Protein AF-A0A9P6BIJ3-F1 (afdb_monomer)

Sequence (375 aa):
MWGSITKKLRVQPVGKGGFDWWAQTMSGLMNPCPTAEEDIEEAELIQAEVSERMPTRIGDFNNHPLYALERHLKKYEVLHPKHPVLGHVRGEAVYPRSCVKEVKSKENWLKKGRVIKSGDTMPMKWVKSHAATIYQMRLRQQVALSGSKGESTEDGDKSQAGSSENRGDDMVALFGEWQTEAYQPPWIVDGKVPRNQYGRQDVFTPDMVPIGGTHLKGRKIGQVARLLGVDYVEAVTGFEFQSRRSVPVIDGIIVPTECAELVLDAYQEVIHQQQQEAFKKKRVQVLKRWRLVIKGLLLHARLTEEYGESTSAPLEVDEDDWVPKDEVEGSHNSRASQAPVVGETSTVRGDDHGNRPTVSQDTEQEDSGGGFMFD

Solvent-accessible surface area (backbone atoms only — not comparable to full-atom values): 23676 Å² total; per-residue (Å²): 106,58,66,54,49,53,54,71,75,45,90,70,52,52,65,99,83,43,70,44,63,64,61,58,63,42,58,81,75,50,70,95,70,76,47,76,66,54,55,49,50,51,50,51,51,52,49,51,64,70,66,51,76,80,77,86,54,72,76,40,42,55,86,22,77,63,38,35,43,80,88,64,52,52,96,52,42,45,72,52,60,92,58,68,70,80,45,68,61,97,86,42,62,30,28,47,30,86,24,56,38,66,36,40,36,69,69,62,33,43,53,69,36,24,36,72,48,83,94,75,76,76,60,80,43,76,40,77,61,74,68,75,33,58,67,50,42,50,52,52,51,50,53,65,70,66,56,84,67,79,84,75,76,91,78,84,84,93,77,85,87,90,80,96,80,79,81,61,98,50,59,40,56,20,36,43,69,91,55,39,41,76,47,79,46,56,66,52,55,95,66,40,65,73,62,45,100,85,66,31,33,75,33,51,36,84,72,37,48,35,46,64,42,39,81,48,77,42,85,70,43,62,58,51,30,56,73,72,70,48,52,66,31,47,23,30,47,49,70,45,78,56,95,52,37,78,42,76,38,71,57,22,26,33,28,35,49,91,49,41,61,64,45,48,51,57,43,50,51,52,49,51,52,51,50,52,52,51,48,53,54,48,49,54,52,50,52,53,53,50,49,52,52,51,51,52,51,53,50,50,52,50,50,44,72,78,56,58,91,73,76,97,69,86,80,82,71,69,77,90,74,68,74,77,76,83,79,74,87,70,92,73,90,77,86,80,82,85,82,88,90,87,82,90,88,80,90,83,90,80,90,84,86,87,86,85,82,84,90,76,83,89,74,88,74,86,71,87,63,89,79,82,76,86,133

Nearest PDB structures (foldseek):
  8ebw-assembly1_H  TM=6.217E-01  e=6.837E-29  Homo sapiens
  8ebv-assembly1_H  TM=6.821E-01  e=2.352E-26  Homo sapiens
  8ebs-assembly1_H  TM=6.819E-01  e=8.206E-25  Homo sapiens
  8ebt-assembly1_H  TM=6.738E-01  e=3.278E-24  Homo sapiens
  8ebx-assembly1_H  TM=5.519E-01  e=3.584E-26  Homo sapiens

Mean predicted aligned error: 15.13 Å

Foldseek 3Di:
DCQQPVVVVDDDAPPPPHDPPVCVVCVVVDDPDDDPVNVVVVVVVVVVLVPPDDDQDPNSQQPGQFKHFPVNADPQKDFPPPDDFPDDHPRTTIDTCVRIFGWDFQVVCVLVQKHFDPDDDAFPDKDFADQQAPVSVVVVVVVVVVPPPPDPDDDDDDDDDDDDDPPDPGITGIHTPVRIDGHDAAADDPFAADADPVQAAEDQDPNNAHHQKDFDFDDPLVVLCVVVVHHKHFYFNAWDQDPRHTHTDTGGIIGGPVCPVVSVVSVVVVVVVVVVVVVVVVVVVVVLVVVVVVVVVVVVVVCCVVPPPPDDDDDDDDPVSDDPDPPPPPPDDDDDDDDDDDDDDDDDDDDDDDDDDDDDDDDDDPPPPDDDDDD

Secondary structure (DSSP, 8-state):
-IIIIIHHHS---SGGGS--HHHHHHHTTS-SS--HHHHHHHHHHHHHHHHSPPP-SGGGGTT-SSEEEGGG--TTEEESS-----EEETTEEEEEGGGEEEEE-HHHHHTTTEEEPSS----SEEEE----SHHHHHHHHHHHHH-------S------------S-TTEEEEEEGGGEEE--PPBPBTTBPP--TTSSEE-SSGGGSPBTEEEE--TTHHHHHHHTT---EEEEEEEEEETTEEEEEEEEEEEEHHHHHHHHHHHHHHHHHHHHHHHHHHHHHHHHHHHHHHHHHHHHHHHHHHH-S---------GGG-PPP-----------PPPPP----------------------------------

pLDDT: mean 77.17, std 23.93, range [25.14, 97.06]

Structure (mmCIF, N/CA/C/O backbone):
data_AF-A0A9P6BIJ3-F1
#
_entry.id   AF-A0A9P6BIJ3-F1
#
loop_
_atom_site.group_PDB
_atom_site.id
_atom_site.type_symbol
_atom_site.label_atom_id
_atom_site.label_alt_id
_atom_site.label_comp_id
_atom_site.label_asym_id
_atom_site.label_entity_id
_atom_site.label_seq_id
_atom_site.pdbx_PDB_ins_code
_atom_site.Cartn_x
_atom_site.Cartn_y
_atom_site.Cartn_z
_atom_site.occupancy
_atom_site.B_iso_or_equiv
_atom_site.auth_seq_id
_atom_site.auth_comp_id
_atom_site.auth_asym_id
_atom_site.auth_atom_id
_atom_site.pdbx_PDB_model_num
ATOM 1 N N . MET A 1 1 ? 26.522 15.527 -19.613 1.00 68.00 1 MET A N 1
ATOM 2 C CA . MET A 1 1 ? 25.495 14.483 -19.785 1.00 68.00 1 MET A CA 1
ATOM 3 C C . MET A 1 1 ? 24.613 14.515 -18.560 1.00 68.00 1 MET A C 1
ATOM 5 O O . MET A 1 1 ? 25.066 14.181 -17.464 1.00 68.00 1 MET A O 1
ATOM 9 N N . TRP A 1 2 ? 23.401 15.010 -18.750 1.00 77.12 2 TRP A N 1
ATOM 10 C CA . TRP A 1 2 ? 22.374 15.138 -17.736 1.00 77.12 2 TRP A CA 1
ATOM 11 C C . TRP A 1 2 ? 22.021 13.780 -17.130 1.00 77.12 2 TRP A C 1
ATOM 13 O O . TRP A 1 2 ? 22.115 13.620 -15.911 1.00 77.12 2 TRP A O 1
ATOM 23 N N . GLY A 1 3 ? 21.721 12.780 -17.967 1.00 75.19 3 GLY A N 1
ATOM 24 C CA . GLY A 1 3 ? 21.232 11.471 -17.522 1.00 75.19 3 GLY A CA 1
ATOM 25 C C . GLY A 1 3 ? 22.248 10.622 -16.750 1.00 75.19 3 GLY A C 1
ATOM 26 O O . GLY A 1 3 ? 21.859 9.827 -15.893 1.00 75.19 3 GLY A O 1
ATOM 27 N N . SER A 1 4 ? 23.549 10.797 -17.008 1.00 77.81 4 SER A N 1
ATOM 28 C CA . SER A 1 4 ? 24.608 9.974 -16.405 1.00 77.81 4 SER A CA 1
ATOM 29 C C . SER A 1 4 ? 25.354 10.630 -15.244 1.00 77.81 4 SER A C 1
ATOM 31 O O . SER A 1 4 ? 25.792 9.905 -14.351 1.00 77.81 4 SER A O 1
ATOM 33 N N . ILE A 1 5 ? 25.494 11.962 -15.238 1.00 80.69 5 ILE A N 1
ATOM 34 C CA . ILE A 1 5 ? 26.266 12.706 -14.227 1.00 80.69 5 ILE A CA 1
ATOM 35 C C . ILE A 1 5 ? 25.329 13.571 -13.385 1.00 80.69 5 ILE A C 1
ATOM 37 O O . ILE A 1 5 ? 25.171 13.319 -12.192 1.00 80.69 5 ILE A O 1
ATOM 41 N N . THR A 1 6 ? 24.671 14.559 -13.997 1.00 84.06 6 THR A N 1
ATOM 42 C CA . THR A 1 6 ? 23.889 15.569 -13.264 1.00 84.06 6 THR A CA 1
ATOM 43 C C . THR A 1 6 ? 22.743 14.946 -12.476 1.00 84.06 6 THR A C 1
ATOM 45 O O . THR A 1 6 ? 22.541 15.289 -11.316 1.00 84.06 6 THR A O 1
ATOM 48 N N . LYS A 1 7 ? 22.031 13.978 -13.064 1.00 81.38 7 LYS A N 1
ATOM 49 C CA . LYS A 1 7 ? 20.924 13.276 -12.407 1.00 81.38 7 LYS A CA 1
ATOM 50 C C . LYS A 1 7 ? 21.389 12.540 -11.148 1.00 81.38 7 LYS A C 1
ATOM 52 O O . LYS A 1 7 ? 20.722 12.622 -10.126 1.00 81.38 7 LYS A O 1
ATOM 57 N N . LYS A 1 8 ? 22.561 11.897 -11.174 1.00 81.06 8 LYS A N 1
ATOM 58 C CA . LYS A 1 8 ? 23.108 11.170 -10.012 1.00 81.06 8 LYS A CA 1
ATOM 59 C C . LYS A 1 8 ? 23.533 12.092 -8.864 1.00 81.06 8 LYS A C 1
ATOM 61 O O . LYS A 1 8 ? 23.525 11.656 -7.723 1.00 81.06 8 LYS A O 1
ATOM 66 N N . LEU A 1 9 ? 23.896 13.340 -9.166 1.00 85.88 9 LEU A N 1
ATOM 67 C CA . LEU A 1 9 ? 24.289 14.344 -8.169 1.00 85.88 9 LEU A CA 1
ATOM 68 C C . LEU A 1 9 ? 23.094 15.070 -7.534 1.00 85.88 9 LEU A C 1
ATOM 70 O O . LEU A 1 9 ? 23.265 15.777 -6.544 1.00 85.88 9 LEU A O 1
ATOM 74 N N . ARG A 1 10 ? 21.893 14.933 -8.106 1.00 84.50 10 ARG A N 1
ATOM 75 C CA . ARG A 1 10 ? 20.669 15.525 -7.561 1.00 84.50 10 ARG A CA 1
ATOM 76 C C . ARG A 1 10 ? 20.063 14.633 -6.489 1.00 84.50 10 ARG A C 1
ATOM 78 O O . ARG A 1 10 ? 20.162 13.409 -6.555 1.00 84.50 10 ARG A O 1
ATOM 85 N N . VAL A 1 11 ? 19.368 15.261 -5.544 1.00 83.31 11 VAL A N 1
ATOM 86 C CA . VAL A 1 11 ? 18.541 14.548 -4.570 1.00 83.31 11 VAL A CA 1
ATOM 87 C C . VAL A 1 11 ? 17.421 13.843 -5.329 1.00 83.31 11 VAL A C 1
ATOM 89 O O . VAL A 1 11 ? 16.584 14.490 -5.955 1.00 83.31 11 VAL A O 1
ATOM 92 N N . GLN A 1 12 ? 17.446 12.516 -5.311 1.00 74.38 12 GLN A N 1
ATOM 93 C CA . GLN A 1 12 ? 16.434 11.687 -5.954 1.00 74.38 12 GLN A CA 1
ATOM 94 C C . GLN A 1 12 ? 15.208 11.555 -5.041 1.00 74.38 12 GLN A C 1
ATOM 96 O O . GLN A 1 12 ? 15.375 11.521 -3.818 1.00 74.38 12 GLN A O 1
ATOM 101 N N . PRO A 1 13 ? 13.990 11.447 -5.602 1.00 74.25 13 PRO A N 1
ATOM 102 C CA . PRO A 1 13 ? 12.804 11.146 -4.812 1.00 74.25 13 PRO A CA 1
ATOM 103 C C . PRO A 1 13 ? 12.974 9.807 -4.084 1.00 74.25 13 PRO A C 1
ATOM 105 O O . PRO A 1 13 ? 13.685 8.904 -4.548 1.00 74.25 13 PRO A O 1
ATOM 108 N N . VAL A 1 14 ? 12.326 9.676 -2.926 1.00 71.69 14 VAL A N 1
ATOM 109 C CA . VAL A 1 14 ? 12.478 8.509 -2.046 1.00 71.69 14 VAL A CA 1
ATOM 110 C C . VAL A 1 14 ? 11.775 7.289 -2.659 1.00 71.69 14 VAL A C 1
ATOM 112 O O . VAL A 1 14 ? 10.639 6.959 -2.345 1.00 71.69 14 VAL A O 1
ATOM 115 N N . GLY A 1 15 ? 12.438 6.584 -3.573 1.00 67.19 15 GLY A N 1
ATOM 116 C CA . GLY A 1 15 ? 11.863 5.413 -4.243 1.00 67.19 15 GLY A CA 1
ATOM 117 C C . GLY A 1 15 ? 10.683 5.736 -5.177 1.00 67.19 15 GLY A C 1
ATOM 118 O O . GLY A 1 15 ? 10.343 6.884 -5.424 1.00 67.19 15 GLY A O 1
ATOM 119 N N . LYS A 1 16 ? 10.054 4.695 -5.743 1.00 59.47 16 LYS A N 1
ATOM 120 C CA . LYS A 1 16 ? 9.028 4.828 -6.805 1.00 59.47 16 LYS A CA 1
ATOM 121 C C . LYS A 1 16 ? 7.671 5.388 -6.352 1.00 59.47 16 LYS A C 1
ATOM 123 O O . LYS A 1 16 ? 6.814 5.613 -7.196 1.00 59.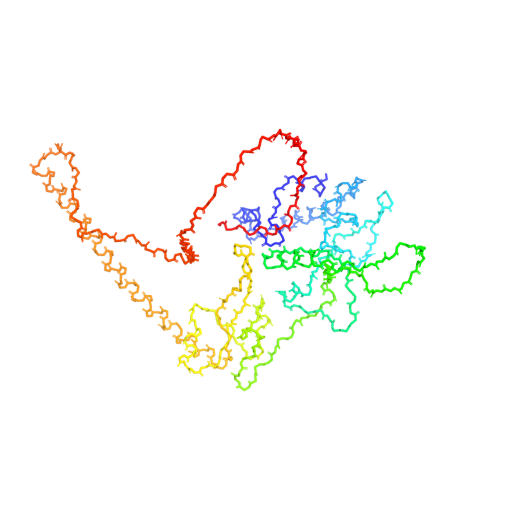47 16 LYS A O 1
ATOM 128 N N . GLY A 1 17 ? 7.455 5.553 -5.052 1.00 58.78 17 GLY A N 1
ATOM 129 C CA . GLY A 1 17 ? 6.206 6.079 -4.495 1.00 58.78 17 GLY A CA 1
ATOM 130 C C . GLY A 1 17 ? 6.411 6.832 -3.188 1.00 58.78 17 GLY A C 1
ATOM 131 O O . GLY A 1 17 ? 5.459 6.993 -2.434 1.00 58.78 17 GLY A O 1
ATOM 132 N N . GLY A 1 18 ? 7.651 7.215 -2.882 1.00 68.50 18 GLY A N 1
ATOM 133 C CA . GLY A 1 18 ? 7.903 8.099 -1.759 1.00 68.50 18 GLY A CA 1
ATOM 134 C C . GLY A 1 18 ? 7.814 9.551 -2.180 1.00 68.50 18 GLY A C 1
ATOM 135 O O . GLY A 1 18 ? 7.559 9.898 -3.332 1.00 68.50 18 GLY A O 1
ATOM 136 N N . PHE A 1 19 ? 8.005 10.393 -1.184 1.00 76.56 19 PHE A N 1
ATOM 137 C CA . PHE A 1 19 ? 7.853 11.824 -1.289 1.00 76.56 19 PHE A CA 1
ATOM 138 C C . PHE A 1 19 ? 8.866 12.430 -2.271 1.00 76.56 19 PHE A C 1
ATOM 140 O O . PHE A 1 19 ? 10.083 12.308 -2.094 1.00 76.56 19 PHE A O 1
ATOM 147 N N . ASP A 1 20 ? 8.351 13.082 -3.314 1.00 83.56 20 ASP A N 1
ATOM 148 C CA . ASP A 1 20 ? 9.145 13.907 -4.218 1.00 83.56 20 ASP A CA 1
ATOM 149 C C . ASP A 1 20 ? 9.212 15.331 -3.663 1.00 83.56 20 ASP A C 1
ATOM 151 O O . ASP A 1 20 ? 8.349 16.176 -3.917 1.00 83.56 20 ASP A O 1
ATOM 155 N N . TRP A 1 21 ? 10.245 15.577 -2.856 1.00 85.88 21 TRP A N 1
ATOM 156 C CA . TRP A 1 21 ? 10.449 16.871 -2.210 1.00 85.88 21 TRP A CA 1
ATOM 157 C C . TRP A 1 21 ? 10.610 18.000 -3.233 1.00 85.88 21 TRP A C 1
ATOM 159 O O . TRP A 1 21 ? 10.173 19.122 -2.975 1.00 85.88 21 TRP A O 1
ATOM 169 N N . TRP A 1 22 ? 11.225 17.714 -4.388 1.00 85.94 22 TRP A N 1
ATOM 170 C CA . TRP A 1 22 ? 11.473 18.717 -5.415 1.00 85.94 22 TRP A CA 1
ATOM 171 C C . TRP A 1 22 ? 10.158 19.108 -6.077 1.00 85.94 22 TRP A C 1
ATOM 173 O O . TRP A 1 22 ? 9.849 20.295 -6.142 1.00 85.94 22 TRP A O 1
ATOM 183 N N . ALA A 1 23 ? 9.344 18.124 -6.474 1.00 86.81 23 ALA A N 1
ATOM 184 C CA . ALA A 1 23 ? 8.021 18.388 -7.033 1.00 86.81 23 ALA A CA 1
ATOM 185 C C . ALA A 1 23 ? 7.119 19.143 -6.045 1.00 86.81 23 ALA A C 1
ATOM 187 O O . ALA A 1 23 ? 6.457 20.097 -6.441 1.00 86.81 23 ALA A O 1
ATOM 188 N N . GLN A 1 24 ? 7.124 18.788 -4.754 1.00 86.75 24 GLN A N 1
ATOM 189 C CA . GLN A 1 24 ? 6.316 19.506 -3.763 1.00 86.75 24 GLN A CA 1
ATOM 190 C C . GLN A 1 24 ? 6.807 20.944 -3.545 1.00 86.75 24 GLN A C 1
ATOM 192 O O . GLN A 1 24 ? 5.998 21.869 -3.500 1.00 86.75 24 GLN A O 1
ATOM 197 N N . THR A 1 25 ? 8.123 21.142 -3.438 1.00 89.75 25 THR A N 1
ATOM 198 C CA . THR A 1 25 ? 8.714 22.478 -3.259 1.00 89.75 25 THR A CA 1
ATOM 199 C C . THR A 1 25 ? 8.425 23.360 -4.471 1.00 89.75 25 THR A C 1
ATOM 201 O O . THR A 1 25 ? 8.053 24.522 -4.316 1.00 89.75 25 THR A O 1
ATOM 204 N N . MET A 1 26 ? 8.540 22.799 -5.678 1.00 88.94 26 MET A N 1
ATOM 205 C CA . MET A 1 26 ? 8.242 23.511 -6.917 1.00 88.94 26 MET A CA 1
ATOM 206 C C . MET A 1 26 ? 6.743 23.724 -7.121 1.00 88.94 26 MET A C 1
ATOM 208 O O . MET A 1 26 ? 6.377 24.741 -7.689 1.00 88.94 26 MET A O 1
ATOM 212 N N . SER A 1 27 ? 5.862 22.859 -6.612 1.00 87.12 27 SER A N 1
ATOM 213 C CA . SER A 1 27 ? 4.411 22.962 -6.828 1.00 87.12 27 SER A CA 1
ATOM 214 C C . SER A 1 27 ? 3.810 24.305 -6.402 1.00 87.12 27 SER A C 1
ATOM 216 O O . SER A 1 27 ? 2.829 24.725 -7.005 1.00 87.12 27 SER A O 1
ATOM 218 N N . GLY A 1 28 ? 4.361 24.974 -5.382 1.00 88.19 28 GLY A N 1
ATOM 219 C CA . GLY A 1 28 ? 3.908 26.311 -4.972 1.00 88.19 28 GLY A CA 1
ATOM 220 C C . GLY A 1 28 ? 4.430 27.452 -5.855 1.00 88.19 28 GLY A C 1
ATOM 221 O O . GLY A 1 28 ? 3.892 28.554 -5.808 1.00 88.19 28 GLY A O 1
ATOM 222 N N . LEU A 1 29 ? 5.480 27.189 -6.636 1.00 87.81 29 LEU A N 1
ATOM 223 C CA . LEU A 1 29 ? 6.114 28.115 -7.579 1.00 87.81 29 LEU A CA 1
ATOM 224 C C . LEU A 1 29 ? 5.702 27.843 -9.034 1.00 87.81 29 LEU A C 1
ATOM 226 O O . LEU A 1 29 ? 5.939 28.684 -9.895 1.00 87.81 29 LEU A O 1
ATOM 230 N N . MET A 1 30 ? 5.133 26.669 -9.313 1.00 86.81 30 MET A N 1
ATOM 231 C CA . MET A 1 30 ? 4.677 26.272 -10.640 1.00 86.81 30 MET A CA 1
ATOM 232 C C . MET A 1 30 ? 3.404 27.022 -11.021 1.00 86.81 30 MET A C 1
ATOM 234 O O . MET A 1 30 ? 2.496 27.201 -10.206 1.00 86.81 30 MET A O 1
ATOM 238 N N . ASN A 1 31 ? 3.329 27.419 -12.288 1.00 85.44 31 ASN A N 1
ATOM 239 C CA . ASN A 1 31 ? 2.140 28.043 -12.839 1.00 85.44 31 ASN A CA 1
ATOM 240 C C . ASN A 1 31 ? 1.001 27.007 -12.905 1.00 85.44 31 ASN A C 1
ATOM 242 O O . ASN A 1 31 ? 1.151 25.975 -13.557 1.00 85.44 31 ASN A O 1
ATOM 246 N N . PRO A 1 32 ? -0.154 27.249 -12.252 1.00 85.56 32 PRO A N 1
ATOM 247 C CA . PRO A 1 32 ? -1.267 26.295 -12.248 1.00 85.56 32 PRO A CA 1
ATOM 248 C C . PRO A 1 32 ? -1.931 26.150 -13.626 1.00 85.56 32 PRO A C 1
ATOM 250 O O . PRO A 1 32 ? -2.625 25.168 -13.876 1.00 85.56 32 PRO A O 1
ATOM 253 N N . CYS A 1 33 ? -1.708 27.123 -14.510 1.00 86.00 33 CYS A N 1
ATOM 254 C CA . CYS A 1 33 ? -2.105 27.091 -15.909 1.00 86.00 33 CYS A CA 1
ATOM 255 C C . CYS A 1 33 ? -0.840 27.295 -16.753 1.00 86.00 33 CYS A C 1
ATOM 257 O O . CYS A 1 33 ? -0.439 28.451 -16.918 1.00 86.00 33 CYS A O 1
ATOM 259 N N . PRO A 1 34 ? -0.209 26.212 -17.241 1.00 84.50 34 PRO A N 1
ATOM 260 C CA . PRO A 1 34 ? 0.955 26.309 -18.109 1.00 84.50 34 PRO A CA 1
ATOM 261 C C . PRO A 1 34 ? 0.654 27.159 -19.342 1.00 84.50 34 PRO A C 1
ATOM 263 O O . PRO A 1 34 ? -0.431 27.092 -19.931 1.00 84.50 34 PRO A O 1
ATOM 266 N N . THR A 1 35 ? 1.607 28.003 -19.698 1.00 92.00 35 THR A N 1
ATOM 267 C CA . THR A 1 35 ? 1.570 28.802 -20.919 1.00 92.00 35 THR A CA 1
ATOM 268 C C . THR A 1 35 ? 2.076 27.983 -22.103 1.00 92.00 35 THR A C 1
ATOM 270 O O . THR A 1 35 ? 2.854 27.048 -21.946 1.00 92.00 35 THR A O 1
ATOM 273 N N . ALA A 1 36 ? 1.689 28.370 -23.321 1.00 93.19 36 ALA A N 1
ATOM 274 C CA . ALA A 1 36 ? 2.184 27.700 -24.525 1.00 93.19 36 ALA A CA 1
ATOM 275 C C . ALA A 1 36 ? 3.719 27.774 -24.660 1.00 93.19 36 ALA A C 1
ATOM 277 O O . ALA A 1 36 ? 4.318 26.897 -25.269 1.00 93.19 36 ALA A O 1
ATOM 278 N N . GLU A 1 37 ? 4.354 28.810 -24.104 1.00 92.50 37 GLU A N 1
ATOM 279 C CA . GLU A 1 37 ? 5.815 28.945 -24.076 1.00 92.50 37 GLU A CA 1
ATOM 280 C C . GLU A 1 37 ? 6.459 27.906 -23.148 1.00 92.50 37 GLU A C 1
ATOM 282 O O . GLU A 1 37 ? 7.443 27.282 -23.533 1.00 92.50 37 GLU A O 1
ATOM 287 N N . GLU A 1 38 ? 5.868 27.659 -21.974 1.00 90.12 38 GLU A N 1
ATOM 288 C CA . GLU A 1 38 ? 6.324 26.621 -21.039 1.00 90.12 38 GLU A CA 1
ATOM 289 C C . GLU A 1 38 ? 6.155 25.215 -21.621 1.00 90.12 38 GLU A C 1
ATOM 291 O O . GLU A 1 38 ? 7.059 24.394 -21.494 1.00 90.12 38 GLU A O 1
ATOM 296 N N . ASP A 1 39 ? 5.048 24.949 -22.322 1.00 91.62 39 ASP A N 1
ATOM 297 C CA . ASP A 1 39 ? 4.844 23.669 -23.012 1.00 91.62 39 ASP A CA 1
ATOM 298 C C . ASP A 1 39 ? 5.912 23.437 -24.099 1.00 91.62 39 ASP A C 1
ATOM 300 O O . ASP A 1 39 ? 6.380 22.311 -24.299 1.00 91.62 39 ASP A O 1
ATOM 304 N N . ILE A 1 40 ? 6.312 24.501 -24.809 1.00 94.31 40 ILE A N 1
ATOM 305 C CA . ILE A 1 40 ? 7.389 24.447 -25.807 1.00 94.31 40 ILE A CA 1
ATOM 306 C C . ILE A 1 40 ? 8.735 24.203 -25.119 1.00 94.31 40 ILE A C 1
ATOM 308 O O . ILE A 1 40 ? 9.467 23.312 -25.547 1.00 94.31 40 ILE A O 1
ATOM 312 N N . GLU A 1 41 ? 9.050 24.933 -24.047 1.00 94.00 41 GLU A N 1
ATOM 313 C CA . GLU A 1 41 ? 10.290 24.742 -23.285 1.00 94.00 41 GLU A CA 1
ATOM 314 C C . GLU A 1 41 ? 10.380 23.318 -22.715 1.00 94.00 41 GLU A C 1
ATOM 316 O O . GLU A 1 41 ? 11.414 22.658 -22.841 1.00 94.00 41 GLU A O 1
ATOM 321 N N . GLU A 1 42 ? 9.295 22.793 -22.140 1.00 90.50 42 GLU A N 1
ATOM 322 C CA . GLU A 1 42 ? 9.255 21.427 -21.618 1.00 90.50 42 GLU A CA 1
ATOM 323 C C . GLU A 1 42 ? 9.449 20.396 -22.738 1.00 90.50 42 GLU A C 1
ATOM 325 O O . GLU A 1 42 ? 10.233 19.452 -22.585 1.00 90.50 42 GLU A O 1
ATOM 330 N N . ALA A 1 43 ? 8.826 20.599 -23.902 1.00 92.00 43 ALA A N 1
ATOM 331 C CA . ALA A 1 43 ? 9.052 19.754 -25.070 1.00 92.00 43 ALA A CA 1
ATOM 332 C C . ALA A 1 43 ? 10.514 19.808 -25.558 1.00 92.00 43 ALA A C 1
ATOM 334 O O . ALA A 1 43 ? 11.089 18.762 -25.882 1.00 92.00 43 ALA A O 1
ATOM 335 N N . GLU A 1 44 ? 11.142 20.987 -25.568 1.00 93.75 44 GLU A N 1
ATOM 336 C CA . GLU A 1 44 ? 12.557 21.169 -25.912 1.00 93.75 44 GLU A CA 1
ATOM 337 C C . GLU A 1 44 ? 13.484 20.474 -24.905 1.00 93.75 44 GLU A C 1
ATOM 339 O O . GLU A 1 44 ? 14.434 19.794 -25.305 1.00 93.75 44 GLU A O 1
ATOM 344 N N . LEU A 1 45 ? 13.190 20.568 -23.605 1.00 88.75 45 LEU A N 1
ATOM 345 C CA . LEU A 1 45 ? 13.937 19.888 -22.545 1.00 88.75 45 LEU A CA 1
ATOM 346 C C . LEU A 1 45 ? 13.819 18.363 -22.652 1.00 88.75 45 LEU A C 1
ATOM 348 O O . LEU A 1 45 ? 14.828 17.657 -22.549 1.00 88.75 45 LEU A O 1
ATOM 352 N N . ILE A 1 46 ? 12.617 17.844 -22.921 1.00 86.81 46 ILE A N 1
ATOM 353 C CA . ILE A 1 46 ? 12.392 16.412 -23.168 1.00 86.81 46 ILE A CA 1
ATOM 354 C C . ILE A 1 46 ? 13.173 15.967 -24.410 1.00 86.81 46 ILE A C 1
ATOM 356 O O . ILE A 1 46 ? 13.846 14.932 -24.392 1.00 86.81 46 ILE A O 1
ATOM 360 N N . GLN A 1 47 ? 13.140 16.756 -25.486 1.00 88.31 47 GLN A N 1
ATOM 361 C CA . GLN A 1 47 ? 13.891 16.461 -26.704 1.00 88.31 47 GLN A CA 1
ATOM 362 C C . GLN A 1 47 ? 15.407 16.498 -26.463 1.00 88.31 47 GLN A C 1
ATOM 364 O O . GLN A 1 47 ? 16.134 15.651 -26.992 1.00 88.31 47 GLN A O 1
ATOM 369 N N . ALA A 1 48 ? 15.898 17.426 -25.641 1.00 86.81 48 ALA A N 1
ATOM 370 C CA . ALA A 1 48 ? 17.294 17.484 -25.227 1.00 86.81 48 ALA A CA 1
ATOM 371 C C . ALA A 1 48 ? 17.698 16.240 -24.415 1.00 86.81 48 ALA A C 1
ATOM 373 O O . ALA A 1 48 ? 18.756 15.672 -24.685 1.00 86.81 48 ALA A O 1
ATOM 374 N N . GLU A 1 49 ? 16.850 15.756 -23.494 1.00 83.25 49 GLU A N 1
ATOM 375 C CA . GLU A 1 49 ? 17.110 14.520 -22.731 1.00 83.25 49 GLU A CA 1
ATOM 376 C C . GLU A 1 49 ? 17.152 13.284 -23.647 1.00 83.25 49 GLU A C 1
ATOM 378 O O . GLU A 1 49 ? 18.037 12.437 -23.509 1.00 83.25 49 GLU A O 1
ATOM 383 N N . VAL A 1 50 ? 16.238 13.187 -24.617 1.00 80.75 50 VAL A N 1
ATOM 384 C CA . VAL A 1 50 ? 16.182 12.061 -25.569 1.00 80.75 50 VAL A CA 1
ATOM 385 C C . VAL A 1 50 ? 17.338 12.096 -26.574 1.00 80.75 50 VAL A C 1
ATOM 387 O O . VAL A 1 50 ? 17.865 11.046 -26.945 1.00 80.75 50 VAL A O 1
ATOM 390 N N . SER A 1 51 ? 17.743 13.287 -27.018 1.00 82.44 51 SER A N 1
ATOM 391 C CA . SER A 1 51 ? 18.841 13.474 -27.976 1.00 82.44 51 SER A CA 1
ATOM 392 C C . SER A 1 51 ? 20.232 13.411 -27.339 1.00 82.44 51 SER A C 1
ATOM 394 O O . SER A 1 51 ? 21.237 13.440 -28.063 1.00 82.44 51 SER A O 1
ATOM 396 N N . GLU A 1 52 ? 20.324 13.269 -26.009 1.00 82.12 52 GLU A N 1
ATOM 397 C CA . GLU A 1 52 ? 21.599 13.015 -25.348 1.00 82.12 52 GLU A CA 1
ATOM 398 C C . GLU A 1 52 ? 22.275 11.777 -25.946 1.00 82.12 52 GLU A C 1
ATOM 400 O O . GLU A 1 52 ? 21.695 10.699 -26.110 1.00 82.12 52 GLU A O 1
ATOM 405 N N . ARG A 1 53 ? 23.564 11.930 -26.260 1.00 82.88 53 ARG A N 1
ATOM 406 C CA . ARG A 1 53 ? 24.361 10.835 -26.811 1.00 82.88 53 ARG A CA 1
ATOM 407 C C . ARG A 1 53 ? 24.398 9.674 -25.824 1.00 82.88 53 ARG A C 1
ATOM 409 O O . ARG A 1 53 ? 24.621 9.868 -24.630 1.00 82.88 53 ARG A O 1
ATOM 416 N N . MET A 1 54 ? 24.260 8.459 -26.354 1.00 85.00 54 MET A N 1
ATOM 417 C CA . MET A 1 54 ? 24.401 7.238 -25.567 1.00 85.00 54 MET A CA 1
ATOM 418 C C . MET A 1 54 ? 25.741 7.245 -24.802 1.00 85.00 54 MET A C 1
ATOM 420 O O . MET A 1 54 ? 26.784 7.518 -25.411 1.00 85.00 54 MET A O 1
ATOM 424 N N . PRO A 1 55 ? 25.744 6.935 -23.489 1.00 88.25 55 PRO A N 1
ATOM 425 C CA . PRO A 1 55 ? 26.976 6.881 -22.715 1.00 88.25 55 PRO A CA 1
ATOM 426 C C . PRO A 1 55 ? 27.980 5.883 -23.304 1.00 88.25 55 PRO A C 1
ATOM 428 O O . PRO A 1 55 ? 27.618 4.825 -23.811 1.00 88.25 55 PRO A O 1
ATOM 431 N N . THR A 1 56 ? 29.271 6.198 -23.224 1.00 86.94 56 THR A N 1
ATOM 432 C CA . THR A 1 56 ? 30.342 5.331 -23.754 1.00 86.94 56 THR A CA 1
ATOM 433 C C . THR A 1 56 ? 31.022 4.505 -22.666 1.00 86.94 56 THR A C 1
ATOM 435 O O . THR A 1 56 ? 31.602 3.450 -22.941 1.00 86.94 56 THR A O 1
ATOM 438 N N . ARG A 1 57 ? 30.964 4.968 -21.411 1.00 89.62 57 ARG A N 1
ATOM 439 C CA . ARG A 1 57 ? 31.520 4.267 -20.253 1.00 89.62 57 ARG A CA 1
ATOM 440 C C . ARG A 1 57 ? 30.466 3.363 -19.646 1.00 89.62 57 ARG A C 1
ATOM 442 O O . ARG A 1 57 ? 29.332 3.764 -19.429 1.00 89.62 57 ARG A O 1
ATOM 449 N N . ILE A 1 58 ? 30.887 2.159 -19.281 1.00 90.62 58 ILE A N 1
ATOM 450 C CA . ILE A 1 58 ? 30.032 1.160 -18.638 1.00 90.62 58 ILE A CA 1
ATOM 451 C C . ILE A 1 58 ? 29.358 1.717 -17.377 1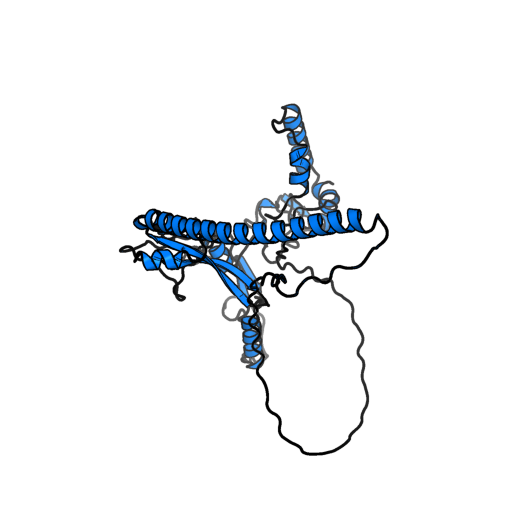.00 90.62 58 ILE A C 1
ATOM 453 O O . ILE A 1 58 ? 28.148 1.591 -17.235 1.00 90.62 58 ILE A O 1
ATOM 457 N N . GLY A 1 59 ? 30.121 2.337 -16.470 1.00 89.19 59 GLY A N 1
ATOM 458 C CA . GLY A 1 59 ? 29.591 2.803 -15.180 1.00 89.19 59 GLY A CA 1
ATOM 459 C C . GLY A 1 59 ? 28.477 3.849 -15.308 1.00 89.19 59 GLY A C 1
ATOM 460 O O . GLY A 1 59 ? 27.609 3.952 -14.439 1.00 89.19 59 GLY A O 1
ATOM 461 N N . ASP A 1 60 ? 28.435 4.569 -16.427 1.00 89.06 60 ASP A N 1
ATOM 462 C CA . ASP A 1 60 ? 27.418 5.586 -16.687 1.00 89.06 60 ASP A CA 1
ATOM 463 C C . ASP A 1 60 ? 26.030 4.962 -16.898 1.00 89.06 60 ASP A C 1
ATOM 465 O O . ASP A 1 60 ? 25.030 5.593 -16.563 1.00 89.06 60 ASP A O 1
ATOM 469 N N . PHE A 1 61 ? 25.967 3.700 -17.342 1.00 89.94 61 PHE A N 1
ATOM 470 C CA . PHE A 1 61 ? 24.724 2.939 -17.512 1.00 89.94 61 PHE A CA 1
ATOM 471 C C . PHE A 1 61 ? 24.096 2.468 -16.195 1.00 89.94 61 PHE A C 1
ATOM 473 O O . PHE A 1 61 ? 22.953 2.008 -16.202 1.00 89.94 61 PHE A O 1
ATOM 480 N N . ASN A 1 62 ? 24.813 2.533 -15.067 1.00 90.31 62 ASN A N 1
ATOM 481 C CA . ASN A 1 62 ? 24.242 2.142 -13.781 1.00 90.31 62 ASN A CA 1
ATOM 482 C C . ASN A 1 62 ? 23.125 3.122 -13.379 1.00 90.31 62 ASN A C 1
ATOM 484 O O . ASN A 1 62 ? 23.376 4.323 -13.257 1.00 90.31 62 ASN A O 1
ATOM 488 N N . ASN A 1 63 ? 21.905 2.599 -13.198 1.00 85.62 63 ASN A N 1
ATOM 489 C CA . ASN A 1 63 ? 20.671 3.353 -12.936 1.00 85.62 63 ASN A CA 1
ATOM 490 C C . ASN A 1 63 ? 20.410 4.511 -13.927 1.00 85.62 63 ASN A C 1
ATOM 492 O O . ASN A 1 63 ? 19.828 5.528 -13.554 1.00 85.62 63 ASN A O 1
ATOM 496 N N . HIS A 1 64 ? 20.828 4.369 -15.190 1.00 88.44 64 HIS A N 1
ATOM 497 C CA . HIS A 1 64 ? 20.559 5.377 -16.219 1.00 88.44 64 HIS A CA 1
ATOM 498 C C . HIS A 1 64 ? 19.052 5.438 -16.556 1.00 88.44 64 HIS A C 1
ATOM 500 O O . HIS A 1 64 ? 18.411 4.385 -16.640 1.00 88.44 64 HIS A O 1
ATOM 506 N N . PRO A 1 65 ? 18.464 6.632 -16.786 1.00 87.06 65 PRO A N 1
ATOM 507 C CA . PRO A 1 65 ? 17.024 6.768 -17.027 1.00 87.06 65 PRO A CA 1
ATOM 508 C C . PRO A 1 65 ? 16.542 6.094 -18.317 1.00 87.06 65 PRO A C 1
ATOM 510 O O . PRO A 1 65 ? 15.495 5.456 -18.314 1.00 87.06 65 PRO A O 1
ATOM 513 N N . LEU A 1 66 ? 17.312 6.197 -19.406 1.00 88.88 66 LEU A N 1
ATOM 514 C CA . LEU A 1 66 ? 16.904 5.699 -20.729 1.00 88.88 66 LEU A CA 1
ATOM 515 C C . LEU A 1 66 ? 17.461 4.316 -21.092 1.00 88.88 66 LEU A C 1
ATOM 517 O O . LEU A 1 66 ? 16.846 3.590 -21.870 1.00 88.88 66 LEU A O 1
ATOM 521 N N . TYR A 1 67 ? 18.601 3.920 -20.524 1.00 91.38 67 TYR A N 1
ATOM 522 C CA . TYR A 1 67 ? 19.384 2.774 -20.990 1.00 91.38 67 TYR A CA 1
ATOM 523 C C . TYR A 1 67 ? 19.642 1.797 -19.848 1.00 91.38 67 TYR A C 1
ATOM 525 O O . TYR A 1 67 ? 19.780 2.192 -18.691 1.00 91.38 67 TYR A O 1
ATOM 533 N N . ALA A 1 68 ? 19.737 0.513 -20.169 1.00 94.50 68 ALA A N 1
ATOM 534 C CA . ALA A 1 68 ? 20.039 -0.537 -19.214 1.00 94.50 68 ALA A CA 1
ATOM 535 C C . ALA A 1 68 ? 20.957 -1.596 -19.824 1.00 94.50 68 ALA A C 1
ATOM 537 O O . ALA A 1 68 ? 20.812 -1.986 -20.982 1.00 94.50 68 ALA A O 1
ATOM 538 N N . LEU A 1 69 ? 21.875 -2.085 -18.995 1.00 94.56 69 LEU A N 1
ATOM 539 C CA . LEU A 1 69 ? 22.726 -3.235 -19.279 1.00 94.56 69 LEU A CA 1
ATOM 540 C C . LEU A 1 69 ? 22.311 -4.394 -18.376 1.00 94.56 69 LEU A C 1
ATOM 542 O O . LEU A 1 69 ? 21.955 -4.175 -17.216 1.00 94.56 69 LEU A O 1
ATOM 546 N N . GLU A 1 70 ? 22.420 -5.624 -18.879 1.00 93.00 70 GLU A N 1
ATOM 547 C CA . GLU A 1 70 ? 22.059 -6.834 -18.125 1.00 93.00 70 GLU A CA 1
ATOM 548 C C . GLU A 1 70 ? 22.873 -6.971 -16.825 1.00 93.00 70 GLU A C 1
ATOM 550 O O . GLU A 1 70 ? 22.328 -7.359 -15.793 1.00 93.00 70 GLU A O 1
ATOM 555 N N . ARG A 1 71 ? 24.146 -6.547 -16.829 1.00 92.69 71 ARG A N 1
ATOM 556 C CA . ARG A 1 71 ? 25.023 -6.606 -15.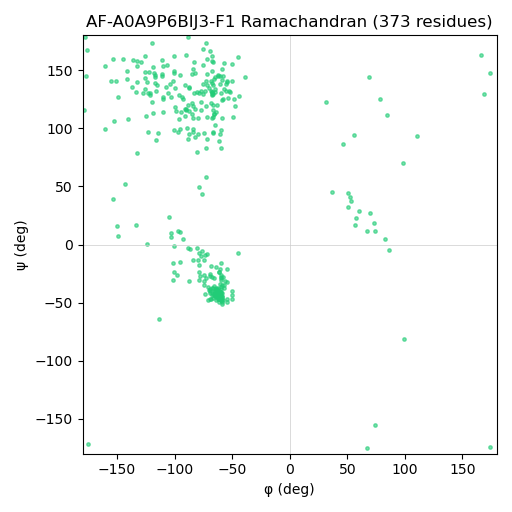647 1.00 92.69 71 ARG A CA 1
ATOM 557 C C . ARG A 1 71 ? 24.580 -5.703 -14.485 1.00 92.69 71 ARG A C 1
ATOM 559 O O . ARG A 1 71 ? 24.905 -5.992 -13.341 1.00 92.69 71 ARG A O 1
ATOM 566 N N . HIS A 1 72 ? 23.903 -4.588 -14.777 1.00 93.25 72 HIS A N 1
ATOM 567 C CA . HIS A 1 72 ? 23.510 -3.578 -13.780 1.00 93.25 72 HIS A CA 1
ATOM 568 C C . HIS A 1 72 ? 22.060 -3.759 -13.307 1.00 93.25 72 HIS A C 1
ATOM 570 O O . HIS A 1 72 ? 21.492 -2.864 -12.680 1.00 93.25 72 HIS A O 1
ATOM 576 N N . LEU A 1 73 ? 21.425 -4.887 -13.632 1.00 93.56 73 LEU A N 1
ATOM 577 C CA . LEU A 1 73 ? 20.085 -5.196 -13.147 1.00 93.56 73 LEU A CA 1
ATOM 578 C C . LEU A 1 73 ? 20.118 -5.533 -11.659 1.00 93.56 73 LEU A C 1
ATOM 580 O O . LEU A 1 73 ? 20.952 -6.311 -11.191 1.00 93.56 73 LEU A O 1
ATOM 584 N N . LYS A 1 74 ? 19.147 -5.004 -10.915 1.00 92.88 74 LYS A N 1
ATOM 585 C CA . LYS A 1 74 ? 19.008 -5.314 -9.491 1.00 92.88 74 LYS A CA 1
ATOM 586 C C . LYS A 1 74 ? 18.564 -6.764 -9.266 1.00 92.88 74 LYS A C 1
ATOM 588 O O . LYS A 1 74 ? 18.064 -7.465 -10.153 1.00 92.88 74 LYS A O 1
ATOM 593 N N . LYS A 1 75 ? 18.682 -7.221 -8.015 1.00 91.94 75 LYS A N 1
ATOM 594 C CA . LYS A 1 75 ? 18.268 -8.567 -7.576 1.00 91.94 75 LYS A CA 1
ATOM 595 C C . LYS A 1 75 ? 16.835 -8.920 -8.006 1.00 91.94 75 LYS A C 1
ATOM 597 O O . LYS A 1 75 ? 16.627 -10.030 -8.487 1.00 91.94 75 LYS A O 1
ATOM 602 N N . TYR A 1 76 ? 15.900 -7.972 -7.936 1.00 94.06 76 TYR A N 1
ATOM 603 C CA . TYR A 1 76 ? 14.482 -8.146 -8.292 1.00 94.06 76 TYR A CA 1
ATOM 604 C C . TYR A 1 76 ? 14.093 -7.509 -9.639 1.00 94.06 76 TYR A C 1
ATOM 606 O O . TYR A 1 76 ? 12.928 -7.192 -9.865 1.00 94.06 76 TYR A O 1
ATOM 614 N N . GLU A 1 77 ? 15.059 -7.316 -10.538 1.00 94.62 77 GLU A N 1
ATOM 615 C CA . GLU A 1 77 ? 14.832 -6.815 -11.896 1.00 94.62 77 GLU A CA 1
ATOM 616 C C . GLU A 1 77 ? 15.251 -7.861 -12.939 1.00 94.62 77 GLU A C 1
ATOM 618 O O . GLU A 1 77 ? 16.179 -8.654 -12.722 1.00 94.62 77 GLU A O 1
ATOM 623 N N . VAL A 1 78 ? 14.540 -7.860 -14.070 1.00 95.12 78 VAL A N 1
ATOM 624 C CA . VAL A 1 78 ? 14.791 -8.700 -15.250 1.00 95.12 78 VAL A CA 1
ATOM 625 C C . VAL A 1 78 ? 14.536 -7.878 -16.516 1.00 95.12 78 VAL A C 1
ATOM 627 O O . VAL A 1 78 ? 13.689 -6.988 -16.524 1.00 95.12 78 VAL A O 1
ATOM 630 N N . LEU A 1 79 ? 15.255 -8.180 -17.597 1.00 95.06 79 LEU A N 1
ATOM 631 C CA . LEU A 1 79 ? 14.958 -7.644 -18.926 1.00 95.06 79 LEU A CA 1
ATOM 632 C C . LEU A 1 79 ? 13.852 -8.462 -19.595 1.00 95.06 79 LEU A C 1
ATOM 634 O O . LEU A 1 79 ? 14.039 -9.649 -19.876 1.00 95.06 79 LEU A O 1
ATOM 638 N N . HIS A 1 80 ? 12.712 -7.827 -19.861 1.00 93.81 80 HIS A N 1
ATOM 639 C CA . HIS A 1 80 ? 11.613 -8.427 -20.598 1.00 93.81 80 HIS A CA 1
ATOM 640 C C . HIS A 1 80 ? 10.810 -7.388 -21.404 1.00 93.81 80 HIS A C 1
ATOM 642 O O . HIS A 1 80 ? 10.287 -6.430 -20.824 1.00 93.81 80 HIS A O 1
ATOM 648 N N . PRO A 1 81 ? 10.625 -7.609 -22.714 1.00 94.06 81 PRO A N 1
ATOM 649 C CA . PRO A 1 81 ? 11.305 -8.612 -23.542 1.00 94.06 81 PRO A CA 1
ATOM 650 C C . PRO A 1 81 ? 12.783 -8.238 -23.799 1.00 94.06 81 PRO A C 1
ATOM 652 O O . PRO A 1 81 ? 13.167 -7.076 -23.671 1.00 94.06 81 PRO A O 1
ATOM 655 N N . LYS A 1 82 ? 13.635 -9.207 -24.174 1.00 92.00 82 LYS A N 1
ATOM 656 C CA . LYS A 1 82 ? 15.054 -8.965 -24.532 1.00 92.00 82 LYS A CA 1
ATOM 657 C C . LYS A 1 82 ? 15.204 -8.357 -25.942 1.00 92.00 82 LYS A C 1
ATOM 659 O O . LYS A 1 82 ? 16.040 -8.782 -26.731 1.00 92.00 82 LYS A O 1
ATOM 664 N N . HIS A 1 83 ? 14.359 -7.385 -26.269 1.00 91.19 83 HIS A N 1
ATOM 665 C CA . HIS A 1 83 ? 14.364 -6.623 -27.517 1.00 91.19 83 HIS A CA 1
ATOM 666 C C . HIS A 1 83 ? 13.587 -5.301 -27.325 1.00 91.19 83 HIS A C 1
ATOM 668 O O . HIS A 1 83 ? 12.680 -5.265 -26.486 1.00 91.19 83 HIS A O 1
ATOM 674 N N . PRO A 1 84 ? 13.874 -4.235 -28.094 1.00 93.19 84 PRO A N 1
ATOM 675 C CA . PRO A 1 84 ? 14.951 -4.114 -29.078 1.00 93.19 84 PRO A CA 1
ATOM 676 C C . PRO A 1 84 ? 16.327 -3.928 -28.419 1.00 93.19 84 PRO A C 1
ATOM 678 O O . PRO A 1 84 ? 16.433 -3.423 -27.302 1.00 93.19 84 PRO A O 1
ATOM 681 N N . VAL A 1 85 ? 17.383 -4.330 -29.127 1.00 94.56 85 VAL A N 1
ATOM 682 C CA . VAL A 1 85 ? 18.769 -4.003 -28.764 1.00 94.56 85 VAL A CA 1
ATOM 683 C C . VAL A 1 85 ? 19.120 -2.689 -29.457 1.00 94.56 85 VAL A C 1
ATOM 685 O O . VAL A 1 85 ? 19.112 -2.625 -30.682 1.00 94.56 85 VAL A O 1
ATOM 688 N N . LEU A 1 86 ? 19.398 -1.638 -28.683 1.00 91.19 86 LEU A N 1
ATOM 689 C CA . LEU A 1 86 ? 19.687 -0.297 -29.215 1.00 91.19 86 LEU A CA 1
ATOM 690 C C . LEU A 1 86 ? 21.112 -0.182 -29.761 1.00 91.19 86 LEU A C 1
ATOM 692 O O . LEU A 1 86 ? 21.391 0.626 -30.640 1.00 91.19 86 LEU A O 1
ATOM 696 N N . GLY A 1 87 ? 22.026 -0.988 -29.230 1.00 91.44 87 GLY A N 1
ATOM 697 C CA . GLY A 1 87 ? 23.425 -0.990 -29.621 1.00 91.44 87 GLY A CA 1
ATOM 698 C C . GLY A 1 87 ? 24.241 -1.915 -28.735 1.00 91.44 87 GLY A C 1
ATOM 699 O O . GLY A 1 87 ? 23.700 -2.616 -27.879 1.00 91.44 87 GLY A O 1
ATOM 700 N N . HIS A 1 88 ? 25.554 -1.900 -28.938 1.00 92.88 88 HIS A N 1
ATOM 701 C CA . HIS A 1 88 ? 26.490 -2.663 -28.125 1.00 92.88 88 HIS A CA 1
ATOM 702 C C . HIS A 1 88 ? 27.558 -1.737 -27.558 1.00 92.88 88 HIS A C 1
ATOM 704 O O . HIS A 1 88 ? 28.144 -0.935 -28.284 1.00 92.88 88 HIS A O 1
ATOM 710 N N . VAL A 1 89 ? 27.846 -1.873 -26.267 1.00 92.44 89 VAL A N 1
ATOM 711 C CA . VAL A 1 89 ? 28.949 -1.166 -25.611 1.00 92.44 89 VAL A CA 1
ATOM 712 C C . VAL A 1 89 ? 29.910 -2.204 -25.069 1.00 92.44 89 VAL A C 1
ATOM 714 O O . VAL A 1 89 ? 29.575 -2.967 -24.166 1.00 92.44 89 VAL A O 1
ATOM 717 N N . ARG A 1 90 ? 31.121 -2.241 -25.643 1.00 88.81 90 ARG A N 1
ATOM 718 C CA . ARG A 1 90 ? 32.181 -3.198 -25.270 1.00 88.81 90 ARG A CA 1
ATOM 719 C C . ARG A 1 90 ? 31.699 -4.661 -25.282 1.00 88.81 90 ARG A C 1
ATOM 721 O O . ARG A 1 90 ? 32.033 -5.428 -24.389 1.00 88.81 90 ARG A O 1
ATOM 728 N N . GLY A 1 91 ? 30.897 -5.021 -26.286 1.00 89.81 91 GLY A N 1
ATOM 729 C CA . GLY A 1 91 ? 30.370 -6.378 -26.471 1.00 89.81 91 GLY A CA 1
ATOM 730 C C . GLY A 1 91 ? 29.070 -6.691 -25.723 1.00 89.81 91 GLY A C 1
ATOM 731 O O . GLY A 1 91 ? 28.503 -7.752 -25.952 1.00 89.81 91 GLY A O 1
ATOM 732 N N . GLU A 1 92 ? 28.552 -5.787 -24.885 1.00 92.50 92 GLU A N 1
ATOM 733 C CA . GLU A 1 92 ? 27.268 -5.988 -24.201 1.00 92.50 92 GLU A CA 1
ATOM 734 C C . GLU A 1 92 ? 26.125 -5.247 -24.886 1.00 92.50 92 GLU A C 1
ATOM 736 O O . GLU A 1 92 ? 26.253 -4.067 -25.218 1.00 92.50 92 GLU A O 1
ATOM 741 N N . ALA A 1 93 ? 24.997 -5.938 -25.058 1.00 94.56 93 ALA A N 1
ATOM 742 C CA . ALA A 1 93 ? 23.776 -5.371 -25.610 1.00 94.56 93 ALA A CA 1
ATOM 743 C C . ALA A 1 93 ? 23.171 -4.325 -24.660 1.00 94.56 93 ALA A C 1
ATOM 745 O O . ALA A 1 93 ? 22.939 -4.589 -23.476 1.00 94.56 93 ALA A O 1
ATOM 746 N N . VAL A 1 94 ? 22.891 -3.144 -25.205 1.00 95.12 94 VAL A N 1
ATOM 747 C CA . VAL A 1 94 ? 22.191 -2.056 -24.521 1.00 95.12 94 VAL A CA 1
ATOM 748 C C . VAL A 1 94 ? 20.706 -2.160 -24.832 1.00 95.12 94 VAL A C 1
ATOM 750 O O . VAL A 1 94 ? 20.299 -2.174 -25.996 1.00 95.12 94 VAL A O 1
ATOM 753 N N . TYR A 1 95 ? 19.894 -2.186 -23.781 1.00 95.38 95 TYR A N 1
ATOM 754 C CA . TYR A 1 95 ? 18.439 -2.219 -23.871 1.00 95.38 95 TYR A CA 1
ATOM 755 C C . TYR A 1 95 ? 17.854 -0.885 -23.406 1.00 95.38 95 TYR A C 1
ATOM 757 O O . TYR A 1 95 ? 18.461 -0.207 -22.569 1.00 95.38 95 TYR A O 1
ATOM 765 N N . PRO A 1 96 ? 16.665 -0.496 -23.891 1.00 94.06 96 PRO A N 1
ATOM 766 C CA . PRO A 1 96 ? 15.946 0.615 -23.288 1.00 94.06 96 PRO A CA 1
ATOM 767 C C . PRO A 1 96 ? 15.544 0.251 -21.852 1.00 94.06 96 PRO A C 1
ATOM 769 O O . PRO A 1 96 ? 15.181 -0.893 -21.554 1.00 94.06 96 PRO A O 1
ATOM 772 N N . ARG A 1 97 ? 15.565 1.230 -20.941 1.00 91.94 97 ARG A N 1
ATOM 773 C CA . ARG A 1 97 ? 15.179 1.022 -19.533 1.00 91.94 97 ARG A CA 1
ATOM 774 C C . ARG A 1 97 ? 13.717 0.579 -19.398 1.00 91.94 97 ARG A C 1
ATOM 776 O O . ARG A 1 97 ? 13.389 -0.107 -18.438 1.00 91.94 97 ARG A O 1
ATOM 783 N N . SER A 1 98 ? 12.865 0.875 -20.382 1.00 92.62 98 SER A N 1
ATOM 784 C CA . SER A 1 98 ? 11.477 0.394 -20.456 1.00 92.62 98 SER A CA 1
ATOM 785 C C . SER A 1 98 ? 11.348 -1.139 -20.497 1.00 92.62 98 SER A C 1
ATOM 787 O O . SER A 1 98 ? 10.328 -1.669 -20.041 1.00 92.62 98 SER A O 1
ATOM 789 N N . CYS A 1 99 ? 12.374 -1.855 -20.981 1.00 94.50 99 CYS A N 1
ATOM 790 C CA . CYS A 1 99 ? 12.446 -3.320 -20.952 1.00 94.50 99 CYS A CA 1
ATOM 791 C C . CYS A 1 99 ? 12.869 -3.870 -19.585 1.00 94.50 99 CYS A C 1
ATOM 793 O O . CYS A 1 99 ? 12.733 -5.067 -19.346 1.00 94.50 99 CYS A O 1
ATOM 795 N N . VAL A 1 100 ? 13.381 -3.039 -18.673 1.00 95.19 100 VAL A N 1
ATOM 796 C CA . VAL A 1 100 ? 13.664 -3.471 -17.302 1.00 95.19 100 VAL A CA 1
ATOM 797 C C . VAL A 1 100 ? 12.352 -3.541 -16.544 1.00 95.19 100 VAL A C 1
ATOM 799 O O . VAL A 1 100 ? 11.679 -2.532 -16.329 1.00 95.19 100 VAL A O 1
ATOM 802 N N . LYS A 1 101 ? 11.989 -4.748 -16.123 1.00 94.94 101 LYS A N 1
ATOM 803 C CA . LYS A 1 101 ? 10.773 -5.000 -15.365 1.00 94.94 101 LYS A CA 1
ATOM 804 C C . LYS A 1 101 ? 11.093 -5.541 -13.981 1.00 94.94 101 LYS A C 1
ATOM 806 O O . LYS A 1 101 ? 12.044 -6.300 -13.790 1.00 94.94 101 LYS A O 1
ATOM 811 N N . GLU A 1 102 ? 10.262 -5.161 -13.019 1.00 94.75 102 GLU A N 1
ATOM 812 C CA . GLU A 1 102 ? 10.306 -5.729 -11.677 1.00 94.75 102 GLU A CA 1
ATOM 813 C C . GLU A 1 102 ? 9.711 -7.134 -11.671 1.00 94.75 102 GLU A C 1
ATOM 815 O O . GLU A 1 102 ? 8.654 -7.382 -12.256 1.00 94.75 102 GLU A O 1
ATOM 820 N N . VAL A 1 103 ? 10.370 -8.030 -10.945 1.00 95.44 103 VAL A N 1
ATOM 821 C CA . VAL A 1 103 ? 9.876 -9.377 -10.672 1.00 95.44 103 VAL A CA 1
ATOM 822 C C . VAL A 1 103 ? 9.657 -9.554 -9.173 1.00 95.44 103 VAL A C 1
ATOM 824 O O . VAL A 1 103 ? 10.452 -9.092 -8.353 1.00 95.44 103 VAL A O 1
ATOM 827 N N . LYS A 1 104 ? 8.560 -10.210 -8.795 1.00 95.12 104 LYS A N 1
ATOM 828 C CA . LYS A 1 104 ? 8.155 -10.400 -7.392 1.00 95.12 104 LYS A CA 1
ATOM 829 C C . LYS A 1 104 ? 7.771 -11.850 -7.127 1.00 95.12 104 LYS A C 1
ATOM 831 O O . LYS A 1 104 ? 7.450 -12.592 -8.052 1.00 95.12 104 LYS A O 1
ATOM 836 N N . SER A 1 105 ? 7.831 -12.258 -5.862 1.00 94.00 105 SER A N 1
ATOM 837 C CA . SER A 1 105 ? 7.336 -13.567 -5.431 1.00 94.00 105 SER A CA 1
ATOM 838 C C . SER A 1 105 ? 5.814 -13.645 -5.560 1.00 94.00 105 SER A C 1
ATOM 840 O O . SER A 1 105 ? 5.136 -12.616 -5.614 1.00 94.00 105 SER A O 1
ATOM 842 N N . LYS A 1 106 ? 5.272 -14.867 -5.554 1.00 92.81 106 LYS A N 1
ATOM 843 C CA . LYS A 1 106 ? 3.822 -15.122 -5.576 1.00 92.81 106 LYS A CA 1
ATOM 844 C C . LYS A 1 106 ? 3.074 -14.318 -4.505 1.00 92.81 106 LYS A C 1
ATOM 846 O O . LYS A 1 106 ? 2.094 -13.650 -4.807 1.00 92.81 106 LYS A O 1
ATOM 851 N N . GLU A 1 107 ? 3.582 -14.324 -3.275 1.00 91.12 107 GLU A N 1
ATOM 852 C CA . GLU A 1 107 ? 2.995 -13.597 -2.141 1.00 91.12 107 GLU A CA 1
ATOM 853 C C . GLU A 1 107 ? 2.995 -12.076 -2.346 1.00 91.12 107 GLU A C 1
ATOM 855 O O . GLU A 1 107 ? 2.029 -11.393 -2.016 1.00 91.12 107 GLU A O 1
ATOM 860 N N . ASN A 1 108 ? 4.066 -11.524 -2.919 1.00 93.62 108 ASN A N 1
ATOM 861 C CA . ASN A 1 108 ? 4.159 -10.087 -3.170 1.00 93.62 108 ASN A CA 1
ATOM 862 C C . ASN A 1 108 ? 3.295 -9.637 -4.355 1.00 93.62 108 ASN A C 1
ATOM 864 O O . ASN A 1 108 ? 2.879 -8.480 -4.385 1.00 93.62 108 ASN A O 1
ATOM 868 N N . TRP A 1 109 ? 3.015 -10.523 -5.315 1.00 95.38 109 TRP A N 1
ATOM 869 C CA . TRP A 1 109 ? 1.993 -10.273 -6.333 1.00 95.38 109 TRP A CA 1
ATOM 870 C C . TRP A 1 109 ? 0.585 -10.317 -5.747 1.00 95.38 109 TRP A C 1
ATOM 872 O O . TRP A 1 109 ? -0.210 -9.431 -6.057 1.00 95.38 109 TRP A O 1
ATOM 882 N N . LEU A 1 110 ? 0.312 -11.246 -4.826 1.00 93.62 110 LEU A N 1
ATOM 883 C CA . LEU A 1 110 ? -0.978 -11.320 -4.138 1.00 93.62 110 LEU A CA 1
ATOM 884 C C . LEU A 1 110 ? -1.284 -10.028 -3.367 1.00 93.62 110 LEU A C 1
ATOM 886 O O . LEU A 1 110 ? -2.388 -9.505 -3.462 1.00 93.62 110 LEU A O 1
ATOM 890 N N . LYS A 1 111 ? -0.283 -9.442 -2.697 1.00 93.31 111 LYS A N 1
ATOM 891 C CA . LYS A 1 111 ? -0.403 -8.122 -2.045 1.00 93.31 111 LYS A CA 1
ATOM 892 C C . LYS A 1 111 ? -0.739 -6.976 -3.005 1.00 93.31 111 LYS A C 1
ATOM 894 O O . LYS A 1 111 ? -1.223 -5.941 -2.570 1.00 93.31 111 LYS A O 1
ATOM 899 N N . LYS A 1 112 ? -0.471 -7.145 -4.301 1.00 93.88 112 LYS A N 1
ATOM 900 C CA . LYS A 1 112 ? -0.843 -6.204 -5.367 1.00 93.88 112 LYS A CA 1
ATOM 901 C C . LYS A 1 112 ? -2.170 -6.566 -6.051 1.00 93.88 112 LYS A C 1
ATOM 903 O O . LYS A 1 112 ? -2.447 -6.018 -7.112 1.00 93.88 112 LYS A O 1
ATOM 908 N N . GLY A 1 113 ? -2.942 -7.511 -5.510 1.00 94.56 113 GLY A N 1
ATOM 909 C CA . GLY A 1 113 ? -4.196 -7.962 -6.121 1.00 94.56 113 GLY A CA 1
ATOM 910 C C . GLY A 1 113 ? -3.992 -8.761 -7.410 1.00 94.56 113 GLY A C 1
ATOM 911 O O . GLY A 1 113 ? -4.850 -8.758 -8.288 1.00 94.56 113 GLY A O 1
ATOM 912 N N . ARG A 1 114 ? -2.843 -9.430 -7.567 1.00 95.00 114 ARG A N 1
ATOM 913 C CA . ARG A 1 114 ? -2.525 -10.232 -8.755 1.00 95.00 114 ARG A CA 1
ATOM 914 C C . ARG A 1 114 ? -2.132 -11.653 -8.378 1.00 95.00 114 ARG A C 1
ATOM 916 O O . ARG A 1 114 ? -1.425 -11.878 -7.397 1.00 95.00 114 ARG A O 1
ATOM 923 N N . VAL A 1 115 ? -2.536 -12.611 -9.198 1.00 94.50 115 VAL A N 1
ATOM 924 C CA . VAL A 1 115 ? -2.159 -14.023 -9.070 1.00 94.50 115 VAL A CA 1
ATOM 925 C C . VAL A 1 115 ? -1.399 -14.477 -10.299 1.00 94.50 115 VAL A C 1
ATOM 927 O O . VAL A 1 115 ? -1.525 -13.907 -11.374 1.00 94.50 115 VAL A O 1
ATOM 930 N N . ILE A 1 116 ? -0.540 -15.473 -10.130 1.00 94.44 116 ILE A N 1
ATOM 931 C CA . ILE A 1 116 ? 0.186 -16.067 -11.252 1.00 94.44 116 ILE A CA 1
ATOM 932 C C . ILE A 1 116 ? -0.830 -16.839 -12.098 1.00 94.44 116 ILE A C 1
ATOM 934 O O . ILE A 1 116 ? -1.643 -17.566 -11.529 1.00 94.44 116 ILE A O 1
ATOM 938 N N . LYS A 1 117 ? -0.768 -16.682 -13.425 1.00 93.38 117 LYS A N 1
ATOM 939 C CA . LYS A 1 117 ? -1.637 -17.411 -14.358 1.00 93.38 117 LYS A CA 1
ATOM 940 C C . LYS A 1 117 ? -1.524 -18.920 -14.119 1.00 93.38 117 LYS A C 1
ATOM 942 O O . LYS A 1 117 ? -0.437 -19.435 -13.857 1.00 93.38 117 LYS A O 1
ATOM 947 N N . SER A 1 118 ? -2.651 -19.616 -14.197 1.00 82.31 118 SER A N 1
ATOM 948 C CA . SER A 1 118 ? -2.738 -21.049 -13.885 1.00 82.31 118 SER A CA 1
ATOM 949 C C . SER A 1 118 ? -1.845 -21.926 -14.787 1.00 82.31 118 SER A C 1
ATOM 951 O O . SER A 1 118 ? -1.702 -21.657 -15.978 1.00 82.31 118 SER A O 1
ATOM 953 N N . GLY A 1 119 ? -1.287 -23.006 -14.221 1.00 65.50 119 GLY A N 1
ATOM 954 C CA . GLY A 1 119 ? -0.702 -24.142 -14.953 1.00 65.50 119 GLY A CA 1
ATOM 955 C C . GLY A 1 119 ? 0.820 -24.147 -15.093 1.00 65.50 119 GLY A C 1
ATOM 956 O O . GLY A 1 119 ? 1.488 -24.823 -14.323 1.00 65.50 119 GLY A O 1
ATOM 957 N N . ASP A 1 120 ? 1.373 -23.399 -16.054 1.00 64.81 120 ASP A N 1
ATOM 958 C CA . ASP A 1 120 ? 2.711 -23.706 -16.603 1.00 64.81 120 ASP A CA 1
ATOM 959 C C . ASP A 1 120 ? 3.657 -22.498 -16.736 1.00 64.81 120 ASP A C 1
ATOM 961 O O . ASP A 1 120 ? 4.667 -22.538 -17.447 1.00 64.81 120 ASP A O 1
ATOM 965 N N . THR A 1 121 ? 3.371 -21.376 -16.070 1.00 83.31 121 THR A N 1
ATOM 966 C CA . THR A 1 121 ? 4.266 -20.213 -16.161 1.00 83.31 121 THR A CA 1
ATOM 967 C C . THR A 1 121 ? 5.563 -20.455 -15.393 1.00 83.31 121 THR A C 1
ATOM 969 O O . THR A 1 121 ? 5.589 -20.438 -14.161 1.00 83.31 121 THR A O 1
ATOM 972 N N . MET A 1 122 ? 6.666 -20.618 -16.125 1.00 89.69 122 MET A N 1
ATOM 973 C CA . MET A 1 122 ? 7.998 -20.714 -15.534 1.00 89.69 122 MET A CA 1
ATOM 974 C C . MET A 1 122 ? 8.418 -19.389 -14.874 1.00 89.69 122 MET A C 1
ATOM 976 O O . MET A 1 122 ? 8.243 -18.323 -15.469 1.00 89.69 122 MET A O 1
ATOM 980 N N . PRO A 1 123 ? 9.020 -19.415 -13.674 1.00 92.75 123 PRO A N 1
ATOM 981 C CA . PRO A 1 123 ? 9.538 -18.207 -13.043 1.00 92.75 123 PRO A CA 1
ATOM 982 C C . PRO A 1 123 ? 10.710 -17.618 -13.829 1.00 92.75 123 PRO A C 1
ATOM 984 O O . PRO A 1 123 ? 11.576 -18.338 -14.325 1.00 92.75 123 PRO A O 1
ATOM 987 N N . MET A 1 124 ? 10.774 -16.288 -13.881 1.00 92.19 124 MET A N 1
ATOM 988 C CA . MET A 1 124 ? 11.822 -15.560 -14.605 1.00 92.19 124 MET A CA 1
ATOM 989 C C . MET A 1 124 ? 13.168 -15.595 -13.885 1.00 92.19 124 MET A C 1
ATOM 991 O O . MET A 1 124 ? 14.219 -15.511 -14.519 1.00 92.19 124 MET A O 1
ATOM 995 N N . LYS A 1 125 ? 13.147 -15.655 -12.550 1.00 92.81 125 LYS A N 1
ATOM 996 C CA . LYS A 1 125 ? 14.353 -15.588 -11.724 1.00 92.81 125 LYS A CA 1
ATOM 997 C C . LYS A 1 125 ? 14.141 -16.357 -10.430 1.00 92.81 125 LYS A C 1
ATOM 999 O O . LYS A 1 125 ? 13.077 -16.272 -9.825 1.00 92.81 125 LYS A O 1
ATOM 1004 N N . TRP A 1 126 ? 15.170 -17.069 -9.993 1.00 92.94 126 TRP A N 1
ATOM 1005 C CA . TRP A 1 126 ? 15.208 -17.709 -8.683 1.00 92.94 126 TRP A CA 1
ATOM 1006 C C . TRP A 1 126 ? 16.175 -16.958 -7.788 1.00 92.94 126 TRP A C 1
ATOM 1008 O O . TRP A 1 126 ? 17.271 -16.589 -8.215 1.00 92.94 126 TRP A O 1
ATOM 1018 N N . VAL A 1 127 ? 15.766 -16.715 -6.552 1.00 91.44 127 VAL A N 1
ATOM 1019 C CA . VAL A 1 127 ? 16.513 -15.882 -5.619 1.00 91.44 127 VAL A CA 1
ATOM 1020 C C . VAL A 1 127 ? 16.533 -16.532 -4.247 1.00 91.44 127 VAL A C 1
ATOM 1022 O O . VAL A 1 127 ? 15.493 -16.943 -3.754 1.00 91.44 127 VAL A O 1
ATOM 1025 N N . LYS A 1 128 ? 17.699 -16.559 -3.595 1.00 89.38 128 LYS A N 1
ATOM 1026 C CA . LYS A 1 128 ? 17.812 -17.026 -2.208 1.00 89.38 128 LYS A CA 1
ATOM 1027 C C . LYS A 1 128 ? 16.906 -16.199 -1.291 1.00 89.38 128 LYS A C 1
ATOM 1029 O O . LYS A 1 128 ? 17.012 -14.964 -1.262 1.00 89.38 128 LYS A O 1
ATOM 1034 N N . SER A 1 129 ? 16.041 -16.897 -0.567 1.00 82.94 129 SER A N 1
ATOM 1035 C CA . SER A 1 129 ? 15.182 -16.378 0.484 1.00 82.94 129 SER A CA 1
ATOM 1036 C C . SER A 1 129 ? 16.051 -15.821 1.609 1.00 82.94 129 SER A C 1
ATOM 1038 O O . SER A 1 129 ? 17.159 -16.297 1.883 1.00 82.94 129 SER A O 1
ATOM 1040 N N . HIS A 1 130 ? 15.562 -14.763 2.247 1.00 79.50 130 HIS A N 1
ATOM 1041 C CA . HIS A 1 130 ? 16.146 -14.262 3.478 1.00 79.50 130 HIS A CA 1
ATOM 1042 C C . HIS A 1 130 ? 15.076 -14.331 4.559 1.00 79.50 130 HIS A C 1
ATOM 1044 O O . HIS A 1 130 ? 13.998 -13.756 4.408 1.00 79.50 130 HIS A O 1
ATOM 1050 N N . ALA A 1 131 ? 15.365 -15.038 5.649 1.00 77.75 131 ALA A N 1
ATOM 1051 C CA . ALA A 1 131 ? 14.461 -15.118 6.784 1.00 77.75 131 ALA A CA 1
ATOM 1052 C C . ALA A 1 131 ? 14.382 -13.742 7.464 1.00 77.75 131 ALA A C 1
ATOM 1054 O O . ALA A 1 131 ? 15.353 -13.291 8.065 1.00 77.75 131 ALA A O 1
ATOM 1055 N N . ALA A 1 132 ? 13.244 -13.058 7.335 1.00 78.25 132 ALA A N 1
ATOM 1056 C CA . ALA A 1 132 ? 13.042 -11.725 7.912 1.00 78.25 132 ALA A CA 1
ATOM 1057 C C . ALA A 1 132 ? 12.518 -11.773 9.361 1.00 78.25 132 ALA A C 1
ATOM 1059 O O . ALA A 1 132 ? 12.817 -10.900 10.172 1.00 78.25 132 ALA A O 1
ATOM 1060 N N . THR A 1 133 ? 11.740 -12.800 9.706 1.00 80.81 133 THR A N 1
ATOM 1061 C CA . THR A 1 133 ? 11.096 -12.941 11.021 1.00 80.81 133 THR A CA 1
ATOM 1062 C C . THR A 1 133 ? 11.928 -13.815 11.957 1.00 80.81 133 THR A C 1
ATOM 1064 O O . THR A 1 133 ? 12.486 -14.815 11.512 1.00 80.81 133 THR A O 1
ATOM 1067 N N . ILE A 1 134 ? 11.928 -13.526 13.268 1.00 79.62 134 ILE A N 1
ATOM 1068 C CA . ILE A 1 134 ? 12.603 -14.361 14.290 1.00 79.62 134 ILE A CA 1
ATOM 1069 C C . ILE A 1 134 ? 12.216 -15.839 14.158 1.00 79.62 134 ILE A C 1
ATOM 1071 O O . ILE A 1 134 ? 13.076 -16.709 14.250 1.00 79.62 134 ILE A O 1
ATOM 1075 N N . TYR A 1 135 ? 10.929 -16.124 13.940 1.00 81.25 135 TYR A N 1
ATOM 1076 C CA . TYR A 1 135 ? 10.435 -17.489 13.755 1.00 81.25 135 TYR A CA 1
ATOM 1077 C C . TYR A 1 135 ? 11.107 -18.179 12.559 1.00 81.25 135 TYR A C 1
ATOM 1079 O O . TYR A 1 135 ? 11.668 -19.257 12.716 1.00 81.25 135 TYR A O 1
ATOM 1087 N N . GLN A 1 136 ? 11.142 -17.510 11.403 1.00 81.25 136 GLN A N 1
ATOM 1088 C CA . GLN A 1 136 ? 11.783 -18.018 10.187 1.00 81.25 136 GLN A CA 1
ATOM 1089 C C . GLN A 1 136 ? 13.299 -18.198 10.372 1.00 81.25 136 GLN A C 1
ATOM 1091 O O . GLN A 1 136 ? 13.866 -19.196 9.940 1.00 81.25 136 GLN A O 1
ATOM 1096 N N . MET A 1 137 ? 13.962 -17.263 11.065 1.00 82.88 137 MET A N 1
ATOM 1097 C CA . MET A 1 137 ? 15.395 -17.361 11.370 1.00 82.88 137 MET A CA 1
ATOM 1098 C C . MET A 1 137 ? 15.700 -18.582 12.249 1.00 82.88 137 MET A C 1
ATOM 1100 O O . MET A 1 137 ? 16.631 -19.330 11.958 1.00 82.88 137 MET A O 1
ATOM 1104 N N . ARG A 1 138 ? 14.898 -18.810 13.300 1.00 86.25 138 ARG A N 1
ATOM 1105 C CA . ARG A 1 138 ? 15.038 -19.969 14.198 1.00 86.25 138 ARG A CA 1
ATOM 1106 C C . ARG A 1 138 ? 14.761 -21.283 13.481 1.00 86.25 138 ARG A C 1
ATOM 1108 O O . ARG A 1 138 ? 15.509 -22.234 13.676 1.00 86.25 138 ARG A O 1
ATOM 1115 N N . LEU A 1 139 ? 13.728 -21.323 12.640 1.00 82.00 139 LEU A N 1
ATOM 1116 C CA . LEU A 1 139 ? 13.391 -22.509 11.859 1.00 82.00 139 LEU A CA 1
ATOM 1117 C C . LEU A 1 139 ? 14.547 -22.884 10.923 1.00 82.00 139 LEU A C 1
ATOM 1119 O O . LEU A 1 139 ? 14.992 -24.027 10.921 1.00 82.00 139 LEU A O 1
ATOM 1123 N N . ARG A 1 140 ? 15.129 -21.899 10.225 1.00 80.88 140 ARG A N 1
ATOM 1124 C CA . ARG A 1 140 ? 16.310 -22.115 9.378 1.00 80.88 140 ARG A CA 1
ATOM 1125 C C . ARG A 1 140 ? 17.524 -22.598 10.172 1.00 80.88 140 ARG A C 1
ATOM 1127 O O . ARG A 1 140 ? 18.229 -23.491 9.715 1.00 80.88 140 ARG A O 1
ATOM 1134 N N . GLN A 1 141 ? 17.763 -22.042 11.362 1.00 83.56 141 GLN A N 1
ATOM 1135 C CA . GLN A 1 141 ? 18.835 -22.505 12.247 1.00 83.56 141 GLN A CA 1
ATOM 1136 C C . GLN A 1 141 ? 18.618 -23.965 12.676 1.00 83.56 141 GLN A C 1
ATOM 1138 O O . GLN A 1 141 ? 19.566 -24.743 12.674 1.00 83.56 141 GLN A O 1
ATOM 1143 N N . GLN A 1 142 ? 17.380 -24.356 12.994 1.00 82.50 142 GLN A N 1
ATOM 1144 C CA . GLN A 1 142 ? 17.035 -25.733 13.356 1.00 82.50 142 GLN A CA 1
ATOM 1145 C C . GLN A 1 142 ? 17.231 -26.706 12.182 1.00 82.50 142 GLN A C 1
ATOM 1147 O O . GLN A 1 142 ? 17.781 -27.789 12.376 1.00 82.50 142 GLN A O 1
ATOM 1152 N N . VAL A 1 143 ? 16.849 -26.317 10.962 1.00 79.75 143 VAL A N 1
ATOM 1153 C CA . VAL A 1 143 ? 17.095 -27.107 9.741 1.00 79.75 143 VAL A CA 1
ATOM 1154 C C . VAL A 1 143 ? 18.598 -27.244 9.469 1.00 79.75 143 VAL A C 1
ATOM 1156 O O . VAL A 1 143 ? 19.084 -28.344 9.223 1.00 79.75 143 VAL A O 1
ATOM 1159 N N . ALA A 1 144 ? 19.366 -26.159 9.604 1.00 81.31 144 ALA A N 1
ATOM 1160 C CA . ALA A 1 144 ? 20.818 -26.193 9.429 1.00 81.31 144 ALA A CA 1
ATOM 1161 C C . ALA A 1 144 ? 21.524 -27.094 10.462 1.00 81.31 144 ALA A C 1
ATOM 1163 O O . ALA A 1 144 ? 22.470 -27.795 10.112 1.00 81.31 144 ALA A O 1
ATOM 1164 N N . LEU A 1 145 ? 21.056 -27.096 11.717 1.00 77.38 145 LEU A N 1
ATOM 1165 C CA . LEU A 1 145 ? 21.583 -27.946 12.792 1.00 77.38 145 LEU A CA 1
ATOM 1166 C C . LEU A 1 145 ? 21.161 -29.415 12.659 1.00 77.38 145 LEU A C 1
ATOM 1168 O O . LEU A 1 145 ? 21.938 -30.298 13.003 1.00 77.38 145 LEU A O 1
ATOM 1172 N N . SER A 1 146 ? 19.946 -29.682 12.170 1.00 74.88 146 SER A N 1
ATOM 1173 C CA . SER A 1 146 ? 19.436 -31.049 11.968 1.00 74.88 146 SER A CA 1
ATOM 1174 C C . SER A 1 146 ? 20.013 -31.744 10.735 1.00 74.88 146 SER A C 1
ATOM 1176 O O . SER A 1 146 ? 19.800 -32.941 10.569 1.00 74.88 146 SER A O 1
ATOM 1178 N N . GLY A 1 147 ? 20.804 -31.039 9.919 1.00 58.84 147 GLY A N 1
ATOM 1179 C CA . GLY A 1 147 ? 21.877 -31.663 9.151 1.00 58.84 147 GLY A CA 1
ATOM 1180 C C . GLY A 1 147 ? 21.454 -32.757 8.172 1.00 58.84 147 GLY A C 1
ATOM 1181 O O . GLY A 1 147 ? 22.277 -33.612 7.864 1.00 58.84 147 GLY A O 1
ATOM 1182 N N . SER A 1 148 ? 20.238 -32.720 7.616 1.00 52.66 148 SER A N 1
ATOM 1183 C CA . SER A 1 148 ? 19.894 -33.513 6.424 1.00 52.66 148 SER A CA 1
ATOM 1184 C C . SER A 1 148 ? 20.563 -32.908 5.183 1.00 52.66 148 SER A C 1
ATOM 1186 O O . SER A 1 148 ? 19.924 -32.482 4.222 1.00 52.66 148 SER A O 1
ATOM 1188 N N . LYS A 1 149 ? 21.890 -32.819 5.234 1.00 48.09 149 LYS A N 1
ATOM 1189 C CA . LYS A 1 149 ? 22.763 -32.583 4.098 1.00 48.09 149 LYS A CA 1
ATOM 1190 C C . LYS A 1 149 ? 22.872 -33.945 3.424 1.00 48.09 149 LYS A C 1
ATOM 1192 O O . LYS A 1 149 ? 23.628 -34.790 3.886 1.00 48.09 149 LYS A O 1
ATOM 1197 N N . GLY A 1 150 ? 22.033 -34.178 2.415 1.00 42.38 150 GLY A N 1
ATOM 1198 C CA . GLY A 1 150 ? 22.107 -35.377 1.590 1.00 42.38 150 GLY A CA 1
ATOM 1199 C C . GLY A 1 150 ? 23.551 -35.608 1.157 1.00 42.38 150 GLY A C 1
ATOM 1200 O O . GLY A 1 150 ? 24.176 -34.740 0.548 1.00 42.38 150 GLY A O 1
ATOM 1201 N N . GLU A 1 151 ? 24.074 -36.753 1.562 1.00 38.91 151 GLU A N 1
ATOM 1202 C CA . GLU A 1 151 ? 25.351 -37.316 1.172 1.00 38.91 151 GLU A CA 1
ATOM 1203 C C . GLU A 1 151 ? 25.339 -37.528 -0.347 1.00 38.91 151 GLU A C 1
ATOM 1205 O O . GLU A 1 151 ? 24.804 -38.507 -0.854 1.00 38.91 151 GLU A O 1
ATOM 1210 N N . SER A 1 152 ? 25.867 -36.566 -1.102 1.00 38.47 152 SER A N 1
ATOM 1211 C CA . SER A 1 152 ? 26.325 -36.819 -2.464 1.00 38.47 152 SER A CA 1
ATOM 1212 C C . SER A 1 152 ? 27.782 -37.234 -2.360 1.00 38.47 152 SER A C 1
ATOM 1214 O O . SER A 1 152 ? 28.658 -36.391 -2.159 1.00 38.47 152 SER A O 1
ATOM 1216 N N . THR A 1 153 ? 27.995 -38.543 -2.436 1.00 36.03 153 THR A N 1
ATOM 1217 C CA . THR A 1 153 ? 29.286 -39.189 -2.642 1.00 36.03 153 THR A CA 1
ATOM 1218 C C . THR A 1 153 ? 30.054 -38.452 -3.739 1.00 36.03 153 THR A C 1
ATOM 1220 O O . THR A 1 153 ? 29.522 -38.179 -4.816 1.00 36.03 153 THR A O 1
ATOM 1223 N N . GLU A 1 154 ? 31.287 -38.072 -3.427 1.00 41.41 154 GLU A N 1
ATOM 1224 C CA . GLU A 1 154 ? 32.247 -37.541 -4.385 1.00 41.41 154 GLU A CA 1
ATOM 1225 C C . GLU A 1 154 ? 32.587 -38.656 -5.380 1.00 41.41 154 GLU A C 1
ATOM 1227 O O . GLU A 1 154 ? 33.121 -39.676 -4.964 1.00 41.41 154 GLU A O 1
ATOM 1232 N N . ASP A 1 155 ? 32.179 -38.508 -6.645 1.00 33.34 155 ASP A N 1
ATOM 1233 C CA . ASP A 1 155 ? 32.948 -38.867 -7.850 1.00 33.34 155 ASP A CA 1
ATOM 1234 C C . ASP A 1 155 ? 32.061 -38.819 -9.112 1.00 33.34 155 ASP A C 1
ATOM 1236 O O . ASP A 1 155 ? 31.002 -39.437 -9.173 1.00 33.34 155 ASP A O 1
ATOM 1240 N N . GLY A 1 156 ? 32.531 -38.128 -10.160 1.00 32.25 156 GLY A N 1
ATOM 1241 C CA . GLY A 1 156 ? 32.134 -38.434 -11.544 1.00 32.25 156 GLY A CA 1
ATOM 1242 C C . GLY A 1 156 ? 31.239 -37.436 -12.295 1.00 32.25 156 GLY A C 1
ATOM 1243 O O . GLY A 1 156 ? 30.026 -37.573 -12.339 1.00 32.25 156 GLY A O 1
ATOM 1244 N N . ASP A 1 157 ? 31.913 -36.549 -13.028 1.00 29.08 157 ASP A N 1
ATOM 12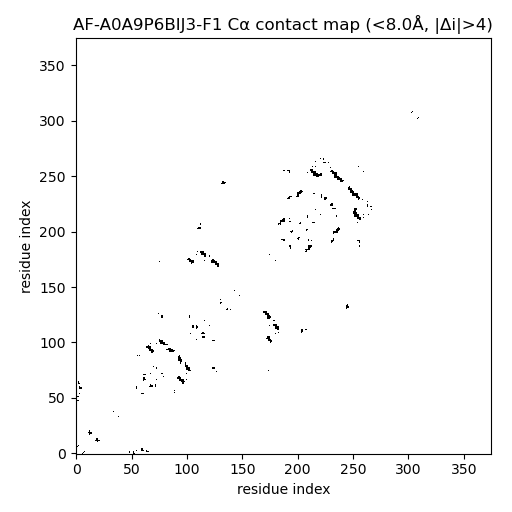45 C CA . ASP A 1 157 ? 31.576 -36.062 -14.376 1.00 29.08 157 ASP A CA 1
ATOM 1246 C C . ASP A 1 157 ? 30.485 -34.985 -14.595 1.00 29.08 157 ASP A C 1
ATOM 1248 O O . ASP A 1 157 ? 29.318 -35.074 -14.219 1.00 29.08 157 ASP A O 1
ATOM 1252 N N . LYS A 1 158 ? 30.910 -33.921 -15.288 1.00 41.31 158 LYS A N 1
ATOM 1253 C CA . LYS A 1 158 ? 30.100 -32.779 -15.719 1.00 41.31 158 LYS A CA 1
ATOM 1254 C C . LYS A 1 158 ? 29.665 -33.010 -17.164 1.00 41.31 158 LYS A C 1
ATOM 1256 O O . LYS A 1 158 ? 30.370 -32.605 -18.085 1.00 41.31 158 LYS A O 1
ATOM 1261 N N . SER A 1 159 ? 28.458 -33.527 -17.374 1.00 32.12 159 SER A N 1
ATOM 1262 C CA . SER A 1 159 ? 27.783 -33.401 -18.670 1.00 32.12 159 SER A CA 1
ATOM 1263 C C . SER A 1 159 ? 26.275 -33.141 -18.528 1.00 32.12 159 SER A C 1
ATOM 1265 O O . SER A 1 159 ? 25.485 -33.952 -18.077 1.00 32.12 159 SER A O 1
ATOM 1267 N N . GLN A 1 160 ? 25.934 -31.893 -18.852 1.00 33.91 160 GLN A N 1
ATOM 1268 C CA . GLN A 1 160 ? 24.787 -31.410 -19.621 1.00 33.91 160 GLN A CA 1
ATOM 1269 C C . GLN A 1 160 ? 23.434 -32.167 -19.584 1.00 33.91 160 GLN A C 1
ATOM 1271 O O . GLN A 1 160 ? 23.288 -33.257 -20.114 1.00 33.91 160 GLN A O 1
ATOM 1276 N N . ALA A 1 161 ? 22.415 -31.391 -19.184 1.00 31.61 161 ALA A N 1
ATOM 1277 C CA . ALA A 1 161 ? 20.980 -31.516 -19.474 1.00 31.61 161 ALA A CA 1
ATOM 1278 C C . ALA A 1 161 ? 20.126 -32.456 -18.594 1.00 31.61 161 ALA A C 1
ATOM 1280 O O . ALA A 1 161 ? 20.132 -33.668 -18.738 1.00 31.61 161 ALA A O 1
ATOM 1281 N N . GLY A 1 162 ? 19.243 -31.824 -17.804 1.00 35.72 162 GLY A N 1
ATOM 1282 C CA . GLY A 1 162 ? 17.903 -32.353 -17.531 1.00 35.72 162 GLY A CA 1
ATOM 1283 C C . GLY A 1 162 ? 17.685 -33.114 -16.222 1.00 35.72 162 GLY A C 1
ATOM 1284 O O . GLY A 1 162 ? 17.365 -34.289 -16.265 1.00 35.72 162 GLY A O 1
ATOM 1285 N N . SER A 1 163 ? 17.711 -32.432 -15.071 1.00 33.81 163 SER A N 1
ATOM 1286 C CA . SER A 1 163 ? 16.954 -32.873 -13.881 1.00 33.81 163 SER A CA 1
ATOM 1287 C C . SER A 1 163 ? 16.767 -31.717 -12.892 1.00 33.81 163 SER A C 1
ATOM 1289 O O . SER A 1 163 ? 17.665 -31.325 -12.144 1.00 33.81 163 SER A O 1
ATOM 1291 N N . SER A 1 164 ? 15.581 -31.119 -12.943 1.00 45.28 164 SER A N 1
ATOM 1292 C CA . SER A 1 164 ? 15.112 -30.070 -12.043 1.00 45.28 164 SER A CA 1
ATOM 1293 C C . SER A 1 164 ? 14.613 -30.696 -10.743 1.00 45.28 164 SER A C 1
ATOM 1295 O O . SER A 1 164 ? 13.410 -30.836 -10.597 1.00 45.28 164 SER A O 1
ATOM 1297 N N . GLU A 1 165 ? 15.489 -31.068 -9.808 1.00 38.00 165 GLU A N 1
ATOM 1298 C CA . GLU A 1 165 ? 14.991 -31.624 -8.532 1.00 38.00 165 GLU A CA 1
ATOM 1299 C C . GLU A 1 165 ? 15.851 -31.370 -7.286 1.00 38.00 165 GLU A C 1
ATOM 1301 O O . GLU A 1 165 ? 15.503 -31.833 -6.214 1.00 38.00 165 GLU A O 1
ATOM 1306 N N . ASN A 1 166 ? 16.910 -30.553 -7.359 1.00 40.91 166 ASN A N 1
ATOM 1307 C CA . ASN A 1 166 ? 17.676 -30.156 -6.163 1.00 40.91 166 ASN A CA 1
ATOM 1308 C C . ASN A 1 166 ? 18.167 -28.700 -6.230 1.00 40.91 166 ASN A C 1
ATOM 1310 O O . ASN A 1 166 ? 19.347 -28.386 -6.066 1.00 40.91 166 ASN A O 1
ATOM 1314 N N . ARG A 1 167 ? 17.254 -27.759 -6.497 1.00 47.88 167 ARG A N 1
ATOM 1315 C CA . ARG A 1 167 ? 17.522 -26.338 -6.221 1.00 47.88 167 ARG A CA 1
ATOM 1316 C C . ARG A 1 167 ? 17.191 -26.110 -4.752 1.00 47.88 167 ARG A C 1
ATOM 1318 O O . ARG A 1 167 ? 16.021 -26.010 -4.423 1.00 47.88 167 ARG A O 1
ATOM 1325 N N . GLY A 1 168 ? 18.231 -26.107 -3.914 1.00 51.28 168 GLY A N 1
ATOM 1326 C CA . GLY A 1 168 ? 18.147 -26.126 -2.451 1.00 51.28 168 GLY A CA 1
ATOM 1327 C C . GLY A 1 168 ? 17.024 -25.279 -1.847 1.00 51.28 168 GLY A C 1
ATOM 1328 O O . GLY A 1 168 ? 16.736 -24.185 -2.335 1.00 51.28 168 GLY A O 1
ATOM 1329 N N . ASP A 1 169 ? 16.467 -25.812 -0.760 1.00 60.75 169 ASP A N 1
ATOM 1330 C CA . ASP A 1 169 ? 15.248 -25.463 -0.001 1.00 60.75 169 ASP A CA 1
ATOM 1331 C C . ASP A 1 169 ? 15.009 -23.963 0.314 1.00 60.75 169 ASP A C 1
ATOM 1333 O O . ASP A 1 169 ? 13.949 -23.553 0.771 1.00 60.75 169 ASP A O 1
ATOM 1337 N N . ASP A 1 170 ? 15.980 -23.100 0.015 1.00 74.94 170 ASP A N 1
ATOM 1338 C CA . ASP A 1 170 ? 15.964 -21.666 0.288 1.00 74.94 170 ASP A CA 1
ATOM 1339 C C . ASP A 1 170 ? 15.672 -20.793 -0.951 1.00 74.94 170 ASP A C 1
ATOM 1341 O O . ASP A 1 170 ? 15.813 -19.575 -0.876 1.00 74.94 170 ASP A O 1
ATOM 1345 N N . MET A 1 171 ? 15.328 -21.332 -2.124 1.00 87.62 171 MET A N 1
ATOM 1346 C CA . MET A 1 171 ? 15.133 -20.514 -3.338 1.00 87.62 171 MET A CA 1
ATOM 1347 C C . MET A 1 171 ? 13.671 -20.076 -3.535 1.00 87.62 171 MET A C 1
ATOM 1349 O O . MET A 1 171 ? 12.766 -20.891 -3.655 1.00 87.62 171 MET A O 1
ATOM 1353 N N . VAL A 1 172 ? 13.443 -18.767 -3.668 1.00 90.94 172 VAL A N 1
ATOM 1354 C CA . VAL A 1 172 ? 12.143 -18.159 -3.989 1.00 90.94 172 VAL A CA 1
ATOM 1355 C C . VAL A 1 172 ? 12.040 -17.894 -5.487 1.00 90.94 172 VAL A C 1
ATOM 1357 O O . VAL A 1 172 ? 12.900 -17.236 -6.082 1.00 90.94 172 VAL A O 1
ATOM 1360 N N . ALA A 1 173 ? 10.951 -18.368 -6.085 1.00 93.44 173 ALA A N 1
ATOM 1361 C CA . ALA A 1 173 ? 10.575 -18.085 -7.462 1.00 93.44 173 ALA A CA 1
ATOM 1362 C C . ALA A 1 173 ? 10.042 -16.649 -7.616 1.00 93.44 173 ALA A C 1
ATOM 1364 O O . ALA A 1 173 ? 9.172 -16.211 -6.857 1.00 93.44 173 ALA A O 1
ATOM 1365 N N . LEU A 1 174 ? 10.541 -15.925 -8.619 1.00 94.88 174 LEU A N 1
ATOM 1366 C CA . LEU A 1 174 ? 10.104 -14.575 -8.966 1.00 94.88 174 LEU A CA 1
ATOM 1367 C C . LEU A 1 174 ? 9.460 -14.546 -10.351 1.00 94.88 174 LEU A C 1
ATOM 1369 O O . LEU A 1 174 ? 9.986 -15.104 -11.317 1.00 94.88 174 LEU A O 1
ATOM 1373 N N . PHE A 1 175 ? 8.351 -13.821 -10.437 1.00 95.88 175 PHE A N 1
ATOM 1374 C CA . PHE A 1 175 ? 7.500 -13.710 -11.615 1.00 95.88 175 PHE A CA 1
ATOM 1375 C C . PHE A 1 175 ? 7.368 -12.248 -12.034 1.00 95.88 175 PHE A C 1
ATOM 1377 O O . PHE A 1 175 ? 7.410 -11.352 -11.186 1.00 95.88 175 PHE A O 1
ATOM 1384 N N . GLY A 1 176 ? 7.217 -12.003 -13.331 1.00 95.31 176 GLY A N 1
ATOM 1385 C CA . GLY A 1 176 ? 6.928 -10.679 -13.883 1.00 95.31 176 GLY A CA 1
ATOM 1386 C C . GLY A 1 176 ? 5.429 -10.401 -13.990 1.00 95.31 176 GLY A C 1
ATOM 1387 O O . GLY A 1 176 ? 4.623 -11.326 -13.993 1.00 95.31 176 GLY A O 1
ATOM 1388 N N . GLU A 1 177 ? 5.049 -9.131 -14.142 1.00 94.12 177 GLU A N 1
ATOM 1389 C CA . GLU A 1 177 ? 3.637 -8.719 -14.237 1.00 94.12 177 GLU A CA 1
ATOM 1390 C C . GLU A 1 177 ? 2.885 -9.406 -15.390 1.00 94.12 177 GLU A C 1
ATOM 1392 O O . GLU A 1 177 ? 1.744 -9.826 -15.229 1.00 94.12 177 GLU A O 1
ATOM 1397 N N . TRP A 1 178 ? 3.541 -9.608 -16.536 1.00 93.94 178 TRP A N 1
ATOM 1398 C CA . TRP A 1 178 ? 2.969 -10.264 -17.723 1.00 93.94 178 TRP A CA 1
ATOM 1399 C C . TRP A 1 178 ? 2.602 -11.742 -17.499 1.00 93.94 178 TRP A C 1
ATOM 1401 O O . TRP A 1 178 ? 1.790 -12.307 -18.240 1.00 93.94 178 TRP A O 1
ATOM 1411 N N . GLN A 1 179 ? 3.182 -12.367 -16.470 1.00 94.81 179 GLN A N 1
ATOM 1412 C CA . GLN A 1 179 ? 2.895 -13.744 -16.052 1.00 94.81 179 GLN A CA 1
ATOM 1413 C C . GLN A 1 179 ? 1.741 -13.819 -15.046 1.00 94.81 179 GLN A C 1
ATOM 1415 O O . GLN A 1 179 ? 1.360 -14.909 -14.627 1.00 94.81 179 GLN A O 1
ATOM 1420 N N . THR A 1 180 ? 1.196 -12.670 -14.647 1.00 95.06 180 THR A N 1
ATOM 1421 C CA . THR A 1 180 ? 0.122 -12.573 -13.662 1.00 95.06 180 THR A CA 1
ATOM 1422 C C . THR A 1 180 ? -1.191 -12.129 -14.296 1.00 95.06 180 THR A C 1
ATOM 1424 O O . THR A 1 180 ? -1.221 -11.532 -15.374 1.00 95.06 180 THR A O 1
ATOM 1427 N N . GLU A 1 181 ? -2.280 -12.428 -13.609 1.00 95.06 181 GLU A N 1
ATOM 1428 C CA . GLU A 1 181 ? -3.643 -11.998 -13.890 1.00 95.06 181 GLU A CA 1
ATOM 1429 C C . GLU A 1 181 ? -4.243 -11.333 -12.646 1.00 95.06 181 GLU A C 1
ATOM 1431 O O . GLU A 1 181 ? -3.695 -11.442 -11.544 1.00 95.06 181 GLU A O 1
ATOM 1436 N N . ALA A 1 182 ? -5.321 -10.571 -12.826 1.00 94.94 182 ALA A N 1
ATOM 1437 C CA . ALA A 1 182 ? -6.006 -9.930 -11.709 1.00 94.94 182 ALA A CA 1
ATOM 1438 C C . ALA A 1 182 ? -6.609 -11.000 -10.789 1.00 94.94 182 ALA A C 1
ATOM 1440 O O . ALA A 1 182 ? -7.225 -11.955 -11.266 1.00 94.94 182 ALA A O 1
ATOM 1441 N N . TYR A 1 183 ? -6.411 -10.844 -9.480 1.00 94.56 183 TYR A N 1
ATOM 1442 C CA . TYR A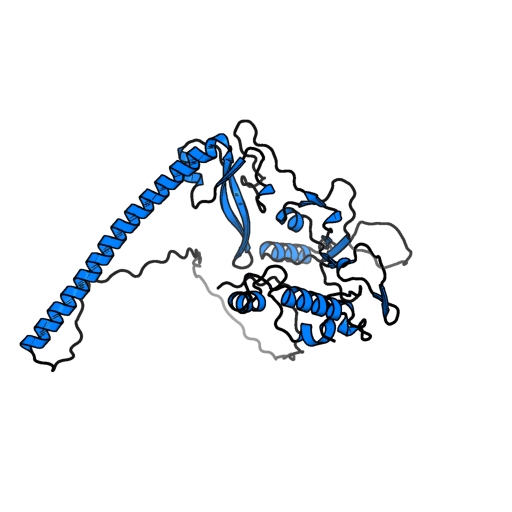 1 183 ? -7.020 -11.716 -8.483 1.00 94.56 183 TYR A CA 1
ATOM 1443 C C . TYR A 1 183 ? -8.543 -11.638 -8.597 1.00 94.56 183 TYR A C 1
ATOM 1445 O O . TYR A 1 183 ? -9.106 -10.549 -8.634 1.00 94.56 183 TYR A O 1
ATOM 1453 N N . GLN A 1 184 ? -9.193 -12.798 -8.648 1.00 94.44 184 GLN A N 1
ATOM 1454 C CA . GLN A 1 184 ? -10.646 -12.896 -8.662 1.00 94.44 184 GLN A CA 1
ATOM 1455 C C . GLN A 1 184 ? -11.126 -13.140 -7.228 1.00 94.44 184 GLN A C 1
ATOM 1457 O O . GLN A 1 184 ? -10.877 -14.226 -6.691 1.00 94.44 184 GLN A O 1
ATOM 1462 N N . PRO A 1 185 ? -11.754 -12.149 -6.574 1.00 94.25 185 PRO A N 1
ATOM 1463 C CA . PRO A 1 185 ? -12.245 -12.325 -5.220 1.00 94.25 185 PRO A CA 1
ATOM 1464 C C . PRO A 1 185 ? -13.407 -13.330 -5.166 1.00 94.25 185 PRO A C 1
ATOM 1466 O O . PRO A 1 185 ? -14.179 -13.454 -6.120 1.00 94.25 185 PRO A O 1
ATOM 1469 N N . PRO A 1 186 ? -13.548 -14.065 -4.049 1.00 93.50 186 PRO A N 1
ATOM 1470 C CA . PRO A 1 186 ? -14.666 -14.979 -3.853 1.00 93.50 186 PRO A CA 1
ATOM 1471 C C . PRO A 1 186 ? -15.992 -14.217 -3.736 1.00 93.50 186 PRO A C 1
ATOM 1473 O O . PRO A 1 186 ? -16.030 -13.050 -3.350 1.00 93.50 186 PRO A O 1
ATOM 1476 N N . TRP A 1 187 ? -17.090 -14.902 -4.030 1.00 94.06 187 TRP A N 1
ATOM 1477 C CA . TRP A 1 187 ? -18.440 -14.363 -3.878 1.00 94.06 187 T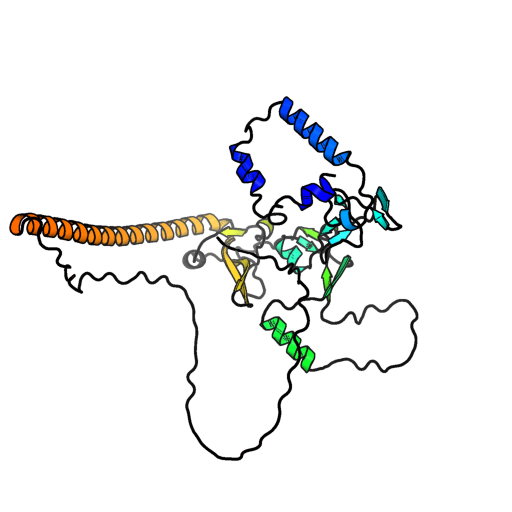RP A CA 1
ATOM 1478 C C . TRP A 1 187 ? -18.938 -14.560 -2.446 1.00 94.06 187 TRP A C 1
ATOM 1480 O O . TRP A 1 187 ? -18.626 -15.570 -1.810 1.00 94.06 187 TRP A O 1
ATOM 1490 N N . ILE A 1 188 ? -19.738 -13.616 -1.952 1.00 94.69 188 ILE A N 1
ATOM 1491 C CA . ILE A 1 188 ? -20.542 -13.818 -0.744 1.00 94.69 188 ILE A CA 1
ATOM 1492 C C . ILE A 1 188 ? -21.739 -14.702 -1.099 1.00 94.69 188 ILE A C 1
ATOM 1494 O O . ILE A 1 188 ? -22.449 -14.435 -2.067 1.00 94.69 188 ILE A O 1
ATOM 1498 N N . VAL A 1 189 ? -21.961 -15.756 -0.313 1.00 92.19 189 VAL A N 1
ATOM 1499 C CA . VAL A 1 189 ? -23.054 -16.722 -0.511 1.00 92.19 189 VAL A CA 1
ATOM 1500 C C . VAL A 1 189 ? -23.919 -16.733 0.746 1.00 92.19 189 VAL A C 1
ATOM 1502 O O . VAL A 1 189 ? -23.390 -16.817 1.853 1.00 92.19 189 VAL A O 1
ATOM 1505 N N . ASP A 1 190 ? -25.239 -16.616 0.584 1.00 87.62 190 ASP A N 1
ATOM 1506 C CA . ASP A 1 190 ? -26.231 -16.622 1.675 1.00 87.62 190 ASP A CA 1
ATOM 1507 C C . ASP A 1 190 ? -25.946 -15.603 2.794 1.00 87.62 190 ASP A C 1
ATOM 1509 O O . ASP A 1 190 ? -26.102 -15.893 3.983 1.00 87.62 190 ASP A O 1
ATOM 1513 N N . GLY A 1 191 ? -25.454 -14.416 2.423 1.00 87.50 191 GLY A N 1
ATOM 1514 C CA . GLY A 1 191 ? -25.089 -13.365 3.377 1.00 87.50 191 GLY A CA 1
ATOM 1515 C C . GLY A 1 191 ? -23.886 -13.706 4.266 1.00 87.50 191 GLY A C 1
ATOM 1516 O O . GLY A 1 191 ? -23.637 -12.992 5.234 1.00 87.50 191 GLY A O 1
ATOM 1517 N N . LYS A 1 192 ? -23.135 -14.774 3.961 1.00 92.56 192 LYS A N 1
ATOM 1518 C CA . LYS A 1 192 ? -21.941 -15.185 4.710 1.00 92.56 192 LYS A CA 1
ATOM 1519 C C . LYS A 1 192 ? -20.668 -14.812 3.975 1.00 92.56 192 LYS A C 1
ATOM 1521 O O . LYS A 1 192 ? -20.459 -15.180 2.815 1.00 92.56 192 LYS A O 1
ATOM 1526 N N . VAL A 1 193 ? -19.790 -14.112 4.680 1.00 93.88 193 VAL A N 1
ATOM 1527 C CA . VAL A 1 193 ? -18.526 -13.642 4.118 1.00 93.88 193 VAL A CA 1
ATOM 1528 C C . VAL A 1 193 ? -17.503 -14.792 4.133 1.00 93.88 193 VAL A C 1
ATOM 1530 O O . VAL A 1 193 ? -17.329 -15.442 5.171 1.00 93.88 193 VAL A O 1
ATOM 1533 N N . PRO A 1 194 ? -16.799 -15.062 3.016 1.00 94.00 194 PRO A N 1
ATOM 1534 C CA . PRO A 1 194 ? -15.764 -16.092 2.967 1.00 94.00 194 PRO A CA 1
ATOM 1535 C C . PRO A 1 194 ? -14.612 -15.779 3.934 1.00 94.00 194 PRO A C 1
ATOM 1537 O O . PRO A 1 194 ? -14.255 -14.621 4.150 1.00 94.00 194 PRO A O 1
ATOM 1540 N N . ARG A 1 195 ? -14.034 -16.828 4.532 1.00 93.19 195 ARG A N 1
ATOM 1541 C CA . ARG A 1 195 ? -12.952 -16.733 5.524 1.00 93.19 195 ARG A CA 1
ATOM 1542 C C . ARG A 1 195 ? -11.750 -17.556 5.081 1.00 93.19 195 ARG A C 1
ATOM 1544 O O . ARG A 1 195 ? -11.901 -18.682 4.616 1.00 93.19 195 ARG A O 1
ATOM 1551 N N . ASN A 1 196 ? -10.557 -17.013 5.291 1.00 91.88 196 ASN A N 1
ATOM 1552 C CA . ASN A 1 196 ? -9.298 -17.734 5.153 1.00 91.88 196 ASN A CA 1
ATOM 1553 C C . ASN A 1 196 ? -9.110 -18.720 6.330 1.00 91.88 196 ASN A C 1
ATOM 1555 O O . ASN A 1 196 ? -9.854 -18.690 7.313 1.00 91.88 196 ASN A O 1
ATOM 1559 N N . GLN A 1 197 ? -8.068 -19.554 6.286 1.00 90.44 197 GLN A N 1
ATOM 1560 C CA . GLN A 1 197 ? -7.727 -20.552 7.316 1.00 90.44 197 GLN A CA 1
ATOM 1561 C C . GLN A 1 197 ? -7.577 -19.983 8.741 1.00 90.44 197 GLN A C 1
ATOM 1563 O O . GLN A 1 197 ? -7.698 -20.708 9.723 1.00 90.44 197 GLN A O 1
ATOM 1568 N N . TYR A 1 198 ? -7.329 -18.678 8.860 1.00 89.38 198 TYR A N 1
ATOM 1569 C CA . TYR A 1 198 ? -7.210 -17.966 10.134 1.00 89.38 198 TYR A CA 1
ATOM 1570 C C . TYR A 1 198 ? -8.526 -17.338 10.619 1.00 89.38 198 TYR A C 1
ATOM 1572 O O . TYR A 1 198 ? -8.523 -16.601 11.602 1.00 89.38 198 TYR A O 1
ATOM 1580 N N . GLY A 1 199 ? -9.643 -17.569 9.923 1.00 92.00 199 GLY A N 1
ATOM 1581 C CA . GLY A 1 199 ? -10.937 -16.957 10.241 1.00 92.00 199 GLY A CA 1
ATOM 1582 C C . GLY A 1 199 ? -11.047 -15.471 9.872 1.00 92.00 199 GLY A C 1
ATOM 1583 O O . GLY A 1 199 ? -11.993 -14.815 10.297 1.00 92.00 199 GLY A O 1
ATOM 1584 N N . ARG A 1 200 ? -10.093 -14.944 9.095 1.00 94.25 200 ARG A N 1
ATOM 1585 C CA . ARG A 1 200 ? -10.025 -13.554 8.603 1.00 94.25 200 ARG A CA 1
ATOM 1586 C C . ARG A 1 200 ? -10.037 -13.518 7.078 1.00 94.25 200 ARG A C 1
ATOM 1588 O O . ARG A 1 200 ? -9.921 -14.573 6.461 1.00 94.25 200 ARG A O 1
ATOM 1595 N N . GLN A 1 201 ? -10.114 -12.334 6.477 1.00 94.12 201 GLN A N 1
ATOM 1596 C CA . GLN A 1 201 ? -9.999 -12.164 5.029 1.00 94.12 201 GLN A CA 1
ATOM 1597 C C . GLN A 1 201 ? -8.869 -11.186 4.693 1.00 94.12 201 GLN A C 1
ATOM 1599 O O . GLN A 1 201 ? -8.805 -10.088 5.244 1.00 94.12 201 GLN A O 1
ATOM 1604 N N . ASP A 1 202 ? -7.987 -11.591 3.780 1.00 93.81 202 ASP A N 1
ATOM 1605 C CA . ASP A 1 202 ? -6.878 -10.758 3.313 1.00 93.81 202 ASP A CA 1
ATOM 1606 C C . ASP A 1 202 ? -7.371 -9.829 2.190 1.00 93.81 202 ASP A C 1
ATOM 1608 O O . ASP A 1 202 ? -7.834 -10.301 1.148 1.00 93.81 202 ASP A O 1
ATOM 1612 N N . VAL A 1 203 ? -7.282 -8.513 2.405 1.00 94.69 203 VAL A N 1
ATOM 1613 C CA . VAL A 1 203 ? -7.730 -7.460 1.477 1.00 94.69 203 VAL A CA 1
ATOM 1614 C C . VAL A 1 203 ? -6.632 -6.406 1.351 1.00 94.69 203 VAL A C 1
ATOM 1616 O O . VAL A 1 203 ? -6.678 -5.344 1.965 1.00 94.69 203 VAL A O 1
ATOM 1619 N N . PHE A 1 204 ? -5.603 -6.707 0.558 1.00 93.94 204 PHE A N 1
ATOM 1620 C CA . PHE A 1 204 ? -4.463 -5.797 0.364 1.00 93.94 204 PHE A CA 1
ATOM 1621 C C . PHE A 1 204 ? -4.757 -4.659 -0.620 1.00 93.94 204 PHE A C 1
ATOM 1623 O O . PHE A 1 204 ? -4.109 -3.616 -0.587 1.00 93.94 204 PHE A O 1
ATOM 1630 N N . THR A 1 205 ? -5.724 -4.865 -1.514 1.00 93.38 205 THR A N 1
ATOM 1631 C CA . THR A 1 205 ? -6.185 -3.874 -2.493 1.00 93.38 205 THR A CA 1
ATOM 1632 C C . THR A 1 205 ? -7.713 -3.817 -2.473 1.00 93.38 205 THR A C 1
ATOM 1634 O O . THR A 1 205 ? -8.333 -4.822 -2.113 1.00 93.38 205 THR A O 1
ATOM 1637 N N . PRO A 1 206 ? -8.336 -2.683 -2.850 1.00 92.75 206 PRO A N 1
ATOM 1638 C CA . PRO A 1 206 ? -9.796 -2.562 -2.893 1.00 92.75 206 PRO A CA 1
ATOM 1639 C C . PRO A 1 206 ? -10.478 -3.651 -3.737 1.00 92.75 206 PRO A C 1
ATOM 1641 O O . PRO A 1 206 ? -11.550 -4.122 -3.376 1.00 92.75 206 PRO A O 1
ATOM 1644 N N . ASP A 1 207 ? -9.812 -4.123 -4.794 1.00 92.75 207 ASP A N 1
ATOM 1645 C CA . ASP A 1 207 ? -10.327 -5.151 -5.709 1.00 92.75 207 ASP A CA 1
ATOM 1646 C C . ASP A 1 207 ? -10.328 -6.572 -5.110 1.00 92.75 207 ASP A C 1
ATOM 1648 O O . ASP A 1 207 ? -10.874 -7.499 -5.701 1.00 92.75 207 ASP A O 1
ATOM 1652 N N . MET A 1 208 ? -9.711 -6.779 -3.939 1.00 94.19 208 MET A N 1
ATOM 1653 C CA . MET A 1 208 ? -9.710 -8.076 -3.243 1.00 94.19 208 MET A CA 1
ATOM 1654 C C . MET A 1 208 ? -10.922 -8.278 -2.329 1.00 94.19 208 MET A C 1
ATOM 1656 O O . MET A 1 208 ? -11.058 -9.351 -1.733 1.00 94.19 208 MET A O 1
ATOM 1660 N N . VAL A 1 209 ? -11.785 -7.268 -2.188 1.00 95.19 209 VAL A N 1
ATOM 1661 C CA . VAL A 1 209 ? -13.021 -7.392 -1.410 1.00 95.19 209 VAL A CA 1
ATOM 1662 C C . VAL A 1 209 ? -13.935 -8.423 -2.091 1.00 95.19 209 VAL A C 1
ATOM 1664 O O . VAL A 1 209 ? -14.132 -8.343 -3.304 1.00 95.19 209 VAL A O 1
ATOM 1667 N N . PRO A 1 210 ? -14.486 -9.399 -1.342 1.00 95.50 210 PRO A N 1
ATOM 1668 C CA . PRO A 1 210 ? -15.450 -10.357 -1.869 1.00 95.50 210 PRO A CA 1
ATOM 1669 C C . PRO A 1 210 ? -16.592 -9.685 -2.630 1.00 95.50 210 PRO A C 1
ATOM 1671 O O . PRO A 1 210 ? -17.110 -8.653 -2.202 1.00 95.50 210 PRO A O 1
ATOM 1674 N N . ILE A 1 211 ? -17.013 -10.288 -3.738 1.00 95.12 211 ILE A N 1
ATOM 1675 C CA . ILE A 1 211 ? -18.096 -9.740 -4.559 1.00 95.12 211 ILE A CA 1
ATOM 1676 C C . ILE A 1 211 ? -19.401 -9.821 -3.761 1.00 95.12 211 ILE A C 1
ATOM 1678 O O . ILE A 1 211 ? -19.730 -10.872 -3.206 1.00 95.12 211 ILE A O 1
ATOM 1682 N N . GLY A 1 212 ? -20.124 -8.701 -3.684 1.00 93.81 212 GLY A N 1
ATOM 1683 C CA . GLY A 1 212 ? -21.290 -8.535 -2.807 1.00 93.81 212 GLY A CA 1
ATOM 1684 C C . GLY A 1 212 ? -20.938 -8.157 -1.364 1.00 93.81 212 GLY A C 1
ATOM 1685 O O . GLY A 1 212 ? -21.827 -8.105 -0.515 1.00 93.81 212 GLY A O 1
ATOM 1686 N N . GLY A 1 213 ? -19.654 -7.924 -1.077 1.00 95.19 213 GLY A N 1
ATOM 1687 C CA . GLY A 1 213 ? -19.153 -7.437 0.201 1.00 95.19 213 GLY A CA 1
ATOM 1688 C C . GLY A 1 213 ? -18.704 -5.984 0.137 1.00 95.19 213 GLY A C 1
ATOM 1689 O O . GLY A 1 213 ? -18.286 -5.475 -0.901 1.00 95.19 213 GLY A O 1
ATOM 1690 N N . THR A 1 214 ? -18.742 -5.319 1.285 1.00 95.81 214 THR A N 1
ATOM 1691 C CA . THR A 1 214 ? -18.262 -3.948 1.449 1.00 95.81 214 THR A CA 1
ATOM 1692 C C . THR A 1 214 ? -17.274 -3.890 2.606 1.00 95.81 214 THR A C 1
ATOM 1694 O O . THR A 1 214 ? -17.537 -4.400 3.697 1.00 95.81 214 THR A O 1
ATOM 1697 N N . HIS A 1 215 ? -16.112 -3.280 2.360 1.00 96.94 215 HIS A N 1
ATOM 1698 C CA . HIS A 1 215 ? -15.080 -3.065 3.373 1.00 96.94 215 HIS A CA 1
ATOM 1699 C C . HIS A 1 215 ? -15.388 -1.800 4.178 1.00 96.94 215 HIS A C 1
ATOM 1701 O O . HIS A 1 215 ? -15.268 -0.685 3.673 1.00 96.94 215 HIS A O 1
ATOM 1707 N N . LEU A 1 216 ? -15.782 -1.974 5.439 1.00 95.94 216 LEU A N 1
ATOM 1708 C CA . LEU A 1 216 ? -16.048 -0.886 6.373 1.00 95.94 216 LEU A CA 1
ATOM 1709 C C . LEU A 1 216 ? -14.845 -0.675 7.290 1.00 95.94 216 LEU A C 1
ATOM 1711 O O . LEU A 1 216 ? -14.518 -1.527 8.121 1.00 95.94 216 LEU A O 1
ATOM 1715 N N . LYS A 1 217 ? -14.207 0.489 7.168 1.00 94.69 217 LYS A N 1
ATOM 1716 C CA . LYS A 1 217 ? -13.064 0.880 7.999 1.00 94.69 217 LYS A CA 1
ATOM 1717 C C . LYS A 1 217 ? -13.538 1.457 9.326 1.00 94.69 217 LYS A C 1
ATOM 1719 O O . LYS A 1 217 ? -14.377 2.353 9.365 1.00 94.69 217 LYS A O 1
ATOM 1724 N N . GLY A 1 218 ? -12.978 0.968 10.427 1.00 91.62 218 GLY A N 1
ATOM 1725 C CA . GLY A 1 218 ? -13.354 1.435 11.755 1.00 91.62 218 GLY A CA 1
ATOM 1726 C C . GLY A 1 218 ? -12.693 0.646 12.875 1.00 91.62 218 GLY A C 1
ATOM 1727 O O . GLY A 1 218 ? -12.458 -0.558 12.766 1.00 91.62 218 GLY A O 1
ATOM 1728 N N . ARG A 1 219 ? -12.403 1.319 13.991 1.00 91.38 219 ARG A N 1
ATOM 1729 C CA . ARG A 1 219 ? -11.873 0.662 15.190 1.00 91.38 219 ARG A CA 1
ATOM 1730 C C . ARG A 1 219 ? -13.024 -0.005 15.925 1.00 91.38 219 ARG A C 1
ATOM 1732 O O . ARG A 1 219 ? -14.032 0.635 16.193 1.00 91.38 219 ARG A O 1
ATOM 1739 N N . LYS A 1 220 ? -12.867 -1.281 16.285 1.00 89.69 220 LYS A N 1
ATOM 1740 C CA . LYS A 1 220 ? -13.886 -2.061 17.017 1.00 89.69 220 LYS A CA 1
ATOM 1741 C C . LYS A 1 220 ? -15.265 -2.124 16.326 1.00 89.69 220 LYS A C 1
ATOM 1743 O O . LYS A 1 220 ? -16.227 -2.549 16.956 1.00 89.69 220 LYS A O 1
ATOM 1748 N N . ILE A 1 221 ? -15.364 -1.796 15.035 1.00 95.38 221 ILE A N 1
ATOM 1749 C CA . ILE A 1 221 ? -16.623 -1.839 14.269 1.00 95.38 221 ILE A CA 1
ATOM 1750 C C . ILE A 1 221 ? -17.248 -3.245 14.234 1.00 95.38 221 ILE A C 1
ATOM 1752 O O . ILE A 1 221 ? -18.467 -3.383 14.250 1.00 95.38 221 ILE A O 1
ATOM 1756 N N . GLY A 1 222 ? -16.430 -4.301 14.318 1.00 93.94 222 GLY A N 1
ATOM 1757 C CA . GLY A 1 222 ? -16.917 -5.678 14.443 1.00 93.94 222 GLY A CA 1
ATOM 1758 C C . GLY A 1 222 ? -17.805 -5.916 15.672 1.00 93.94 222 GLY A C 1
ATOM 1759 O O . GLY A 1 222 ? -18.703 -6.749 15.624 1.00 93.94 222 GLY A O 1
ATOM 1760 N N . GLN A 1 223 ? -17.628 -5.154 16.759 1.00 94.19 223 GLN A N 1
ATOM 1761 C CA . GLN A 1 223 ? -18.512 -5.247 17.929 1.00 94.19 223 GLN A CA 1
ATOM 1762 C C . GLN A 1 223 ? -19.925 -4.745 17.612 1.00 94.19 223 GLN A C 1
ATOM 1764 O O . GLN A 1 223 ? -20.897 -5.338 18.075 1.00 94.19 223 GLN A O 1
ATOM 1769 N N . VAL A 1 224 ? -20.032 -3.695 16.793 1.00 95.69 224 VAL A N 1
ATOM 1770 C CA . VAL A 1 224 ? -21.313 -3.130 16.347 1.00 95.69 224 VAL A CA 1
ATOM 1771 C C . VAL A 1 224 ? -22.015 -4.099 15.398 1.00 95.69 224 VAL A C 1
ATOM 1773 O O . VAL A 1 224 ? -23.177 -4.426 15.616 1.00 95.69 224 VAL A O 1
ATOM 1776 N N . ALA A 1 225 ? -21.295 -4.654 14.418 1.00 95.50 225 ALA A N 1
ATOM 1777 C CA . ALA A 1 225 ? -21.847 -5.668 13.515 1.00 95.50 225 ALA A CA 1
ATOM 1778 C C . ALA A 1 225 ? -22.352 -6.909 14.274 1.00 95.50 225 ALA A C 1
ATOM 1780 O O . ALA A 1 225 ? -23.448 -7.403 14.010 1.00 95.50 225 ALA A O 1
ATOM 1781 N N . ARG A 1 226 ? -21.596 -7.359 15.287 1.00 95.69 226 ARG A N 1
ATOM 1782 C CA . ARG A 1 226 ? -22.005 -8.461 16.167 1.00 95.69 226 ARG A CA 1
ATOM 1783 C C . ARG A 1 226 ? -23.282 -8.150 16.945 1.00 95.69 226 ARG A C 1
ATOM 1785 O O . ARG A 1 226 ? -24.105 -9.044 17.117 1.00 95.69 226 ARG A O 1
ATOM 1792 N N . LEU A 1 227 ? -23.435 -6.918 17.430 1.00 95.44 227 LEU A N 1
ATOM 1793 C CA . LEU A 1 227 ? -24.626 -6.483 18.163 1.00 95.44 227 LEU A CA 1
ATOM 1794 C C . LEU A 1 227 ? -25.871 -6.473 17.266 1.00 95.44 227 LEU A C 1
ATOM 1796 O O . LEU A 1 227 ? -26.950 -6.838 17.720 1.00 95.44 227 LEU A O 1
ATOM 1800 N N . LEU A 1 228 ? -25.700 -6.110 15.994 1.00 94.25 228 LEU A N 1
ATOM 1801 C CA . LEU A 1 228 ? -26.760 -6.107 14.984 1.00 94.25 228 LEU A CA 1
ATOM 1802 C C . LEU A 1 228 ? -27.076 -7.503 14.415 1.00 94.25 228 LEU A C 1
ATOM 1804 O O . LEU A 1 228 ? -28.030 -7.646 13.657 1.00 94.25 228 LEU A O 1
ATOM 1808 N N . GLY A 1 229 ? -26.297 -8.534 14.762 1.00 94.25 229 GLY A N 1
ATOM 1809 C CA . GLY A 1 229 ? -26.498 -9.900 14.267 1.00 94.25 229 GLY A CA 1
ATOM 1810 C C . GLY A 1 229 ? -26.102 -10.111 12.801 1.00 94.25 229 GLY A C 1
ATOM 1811 O O . GLY A 1 229 ? -26.533 -11.088 12.194 1.00 94.25 229 GLY A O 1
ATOM 1812 N N . VAL A 1 230 ? -25.285 -9.218 12.234 1.00 95.31 230 VAL A N 1
ATOM 1813 C CA . VAL A 1 230 ? -24.795 -9.298 10.849 1.00 95.31 230 VAL A CA 1
ATOM 1814 C C . VAL A 1 230 ? -23.516 -10.144 10.802 1.00 95.31 230 VAL A C 1
ATOM 1816 O O . VAL A 1 230 ? -22.624 -9.960 11.636 1.00 95.31 230 VAL A O 1
ATOM 1819 N N . ASP A 1 231 ? -23.398 -11.065 9.836 1.00 95.38 231 ASP A N 1
ATOM 1820 C CA . ASP A 1 231 ? -22.147 -11.807 9.624 1.00 95.38 231 ASP A CA 1
ATOM 1821 C C . ASP A 1 231 ? -21.057 -10.868 9.098 1.00 95.38 231 ASP A C 1
ATOM 1823 O O . ASP A 1 231 ? -21.271 -10.082 8.174 1.00 95.38 231 ASP A O 1
ATOM 1827 N N . TYR A 1 232 ? -19.878 -10.943 9.706 1.00 95.38 232 TYR A N 1
ATOM 1828 C CA . TYR A 1 232 ? -18.748 -10.104 9.338 1.00 95.38 232 TYR A CA 1
ATOM 1829 C C . TYR A 1 232 ? -17.431 -10.857 9.482 1.00 95.38 232 TYR A C 1
ATOM 1831 O O . TYR A 1 232 ? -17.312 -11.832 10.231 1.00 95.38 232 TYR A O 1
ATOM 1839 N N . VAL A 1 233 ? -16.413 -10.358 8.784 1.00 96.44 233 VAL A N 1
ATOM 1840 C CA . VAL A 1 233 ? -15.041 -10.872 8.854 1.00 96.44 233 VAL A CA 1
ATOM 1841 C C . VAL A 1 233 ? -14.066 -9.715 9.020 1.00 96.44 233 VAL A C 1
ATOM 1843 O O . VAL A 1 233 ? -14.229 -8.667 8.406 1.00 96.44 233 VAL A O 1
ATOM 1846 N N . GLU A 1 234 ? -13.046 -9.886 9.860 1.00 96.25 234 GLU A N 1
ATOM 1847 C CA . GLU A 1 234 ? -11.969 -8.901 10.013 1.00 96.25 234 GLU A CA 1
ATOM 1848 C C . GLU A 1 234 ? -11.138 -8.802 8.726 1.00 96.25 234 GLU A C 1
ATOM 1850 O O . GLU A 1 234 ? -10.671 -9.822 8.204 1.00 96.25 234 GLU A O 1
ATOM 1855 N N . ALA A 1 235 ? -10.932 -7.575 8.242 1.00 96.38 235 ALA A N 1
ATOM 1856 C CA . ALA A 1 235 ? -10.154 -7.307 7.038 1.00 96.38 235 ALA A CA 1
ATOM 1857 C C . ALA A 1 235 ? -8.679 -7.070 7.390 1.00 96.38 235 ALA A C 1
ATOM 1859 O O . ALA A 1 235 ? -8.337 -6.106 8.079 1.00 96.38 235 ALA A O 1
ATOM 1860 N N . VAL A 1 236 ? -7.796 -7.941 6.900 1.00 95.25 236 VAL A N 1
ATOM 1861 C CA . VAL A 1 236 ? -6.343 -7.767 7.017 1.00 95.25 236 VAL A CA 1
ATOM 1862 C C . VAL A 1 236 ? -5.849 -7.006 5.792 1.00 95.25 236 VAL A C 1
ATOM 1864 O O . VAL A 1 236 ? -5.847 -7.541 4.685 1.00 95.25 236 VAL A O 1
ATOM 1867 N N . THR A 1 237 ? -5.426 -5.758 5.984 1.00 93.50 237 THR A N 1
ATOM 1868 C CA . THR A 1 237 ? -4.974 -4.877 4.889 1.00 93.50 237 THR A CA 1
ATOM 1869 C C . THR A 1 237 ? -3.465 -4.891 4.687 1.00 93.50 237 THR A C 1
ATOM 1871 O O . THR A 1 237 ? -2.963 -4.472 3.646 1.00 93.50 237 THR A O 1
ATOM 1874 N N . GLY A 1 238 ? -2.714 -5.417 5.652 1.00 92.69 238 GLY A N 1
ATOM 1875 C CA . GLY A 1 238 ? -1.264 -5.485 5.565 1.00 92.69 238 GLY A CA 1
ATOM 1876 C C . GLY A 1 238 ? -0.635 -6.220 6.736 1.00 92.69 238 GLY A C 1
ATOM 1877 O O . GLY A 1 238 ? -1.315 -6.829 7.559 1.00 92.69 238 GLY A O 1
ATOM 1878 N N . PHE A 1 239 ? 0.691 -6.154 6.801 1.00 91.56 239 PHE A N 1
ATOM 1879 C CA . PHE A 1 239 ? 1.475 -6.700 7.900 1.00 91.56 239 PHE A CA 1
ATOM 1880 C C . PHE A 1 239 ? 2.511 -5.675 8.333 1.00 91.56 239 PHE A C 1
ATOM 1882 O O . PHE A 1 239 ? 3.248 -5.150 7.499 1.00 91.56 239 PHE A O 1
ATOM 1889 N N . GLU A 1 240 ? 2.592 -5.438 9.633 1.00 91.62 240 GLU A N 1
ATOM 1890 C CA . GLU A 1 240 ? 3.589 -4.568 10.236 1.00 91.62 240 GLU A CA 1
ATOM 1891 C C . GLU A 1 240 ? 4.703 -5.413 10.857 1.00 91.62 240 GLU A C 1
ATOM 1893 O O . GLU A 1 240 ? 4.459 -6.480 11.434 1.00 91.62 240 GLU A O 1
ATOM 1898 N N . PHE A 1 241 ? 5.946 -4.955 10.716 1.00 86.56 241 PHE A N 1
ATOM 1899 C CA . PHE A 1 241 ? 7.095 -5.593 11.343 1.00 86.56 241 PHE A CA 1
ATOM 1900 C C . PHE A 1 241 ? 7.410 -4.907 12.669 1.00 86.56 241 PHE A C 1
ATOM 1902 O O . PHE A 1 241 ? 8.095 -3.891 12.704 1.00 86.56 241 PHE A O 1
ATOM 1909 N N . GLN A 1 242 ? 6.961 -5.502 13.770 1.00 86.25 242 GLN A N 1
ATOM 1910 C CA . GLN A 1 242 ? 7.258 -5.026 15.119 1.00 86.25 242 GLN A CA 1
ATOM 1911 C C . GLN A 1 242 ? 8.197 -6.008 15.813 1.00 86.25 242 GLN A C 1
ATOM 1913 O O . GLN A 1 242 ? 7.931 -7.209 15.879 1.00 86.25 242 GLN A O 1
ATOM 1918 N N . SER A 1 243 ? 9.337 -5.516 16.305 1.00 82.88 243 SER A N 1
ATOM 1919 C CA . SER A 1 243 ? 10.319 -6.323 17.050 1.00 82.88 243 SER A CA 1
ATOM 1920 C C . SER A 1 243 ? 10.721 -7.627 16.333 1.00 82.88 243 SER A C 1
ATOM 1922 O O . SER A 1 243 ? 10.769 -8.700 16.941 1.00 82.88 243 SER A O 1
ATOM 1924 N N . ARG A 1 244 ? 10.982 -7.552 15.015 1.00 81.75 244 ARG A N 1
ATOM 1925 C CA . ARG A 1 244 ? 11.290 -8.704 14.134 1.00 81.75 244 ARG A CA 1
ATOM 1926 C C . ARG A 1 244 ? 10.197 -9.796 14.105 1.00 81.75 244 ARG A C 1
ATOM 1928 O O . ARG A 1 244 ? 10.472 -10.956 13.772 1.00 81.75 244 ARG A O 1
ATOM 1935 N N . ARG A 1 245 ? 8.955 -9.443 14.442 1.00 83.44 245 ARG A N 1
ATOM 1936 C CA . ARG A 1 245 ? 7.737 -10.243 14.248 1.00 83.44 245 ARG A CA 1
ATOM 1937 C C . ARG A 1 245 ? 6.877 -9.578 13.181 1.00 83.44 245 ARG A C 1
ATOM 1939 O O . ARG A 1 245 ? 6.864 -8.360 13.094 1.00 83.44 245 ARG A O 1
ATOM 1946 N N . SER A 1 246 ? 6.185 -10.376 12.374 1.00 87.62 246 SER A N 1
ATOM 1947 C CA . SER A 1 246 ? 5.213 -9.872 11.402 1.00 87.62 246 SER A CA 1
ATOM 1948 C C . SER A 1 246 ? 3.817 -10.025 12.001 1.00 87.62 246 SER A C 1
ATOM 1950 O O . SER A 1 246 ? 3.426 -11.142 12.346 1.00 87.62 246 SER A O 1
ATOM 1952 N N . VAL A 1 247 ? 3.114 -8.911 12.196 1.00 90.50 247 VAL A N 1
ATOM 1953 C CA . VAL A 1 247 ? 1.782 -8.856 12.816 1.00 90.50 247 VAL A CA 1
ATOM 1954 C C . VAL A 1 247 ? 0.782 -8.339 11.777 1.00 90.50 247 VAL A C 1
ATOM 1956 O O . VAL A 1 247 ? 1.083 -7.347 11.115 1.00 90.50 247 VAL A O 1
ATOM 1959 N N . PRO A 1 248 ? -0.382 -8.988 11.590 1.00 93.00 248 PRO A N 1
ATOM 1960 C CA . PRO A 1 248 ? -1.387 -8.514 10.643 1.00 93.00 248 PRO A CA 1
ATOM 1961 C C . PRO A 1 248 ? -1.997 -7.192 11.116 1.00 93.00 248 PRO A C 1
ATOM 1963 O O . PRO A 1 248 ? -2.431 -7.075 12.263 1.00 93.00 248 PRO A O 1
ATOM 1966 N N . VAL A 1 249 ? -2.064 -6.219 10.211 1.00 93.81 249 VAL A N 1
ATOM 1967 C CA . VAL A 1 249 ? -2.774 -4.955 10.412 1.00 93.81 249 VAL A CA 1
ATOM 1968 C C . VAL A 1 249 ? -4.233 -5.186 10.045 1.00 93.81 249 VAL A C 1
ATOM 1970 O O . VAL A 1 249 ? -4.557 -5.452 8.886 1.00 93.81 249 VAL A O 1
ATOM 1973 N N . ILE A 1 250 ? -5.099 -5.127 11.054 1.00 94.62 250 ILE A N 1
ATOM 1974 C CA . ILE A 1 250 ? -6.545 -5.283 10.894 1.00 94.62 250 ILE A CA 1
ATOM 1975 C C . ILE A 1 250 ? -7.146 -3.888 10.765 1.00 94.62 250 ILE A C 1
ATOM 1977 O O . ILE A 1 250 ? -7.119 -3.109 11.719 1.00 94.62 250 ILE A O 1
ATOM 1981 N N . ASP A 1 251 ? -7.691 -3.582 9.594 1.00 94.56 251 ASP A N 1
ATOM 1982 C CA . ASP A 1 251 ? -8.351 -2.308 9.317 1.00 94.56 251 ASP A CA 1
ATOM 1983 C C . ASP A 1 251 ? -9.824 -2.576 9.019 1.00 94.56 251 ASP A C 1
ATOM 1985 O O . ASP A 1 251 ? -10.201 -2.831 7.883 1.00 94.56 251 ASP A O 1
ATOM 1989 N N . GLY A 1 252 ? -10.666 -2.558 10.052 1.00 95.38 252 GLY A N 1
ATOM 1990 C CA . GLY A 1 252 ? -12.111 -2.712 9.895 1.00 95.38 252 GLY A CA 1
ATOM 1991 C C . GLY A 1 252 ? -12.593 -4.133 9.580 1.00 95.38 252 GLY A C 1
ATOM 1992 O O . GLY A 1 252 ? -11.967 -5.131 9.949 1.00 95.38 252 GLY A O 1
ATOM 1993 N N . ILE A 1 253 ? -13.768 -4.213 8.952 1.00 96.88 253 ILE A N 1
ATOM 1994 C CA . ILE A 1 253 ? -14.495 -5.462 8.685 1.00 96.88 253 ILE A CA 1
ATOM 1995 C C . ILE A 1 253 ? -15.056 -5.496 7.263 1.00 96.88 253 ILE A C 1
ATOM 1997 O O . ILE A 1 253 ? -15.276 -4.459 6.643 1.00 96.88 253 ILE A O 1
ATOM 2001 N N . ILE A 1 254 ? -15.333 -6.695 6.768 1.00 97.06 254 ILE A N 1
ATOM 2002 C CA . ILE A 1 254 ? -16.109 -6.940 5.554 1.00 97.06 254 ILE A CA 1
ATOM 2003 C C . ILE A 1 254 ? -17.481 -7.439 5.981 1.00 97.06 254 ILE A C 1
ATOM 2005 O O . ILE A 1 254 ? -17.573 -8.363 6.793 1.00 97.06 254 ILE A O 1
ATOM 2009 N N . VAL A 1 255 ? -18.520 -6.832 5.422 1.00 96.81 255 VAL A N 1
ATOM 2010 C CA . VAL A 1 255 ? -19.926 -7.201 5.620 1.00 96.81 255 VAL A CA 1
ATOM 2011 C C . VAL A 1 255 ? -20.609 -7.359 4.262 1.00 96.81 255 VAL A C 1
ATOM 2013 O O . VAL A 1 255 ? -20.130 -6.774 3.286 1.00 96.81 255 VAL A O 1
ATOM 2016 N N . PRO A 1 256 ? -21.715 -8.115 4.164 1.00 96.88 256 PRO A N 1
ATOM 2017 C CA . PRO A 1 256 ? -22.563 -8.097 2.976 1.00 96.88 256 PRO A CA 1
ATOM 2018 C C . PRO A 1 256 ? -23.012 -6.670 2.647 1.00 96.88 256 PRO A C 1
ATOM 2020 O O . PRO A 1 256 ? -23.352 -5.903 3.552 1.00 96.88 256 PRO A O 1
ATOM 2023 N N . THR A 1 257 ? -23.037 -6.313 1.361 1.00 95.81 257 THR A N 1
ATOM 2024 C CA . THR A 1 257 ? -23.397 -4.961 0.899 1.00 95.81 257 THR A CA 1
ATOM 2025 C C . THR A 1 257 ? -24.782 -4.534 1.384 1.00 95.81 257 THR A C 1
ATOM 2027 O O . THR A 1 257 ? -24.966 -3.384 1.764 1.00 95.81 257 THR A O 1
ATOM 2030 N N . GLU A 1 258 ? -25.727 -5.470 1.472 1.00 94.00 258 GLU A N 1
ATOM 2031 C CA . GLU A 1 258 ? -27.092 -5.230 1.963 1.00 94.00 258 GLU A CA 1
ATOM 2032 C C . GLU A 1 258 ? -27.137 -4.714 3.410 1.00 94.00 258 GLU A C 1
ATOM 2034 O O . GLU A 1 258 ? -28.034 -3.961 3.778 1.00 94.00 258 GLU A O 1
ATOM 2039 N N . CYS A 1 259 ? -26.167 -5.099 4.241 1.00 94.88 259 CYS A N 1
ATOM 2040 C CA . CYS A 1 259 ? -26.100 -4.704 5.648 1.00 94.88 259 CYS A CA 1
ATOM 2041 C C . CYS A 1 259 ? -25.105 -3.561 5.901 1.00 94.88 259 CYS A C 1
ATOM 2043 O O . CYS A 1 259 ? -24.944 -3.140 7.048 1.00 94.88 259 CYS A O 1
ATOM 2045 N N . ALA A 1 260 ? -24.411 -3.079 4.865 1.00 95.62 260 ALA A N 1
ATOM 2046 C CA . ALA A 1 260 ? -23.310 -2.136 5.018 1.00 95.62 260 ALA A CA 1
ATOM 2047 C C . ALA A 1 260 ? -23.769 -0.793 5.605 1.00 95.62 260 ALA A C 1
ATOM 2049 O O . ALA A 1 260 ? -23.140 -0.295 6.537 1.00 95.62 260 ALA A O 1
ATOM 2050 N N . GLU A 1 261 ? -24.880 -0.248 5.106 1.00 96.06 261 GLU A N 1
ATOM 2051 C CA . GLU A 1 261 ? -25.445 1.023 5.580 1.00 96.06 261 GLU A CA 1
ATOM 2052 C C . GLU A 1 261 ? -25.905 0.920 7.039 1.00 96.06 261 GLU A C 1
ATOM 2054 O O . GLU A 1 261 ? -25.485 1.715 7.874 1.00 96.06 261 GLU A O 1
ATOM 2059 N N . LEU A 1 262 ? -26.649 -0.139 7.381 1.00 95.88 262 LEU A N 1
ATOM 2060 C CA . LEU A 1 262 ? -27.124 -0.394 8.746 1.00 95.88 262 LEU A CA 1
ATOM 2061 C C . LEU A 1 262 ? -25.973 -0.415 9.767 1.00 95.88 262 LEU A C 1
ATOM 2063 O O . LEU A 1 262 ? -26.057 0.189 10.838 1.00 95.88 262 LEU A O 1
ATOM 2067 N N . VAL A 1 263 ? -24.892 -1.134 9.447 1.00 96.75 263 VAL A N 1
ATOM 2068 C CA . VAL A 1 263 ? -23.724 -1.244 10.332 1.00 96.75 263 VAL A CA 1
ATOM 2069 C C . VAL A 1 263 ? -22.982 0.088 10.425 1.00 96.75 263 VAL A C 1
ATOM 2071 O O . VAL A 1 263 ? -22.498 0.440 11.503 1.00 96.75 263 VAL A O 1
ATOM 2074 N N . LEU A 1 264 ? -22.884 0.825 9.316 1.00 96.25 264 LEU A N 1
ATOM 2075 C CA . LEU A 1 264 ? -22.200 2.110 9.276 1.00 96.25 264 LEU A CA 1
ATOM 2076 C C . LEU A 1 264 ? -22.931 3.162 10.117 1.00 96.25 264 LEU A C 1
ATOM 2078 O O . LEU A 1 264 ? -22.278 3.829 10.920 1.00 96.25 264 LEU A O 1
ATOM 2082 N N . ASP A 1 265 ? -24.252 3.262 9.996 1.00 96.88 265 ASP A N 1
ATOM 2083 C CA . ASP A 1 265 ? -25.071 4.210 10.757 1.00 96.88 265 ASP A CA 1
ATOM 2084 C C . ASP A 1 265 ? -24.973 3.936 12.261 1.00 96.88 265 ASP A C 1
ATOM 2086 O O . ASP A 1 265 ? -24.618 4.821 13.045 1.00 96.88 265 ASP A O 1
ATOM 2090 N N . ALA A 1 266 ? -25.151 2.676 12.671 1.00 96.62 266 ALA A N 1
ATOM 2091 C CA . ALA A 1 266 ? -24.994 2.278 14.069 1.00 96.62 266 ALA A CA 1
ATOM 2092 C C . ALA A 1 266 ? -23.575 2.562 14.599 1.00 96.62 266 ALA A C 1
ATOM 2094 O O . ALA A 1 266 ? -23.389 2.963 15.750 1.00 96.62 266 ALA A O 1
ATOM 2095 N N . TYR A 1 267 ? -22.545 2.381 13.768 1.00 96.88 267 TYR A N 1
ATOM 2096 C CA . TYR A 1 267 ? -21.166 2.684 14.148 1.00 96.88 267 TYR A CA 1
ATOM 2097 C C . TYR A 1 267 ? -20.924 4.191 14.302 1.00 96.88 267 TYR A C 1
ATOM 2099 O O . TYR A 1 267 ? -20.254 4.611 15.251 1.00 96.88 267 TYR A O 1
ATOM 2107 N N . GLN A 1 268 ? -21.492 5.013 13.418 1.00 95.94 268 GLN A N 1
ATOM 2108 C CA . GLN A 1 268 ? -21.433 6.470 13.526 1.00 95.94 268 GLN A CA 1
ATOM 2109 C C . GLN A 1 268 ? -22.110 6.965 14.805 1.00 95.94 268 GLN A C 1
ATOM 2111 O O . GLN A 1 268 ? -21.548 7.823 15.489 1.00 95.94 268 GLN A O 1
ATOM 2116 N N . GLU A 1 269 ? -23.254 6.392 15.185 1.00 95.62 269 GLU A N 1
ATOM 2117 C CA . GLU A 1 269 ? -23.918 6.711 16.452 1.00 95.62 269 GLU A CA 1
ATOM 2118 C C . GLU A 1 269 ? -23.031 6.395 17.660 1.00 95.62 269 GLU A C 1
ATOM 2120 O O . GLU A 1 269 ? -22.882 7.231 18.556 1.00 95.62 269 GLU A O 1
ATOM 2125 N N . VAL A 1 270 ? -22.378 5.228 17.665 1.00 95.06 270 VAL A N 1
ATOM 2126 C CA . VAL A 1 270 ? -21.447 4.839 18.735 1.00 95.06 270 VAL A CA 1
ATOM 2127 C C . VAL A 1 270 ? -20.266 5.809 18.821 1.00 95.06 270 VAL A C 1
ATOM 2129 O O . VAL A 1 270 ? -19.913 6.249 19.919 1.00 95.06 270 VAL A O 1
ATOM 2132 N N . ILE A 1 271 ? -19.665 6.189 17.688 1.00 94.69 271 ILE A N 1
ATOM 2133 C CA . ILE A 1 271 ? -18.586 7.189 17.667 1.00 94.69 271 ILE A CA 1
ATOM 2134 C C . ILE A 1 271 ? -19.091 8.530 18.199 1.00 94.69 271 ILE A C 1
ATOM 2136 O O . ILE A 1 271 ? -18.426 9.158 19.025 1.00 94.69 271 ILE A O 1
ATOM 2140 N N . HIS A 1 272 ? -20.257 8.974 17.739 1.00 95.81 272 HIS A N 1
ATOM 2141 C CA . HIS A 1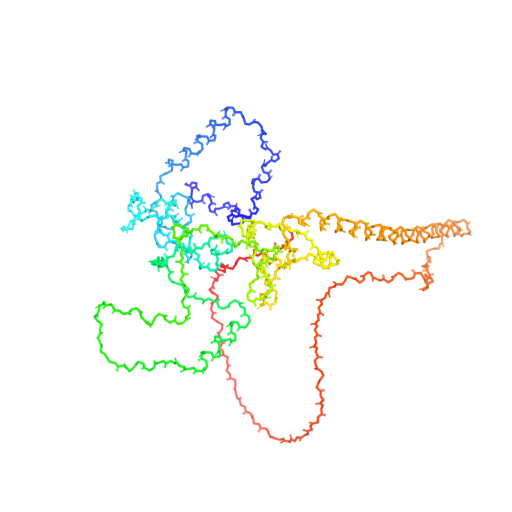 272 ? -20.827 10.256 18.123 1.00 95.81 272 HIS A CA 1
ATOM 2142 C C . HIS A 1 272 ? -21.095 10.318 19.633 1.00 95.81 272 HIS A C 1
ATOM 2144 O O . HIS A 1 272 ? -20.713 11.291 20.286 1.00 95.81 272 HIS A O 1
ATOM 2150 N N . GLN A 1 273 ? -21.651 9.256 20.221 1.00 95.38 273 GLN A N 1
ATOM 2151 C CA . GLN A 1 273 ? -21.841 9.151 21.671 1.00 95.38 273 GLN A CA 1
ATOM 2152 C C . GLN A 1 273 ? -20.505 9.218 22.428 1.00 95.38 273 GLN A C 1
ATOM 2154 O O . GLN A 1 273 ? -20.368 10.010 23.365 1.00 95.38 273 GLN A O 1
ATOM 2159 N N . GLN A 1 274 ? -19.485 8.475 21.983 1.00 93.75 274 GLN A N 1
ATOM 2160 C CA . GLN A 1 274 ? -18.148 8.516 22.592 1.00 93.75 274 GLN A CA 1
ATOM 2161 C C . GLN A 1 274 ? -17.524 9.915 22.528 1.00 93.75 274 GLN A C 1
ATOM 2163 O O . GLN A 1 274 ? -16.949 10.387 23.512 1.00 93.75 274 GLN A O 1
ATOM 2168 N N . GLN A 1 275 ? -17.662 10.608 21.396 1.00 94.50 275 GLN A N 1
ATOM 2169 C CA . GLN A 1 275 ? -17.171 11.976 21.230 1.00 94.50 275 GLN A CA 1
ATOM 2170 C C . GLN A 1 275 ? -17.888 12.954 22.164 1.00 94.50 275 GLN A C 1
ATOM 2172 O O . GLN A 1 275 ? -17.232 13.790 22.788 1.00 94.50 275 GLN A O 1
ATOM 2177 N N . GLN A 1 276 ? -19.210 12.840 22.316 1.00 95.69 276 GLN A N 1
ATOM 2178 C CA . GLN A 1 276 ? -19.969 13.680 23.243 1.00 95.69 276 GLN A CA 1
ATOM 2179 C C . GLN A 1 276 ? -19.549 13.457 24.697 1.00 95.69 276 GLN A C 1
ATOM 2181 O O . GLN A 1 276 ? -19.378 14.421 25.447 1.00 95.69 276 GLN A O 1
ATOM 2186 N N . GLU A 1 277 ? -19.358 12.206 25.114 1.00 95.44 277 GLU A N 1
ATOM 2187 C CA . GLU A 1 277 ? -18.871 11.890 26.458 1.00 95.44 277 GLU A CA 1
ATOM 2188 C C . GLU A 1 277 ? -17.446 12.395 26.689 1.00 95.44 277 GLU A C 1
ATOM 2190 O O . GLU A 1 277 ? -17.170 13.011 27.723 1.00 95.44 277 GLU A O 1
ATOM 2195 N N . ALA A 1 278 ? -16.549 12.199 25.720 1.00 94.94 278 ALA A N 1
ATOM 2196 C CA . ALA A 1 278 ? -15.187 12.720 25.773 1.00 94.94 278 ALA A CA 1
ATOM 2197 C C . ALA A 1 278 ? -15.179 14.253 25.849 1.00 94.94 278 ALA A C 1
ATOM 2199 O O . ALA A 1 278 ? -14.445 14.834 26.649 1.00 94.94 278 ALA A O 1
ATOM 2200 N N . PHE A 1 279 ? -16.047 14.921 25.086 1.00 95.62 279 PHE A N 1
ATOM 2201 C CA . PHE A 1 279 ? -16.204 16.370 25.130 1.00 95.62 279 PHE A CA 1
ATOM 2202 C C . PHE A 1 279 ? -16.730 16.844 26.486 1.00 95.62 279 PHE A C 1
ATOM 2204 O O . PHE A 1 279 ? -16.181 17.789 27.049 1.00 95.62 279 PHE A O 1
ATOM 2211 N N . LYS A 1 280 ? -17.734 16.170 27.065 1.00 96.12 280 LYS A N 1
ATOM 2212 C CA . LYS A 1 280 ? -18.226 16.460 28.424 1.00 96.12 280 LYS A CA 1
ATOM 2213 C C . LYS A 1 280 ? -17.101 16.328 29.456 1.00 96.12 280 LYS A C 1
ATOM 2215 O O . LYS A 1 280 ? -16.890 17.254 30.239 1.00 96.12 280 LYS A O 1
ATOM 2220 N N . LYS A 1 281 ? -16.329 15.237 29.411 1.00 95.62 281 LYS A N 1
ATOM 2221 C CA . LYS A 1 281 ? -15.169 15.014 30.295 1.00 95.62 281 LYS A CA 1
ATOM 2222 C C . LYS A 1 281 ? -14.110 16.111 30.123 1.00 95.62 281 LYS A C 1
ATOM 2224 O O . LYS A 1 281 ? -13.695 16.720 31.110 1.00 95.62 281 LYS A O 1
ATOM 2229 N N . LYS A 1 282 ? -13.750 16.443 28.879 1.00 94.94 282 LYS A N 1
ATOM 2230 C CA . LYS A 1 282 ? -12.784 17.505 28.556 1.00 94.94 282 LYS A CA 1
ATOM 2231 C C . LYS A 1 282 ? -13.263 18.877 29.024 1.00 94.94 282 LYS A C 1
ATOM 2233 O O . LYS A 1 282 ? -12.481 19.623 29.600 1.00 94.94 282 LYS A O 1
ATOM 2238 N N . ARG A 1 283 ? -14.547 19.211 28.849 1.00 95.50 283 ARG A N 1
ATOM 2239 C CA . ARG A 1 283 ? -15.132 20.465 29.360 1.00 95.50 283 ARG A CA 1
ATOM 2240 C C . ARG A 1 283 ? -14.980 20.571 30.870 1.00 95.50 283 ARG A C 1
ATOM 2242 O O . ARG A 1 283 ? -14.550 21.612 31.354 1.00 95.50 283 ARG A O 1
ATOM 2249 N N . VAL A 1 284 ? -15.293 19.504 31.605 1.00 95.19 284 VAL A N 1
ATOM 2250 C CA . VAL A 1 284 ? -15.132 19.485 33.066 1.00 95.19 284 VAL A CA 1
ATOM 2251 C C . VAL A 1 284 ? -13.668 19.712 33.453 1.00 95.19 284 VAL A C 1
ATOM 2253 O O . VAL A 1 284 ? -13.394 20.536 34.322 1.00 95.19 284 VAL A O 1
ATOM 2256 N N . GLN A 1 285 ? -12.720 19.053 32.783 1.00 95.38 285 GLN A N 1
ATOM 2257 C CA . GLN A 1 285 ? -11.286 19.258 33.024 1.00 95.38 285 GLN A CA 1
ATOM 2258 C C . GLN A 1 285 ? -10.835 20.692 32.710 1.00 95.38 285 GLN A C 1
ATOM 2260 O O . GLN A 1 285 ? -10.111 21.297 33.498 1.00 95.38 285 GLN A O 1
ATOM 2265 N N . VAL A 1 286 ? -11.287 21.261 31.592 1.00 96.69 286 VAL A N 1
ATOM 2266 C CA . VAL A 1 286 ? -10.980 22.643 31.199 1.00 96.69 286 VAL A CA 1
ATOM 2267 C C . VAL A 1 286 ? -11.511 23.627 32.238 1.00 96.69 286 VAL A C 1
ATOM 2269 O O . VAL A 1 286 ? -10.775 24.511 32.661 1.00 96.69 286 VAL A O 1
ATOM 2272 N N . LEU A 1 287 ? -12.743 23.445 32.722 1.00 95.94 287 LEU A N 1
ATOM 2273 C CA . LEU A 1 287 ? -13.310 24.293 33.775 1.00 95.94 287 LEU A CA 1
ATOM 2274 C C . LEU A 1 287 ? -12.541 24.179 35.098 1.00 95.94 287 LEU A C 1
ATOM 2276 O O . LEU A 1 287 ? -12.347 25.191 35.769 1.00 95.94 287 LEU A O 1
ATOM 2280 N N . LYS A 1 288 ? -12.063 22.981 35.466 1.00 95.44 288 LYS A N 1
ATOM 2281 C CA . LYS A 1 288 ? -11.178 22.804 36.631 1.00 95.44 288 LYS A CA 1
ATOM 2282 C C . LYS A 1 288 ? -9.861 23.572 36.459 1.00 95.44 288 LYS A C 1
ATOM 2284 O O . LYS A 1 288 ? -9.484 24.327 37.348 1.00 95.44 288 LYS A O 1
ATOM 2289 N N . ARG A 1 289 ? -9.213 23.462 35.293 1.00 94.12 289 ARG A N 1
ATOM 2290 C CA . ARG A 1 289 ? -7.972 24.196 34.981 1.00 94.12 289 ARG A CA 1
ATOM 2291 C C . ARG A 1 289 ? -8.178 25.714 34.991 1.00 94.12 289 ARG A C 1
ATOM 2293 O O . ARG A 1 289 ? -7.377 26.431 35.574 1.00 94.12 289 ARG A O 1
ATOM 2300 N N . TRP A 1 290 ? -9.276 26.212 34.424 1.00 95.44 290 TRP A N 1
ATOM 2301 C CA . TRP A 1 290 ? -9.606 27.642 34.477 1.00 95.44 290 TRP A CA 1
ATOM 2302 C C . TRP A 1 290 ? -9.867 28.133 35.895 1.00 95.44 290 TRP A C 1
ATOM 2304 O O . TRP A 1 290 ? -9.432 29.224 36.251 1.00 95.44 290 TRP A O 1
ATOM 2314 N N . ARG A 1 291 ? -10.533 27.325 36.726 1.00 95.12 291 ARG A N 1
ATOM 2315 C CA . ARG A 1 291 ? -10.725 27.649 38.141 1.00 95.12 291 ARG A CA 1
ATOM 2316 C C . ARG A 1 291 ? -9.384 27.823 38.856 1.00 95.12 291 ARG A C 1
ATOM 2318 O O . ARG A 1 291 ? -9.243 28.786 39.600 1.00 95.12 291 ARG A O 1
ATOM 2325 N N . LEU A 1 292 ? -8.422 26.932 38.613 1.00 93.19 292 LEU A N 1
ATOM 2326 C CA . LEU A 1 292 ? -7.063 27.031 39.156 1.00 93.19 292 LEU A CA 1
ATOM 2327 C C . LEU A 1 292 ? -6.361 28.319 38.711 1.00 93.19 292 LEU A C 1
ATOM 2329 O O . LEU A 1 292 ? -5.852 29.055 39.551 1.00 93.19 292 LEU A O 1
ATOM 2333 N N . VAL A 1 293 ? -6.407 28.638 37.414 1.00 95.25 293 VAL A N 1
ATOM 2334 C CA . VAL A 1 293 ? -5.809 29.871 36.870 1.00 95.25 293 VAL A CA 1
ATOM 2335 C C . VAL A 1 293 ? -6.433 31.117 37.500 1.00 95.25 293 VAL A C 1
ATOM 2337 O O . VAL A 1 293 ? -5.712 32.000 37.953 1.00 95.25 293 VAL A O 1
ATOM 2340 N N . ILE A 1 294 ? -7.765 31.187 37.582 1.00 95.38 294 ILE A N 1
ATOM 2341 C CA . ILE A 1 294 ? -8.468 32.341 38.161 1.00 95.38 294 ILE A CA 1
ATOM 2342 C C . ILE A 1 294 ? -8.154 32.478 39.653 1.00 95.38 294 ILE A C 1
ATOM 2344 O O . ILE A 1 294 ? -7.890 33.585 40.112 1.00 95.38 294 ILE A O 1
ATOM 2348 N N . LYS A 1 295 ? -8.142 31.372 40.411 1.00 91.44 295 LYS A N 1
ATOM 2349 C CA . LYS A 1 295 ? -7.731 31.387 41.822 1.00 91.44 295 LYS A CA 1
ATOM 2350 C C . LYS A 1 295 ? -6.298 31.897 41.978 1.00 91.44 295 LYS A C 1
ATOM 2352 O O . LYS A 1 295 ? -6.068 32.754 42.822 1.00 91.44 295 LYS A O 1
ATOM 2357 N N . GLY A 1 296 ? -5.368 31.420 41.148 1.00 92.69 296 GLY A N 1
ATOM 2358 C CA . GLY A 1 296 ? -3.979 31.882 41.143 1.00 92.69 296 GLY A CA 1
ATOM 2359 C C . GLY A 1 296 ? -3.856 33.376 40.835 1.00 92.69 296 GLY A C 1
ATOM 2360 O O . GLY A 1 296 ? -3.141 34.083 41.536 1.00 92.69 296 GLY A O 1
ATOM 2361 N N . LEU A 1 297 ? -4.607 33.883 39.851 1.00 93.50 297 LEU A N 1
ATOM 2362 C CA . LEU A 1 297 ? -4.639 35.312 39.515 1.00 93.50 297 LEU A CA 1
ATOM 2363 C C . LEU A 1 297 ? -5.238 36.168 40.636 1.00 93.50 297 LEU A C 1
ATOM 2365 O O . LEU A 1 297 ? -4.683 37.213 40.959 1.00 93.50 297 LEU A O 1
ATOM 2369 N N . LEU A 1 298 ? -6.344 35.728 41.245 1.00 92.56 298 LEU A N 1
ATOM 2370 C CA . LEU A 1 298 ? -6.958 36.421 42.382 1.00 92.56 298 LEU A CA 1
ATOM 2371 C C . LEU A 1 298 ? -6.009 36.473 43.582 1.00 92.56 298 LEU A C 1
ATOM 2373 O O . LEU A 1 298 ? -5.897 37.504 44.239 1.00 92.56 298 LEU A O 1
ATOM 2377 N N . LEU A 1 299 ? -5.308 35.371 43.849 1.00 88.69 299 LEU A N 1
ATOM 2378 C CA . LEU A 1 299 ? -4.340 35.278 44.935 1.00 88.69 299 LEU A CA 1
ATOM 2379 C C . LEU A 1 299 ? -3.118 36.167 44.666 1.00 88.69 299 LEU A C 1
ATOM 2381 O O . LEU A 1 299 ? -2.692 36.891 45.560 1.00 88.69 299 LEU A O 1
ATOM 2385 N N . HIS A 1 300 ? -2.617 36.193 43.428 1.00 88.00 300 HIS A N 1
ATOM 2386 C CA . HIS A 1 300 ? -1.553 37.109 43.016 1.00 88.00 300 HIS A CA 1
ATOM 2387 C C . HIS A 1 300 ? -1.983 38.576 43.147 1.00 88.00 300 HIS A C 1
ATOM 2389 O O . HIS A 1 300 ? -1.232 39.388 43.681 1.00 88.00 300 HIS A O 1
ATOM 2395 N N . ALA A 1 301 ? -3.196 38.927 42.707 1.00 85.94 301 ALA A N 1
ATOM 2396 C CA . ALA A 1 301 ? -3.732 40.282 42.836 1.00 85.94 301 ALA A CA 1
ATOM 2397 C C . ALA A 1 301 ? -3.832 40.716 44.307 1.00 85.94 301 ALA A C 1
ATOM 2399 O O . ALA A 1 301 ? -3.343 41.787 44.657 1.00 85.94 301 ALA A O 1
ATOM 2400 N N . ARG A 1 302 ? -4.367 39.847 45.176 1.00 85.50 302 ARG A N 1
ATOM 2401 C CA . ARG A 1 302 ? -4.443 40.095 46.622 1.00 85.50 302 ARG A CA 1
ATOM 2402 C C . ARG A 1 302 ? -3.063 40.265 47.258 1.00 85.50 302 ARG A C 1
ATOM 2404 O O . ARG A 1 302 ? -2.858 41.209 48.009 1.00 85.50 302 ARG A O 1
ATOM 2411 N N . LEU A 1 303 ? -2.114 39.377 46.950 1.00 82.75 303 LEU A N 1
ATOM 2412 C CA . LEU A 1 303 ? -0.734 39.484 47.439 1.00 82.75 303 LEU A CA 1
ATOM 2413 C C . LEU A 1 303 ? -0.073 40.792 46.992 1.00 82.75 303 LEU A C 1
ATOM 2415 O O . LEU A 1 303 ? 0.651 41.409 47.765 1.00 82.75 303 LEU A O 1
ATOM 2419 N N . THR A 1 304 ? -0.341 41.236 45.762 1.00 83.00 304 THR A N 1
ATOM 2420 C CA . THR A 1 304 ? 0.203 42.494 45.230 1.00 83.00 304 THR A CA 1
ATOM 2421 C C . THR A 1 304 ? -0.369 43.710 45.971 1.00 83.00 304 THR A C 1
ATOM 2423 O O . THR A 1 304 ? 0.369 44.655 46.236 1.00 83.00 304 THR A O 1
ATOM 2426 N N . GLU A 1 305 ? -1.655 43.675 46.338 1.00 80.75 305 GLU A N 1
ATOM 2427 C CA . GLU A 1 305 ? -2.340 44.739 47.087 1.00 80.75 305 GLU A CA 1
ATOM 2428 C C . GLU A 1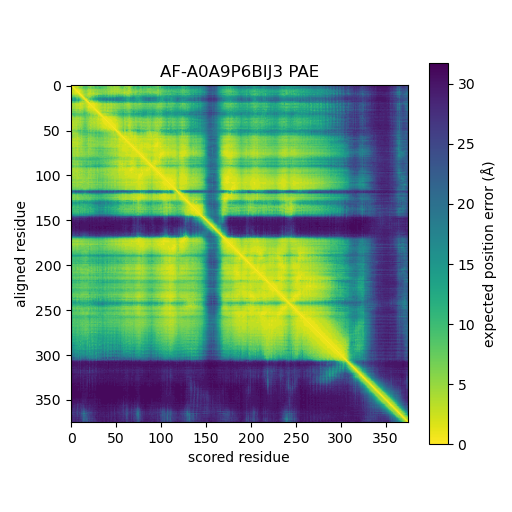 305 ? -1.924 44.790 48.569 1.00 80.75 305 GLU A C 1
ATOM 2430 O O . GLU A 1 305 ? -1.679 45.872 49.097 1.00 80.75 305 GLU A O 1
ATOM 2435 N N . GLU A 1 306 ? -1.802 43.636 49.237 1.00 77.75 306 GLU A N 1
ATOM 2436 C CA . GLU A 1 306 ? -1.439 43.559 50.663 1.00 77.75 306 GLU A CA 1
ATOM 2437 C C . GLU A 1 306 ? 0.070 43.750 50.915 1.00 77.75 306 GLU A C 1
ATOM 2439 O O . GLU A 1 306 ? 0.444 44.280 51.962 1.00 77.75 306 GLU A O 1
ATOM 2444 N N . TYR A 1 307 ? 0.941 43.348 49.978 1.00 68.25 307 TYR A N 1
ATOM 2445 C CA . TYR A 1 307 ? 2.395 43.293 50.205 1.00 68.25 307 TYR A CA 1
ATOM 2446 C C . TYR A 1 307 ? 3.255 44.092 49.224 1.00 68.25 307 TYR A C 1
ATOM 2448 O O . TYR A 1 307 ? 4.470 44.080 49.388 1.00 68.25 307 TYR A O 1
ATOM 2456 N N . GLY A 1 308 ? 2.672 44.796 48.245 1.00 61.84 308 GLY A N 1
ATOM 2457 C CA . GLY A 1 308 ? 3.378 45.753 47.382 1.00 61.84 308 GLY A CA 1
ATOM 2458 C C . GLY A 1 308 ? 4.708 45.238 46.819 1.00 61.84 308 GLY A C 1
ATOM 2459 O O . GLY A 1 308 ? 5.762 45.471 47.404 1.00 61.84 308 GLY A O 1
ATOM 2460 N N . GLU A 1 309 ? 4.648 44.539 45.682 1.00 55.31 309 GLU A N 1
ATOM 2461 C CA . GLU A 1 309 ? 5.774 44.191 44.791 1.00 55.31 309 GLU A CA 1
ATOM 2462 C C . GLU A 1 309 ? 7.113 43.871 45.488 1.00 55.31 309 GLU A C 1
ATOM 2464 O O . GLU A 1 309 ? 8.175 44.354 45.108 1.00 55.31 309 GLU A O 1
ATOM 2469 N N . SER A 1 310 ? 7.084 43.071 46.556 1.00 50.72 310 SER A N 1
ATOM 2470 C CA . SER A 1 310 ? 8.316 42.700 47.257 1.00 50.72 310 SER A CA 1
ATOM 2471 C C . SER A 1 310 ? 8.235 41.368 47.989 1.00 50.72 310 SER A C 1
ATOM 2473 O O . SER A 1 310 ? 8.811 41.219 49.058 1.00 50.72 310 SER A O 1
ATOM 2475 N N . THR A 1 311 ? 7.594 40.336 47.430 1.00 44.53 311 THR A N 1
ATOM 2476 C CA . THR A 1 311 ? 7.944 38.961 47.834 1.00 44.53 311 THR A CA 1
ATOM 2477 C C . THR A 1 311 ? 7.678 37.940 46.730 1.00 44.53 311 THR A C 1
ATOM 2479 O O . THR A 1 311 ? 6.547 37.539 46.477 1.00 44.53 311 THR A O 1
ATOM 2482 N N . SER A 1 312 ? 8.750 37.458 46.104 1.00 51.66 312 SER A N 1
ATOM 2483 C CA . SER A 1 312 ? 8.761 36.174 45.404 1.00 51.66 312 SER A CA 1
ATOM 2484 C C . SER A 1 312 ? 8.784 35.047 46.447 1.00 51.66 312 SER A C 1
ATOM 2486 O O . SER A 1 312 ? 9.853 34.705 46.955 1.00 51.66 312 SER A O 1
ATOM 2488 N N . ALA A 1 313 ? 7.627 34.483 46.790 1.00 48.91 313 ALA A N 1
ATOM 2489 C CA . ALA A 1 313 ? 7.542 33.253 47.579 1.00 48.91 313 ALA A CA 1
ATOM 2490 C C . ALA A 1 313 ? 6.777 32.177 46.780 1.00 48.91 313 ALA A C 1
ATOM 2492 O O . ALA A 1 313 ? 5.696 32.477 46.266 1.00 48.91 313 ALA A O 1
ATOM 2493 N N . PRO A 1 314 ? 7.316 30.951 46.626 1.00 48.91 314 PRO A N 1
ATOM 2494 C CA . PRO A 1 314 ? 6.662 29.878 45.879 1.00 48.91 314 PRO A CA 1
ATOM 2495 C C . PRO A 1 314 ? 5.391 29.410 46.592 1.00 48.91 314 PRO A C 1
ATOM 2497 O O . PRO A 1 314 ? 5.416 29.137 47.789 1.00 48.91 314 PRO A O 1
ATOM 2500 N N . LEU A 1 315 ? 4.292 29.303 45.847 1.00 52.69 315 LEU A N 1
ATOM 2501 C CA . LEU A 1 315 ? 3.025 28.778 46.347 1.00 52.69 315 LEU A CA 1
ATOM 2502 C C . LEU A 1 315 ? 3.135 27.261 46.542 1.00 52.69 315 LEU A C 1
ATOM 2504 O O . LEU A 1 315 ? 3.355 26.530 45.575 1.00 52.69 315 LEU A O 1
ATOM 2508 N N . GLU A 1 316 ? 2.951 26.798 47.777 1.00 53.22 316 GLU A N 1
ATOM 2509 C CA . GLU A 1 316 ? 2.621 25.403 48.062 1.00 53.22 316 GLU A CA 1
ATOM 2510 C C . GLU A 1 316 ? 1.216 25.134 47.509 1.00 53.22 316 GLU A C 1
ATOM 2512 O O . GLU A 1 316 ? 0.238 25.775 47.894 1.00 53.22 316 GLU A O 1
ATOM 2517 N N . VAL A 1 317 ? 1.137 24.253 46.515 1.00 50.91 317 VAL A N 1
ATOM 2518 C CA . VAL A 1 317 ? -0.123 23.825 45.906 1.00 50.91 317 VAL A CA 1
ATOM 2519 C C . VAL A 1 317 ? -0.673 22.693 46.766 1.00 50.91 317 VAL A C 1
ATOM 2521 O O . VAL A 1 317 ? 0.010 21.683 46.923 1.00 50.91 317 VAL A O 1
ATOM 2524 N N . ASP A 1 318 ? -1.885 22.856 47.303 1.00 48.34 318 ASP A N 1
ATOM 2525 C CA . ASP A 1 318 ? -2.616 21.790 47.996 1.00 48.34 318 ASP A CA 1
ATOM 2526 C C . ASP A 1 318 ? -2.605 20.499 47.147 1.00 48.34 318 ASP A C 1
ATOM 2528 O O . ASP A 1 318 ? -3.013 20.508 45.980 1.00 48.34 318 ASP A O 1
ATOM 2532 N N . GLU A 1 319 ? -2.147 19.383 47.728 1.00 53.38 319 GLU A N 1
ATOM 2533 C CA . GLU A 1 319 ? -1.975 18.084 47.044 1.00 53.38 319 GLU A CA 1
ATOM 2534 C C . GLU A 1 319 ? -3.282 17.519 46.445 1.00 53.38 319 GLU A C 1
ATOM 2536 O O . GLU A 1 319 ? -3.240 16.663 45.560 1.00 53.38 319 GLU A O 1
ATOM 2541 N N . ASP A 1 320 ? -4.444 18.040 46.848 1.00 50.84 320 ASP A N 1
ATOM 2542 C CA . ASP A 1 320 ? -5.764 17.609 46.374 1.00 50.84 320 ASP A CA 1
ATOM 2543 C C . ASP A 1 320 ? -6.150 18.131 44.969 1.00 50.84 320 ASP A C 1
ATOM 2545 O O . ASP A 1 320 ? -7.135 17.660 44.391 1.00 50.84 320 ASP A O 1
ATOM 2549 N N . ASP A 1 321 ? -5.388 19.066 44.380 1.00 45.72 321 ASP A N 1
ATOM 2550 C CA . ASP A 1 321 ? -5.579 19.543 42.991 1.00 45.72 321 ASP A CA 1
ATOM 2551 C C . ASP A 1 321 ? -4.537 18.953 42.005 1.00 45.72 321 ASP A C 1
ATOM 2553 O O . ASP A 1 321 ? -4.463 19.358 40.836 1.00 45.72 321 ASP A O 1
ATOM 2557 N N . TRP A 1 322 ? -3.749 17.955 42.438 1.00 47.97 322 TRP A N 1
ATOM 2558 C CA . TRP A 1 322 ? -2.813 17.228 41.574 1.00 47.97 322 TRP A CA 1
ATOM 2559 C C . TRP A 1 322 ? -3.563 16.420 40.504 1.00 47.97 322 TRP A C 1
ATOM 2561 O O . TRP A 1 322 ? -4.259 15.440 40.774 1.00 47.97 322 TRP A O 1
ATOM 2571 N N . VAL A 1 323 ? -3.409 16.828 39.245 1.00 50.97 323 VAL A N 1
ATOM 2572 C CA . VAL A 1 323 ? -3.943 16.104 38.087 1.00 50.97 323 VAL A CA 1
ATOM 2573 C C . VAL A 1 323 ? -3.034 14.900 37.805 1.00 50.97 323 VAL A C 1
ATOM 2575 O O . VAL A 1 323 ? -1.847 15.106 37.542 1.00 50.97 323 VAL A O 1
ATOM 2578 N N . PRO A 1 324 ? -3.546 13.653 37.788 1.00 45.16 324 PRO A N 1
ATOM 2579 C CA . PRO A 1 324 ? -2.766 12.518 37.313 1.00 45.16 324 PRO A CA 1
ATOM 2580 C C . PRO A 1 324 ? -2.296 12.772 35.878 1.00 45.16 324 PRO A C 1
ATOM 2582 O O . PRO A 1 324 ? -3.082 13.212 35.036 1.00 45.16 324 PRO A O 1
ATOM 2585 N N . LYS A 1 325 ? -1.013 12.501 35.605 1.00 50.34 325 LYS A N 1
ATOM 2586 C CA . LYS A 1 325 ? -0.471 12.476 34.241 1.00 50.34 325 LYS A CA 1
ATOM 2587 C C . LYS A 1 325 ? -1.353 11.572 33.386 1.00 50.34 325 LYS A C 1
ATOM 2589 O O . LYS A 1 325 ? -1.641 10.452 33.795 1.00 50.34 325 LYS A O 1
ATOM 2594 N N . ASP A 1 326 ? -1.748 12.073 32.220 1.00 43.06 326 ASP A N 1
ATOM 2595 C CA . ASP A 1 326 ? -2.432 11.292 31.197 1.00 43.06 326 ASP A CA 1
ATOM 2596 C C . ASP A 1 326 ? -1.646 9.988 30.960 1.00 43.06 326 ASP A C 1
ATOM 2598 O O . ASP A 1 326 ? -0.527 10.006 30.439 1.00 43.06 326 ASP A O 1
ATOM 2602 N N . GLU A 1 327 ? -2.215 8.856 31.382 1.00 41.19 327 GLU A N 1
ATOM 2603 C CA . GLU A 1 327 ? -1.757 7.537 30.968 1.00 41.19 327 GLU A CA 1
ATOM 2604 C C . GLU A 1 327 ? -2.047 7.413 29.474 1.00 41.19 327 GLU A C 1
ATOM 2606 O O . GLU A 1 327 ? -3.155 7.110 29.031 1.00 41.19 327 GLU A O 1
ATOM 2611 N N . VAL A 1 328 ? -1.025 7.691 28.672 1.00 37.97 328 VAL A N 1
ATOM 2612 C CA . VAL A 1 328 ? -0.952 7.184 27.310 1.00 37.97 328 VAL A CA 1
ATOM 2613 C C . VAL A 1 328 ? -0.841 5.667 27.447 1.00 37.97 328 VAL A C 1
ATOM 2615 O O . VAL A 1 328 ? 0.218 5.154 27.806 1.00 37.97 328 VAL A O 1
ATOM 2618 N N . GLU A 1 329 ? -1.941 4.951 27.204 1.00 35.22 329 GLU A N 1
ATOM 2619 C CA . GLU A 1 329 ? -1.959 3.494 27.044 1.00 35.22 329 GLU A CA 1
ATOM 2620 C C . GLU A 1 329 ? -1.060 3.094 25.859 1.00 35.22 329 GLU A C 1
ATOM 2622 O O . GLU A 1 329 ? -1.502 2.878 24.731 1.00 35.22 329 GLU A O 1
ATOM 2627 N N . GLY A 1 330 ? 0.241 2.997 26.122 1.00 29.25 330 GLY A N 1
ATOM 2628 C CA . GLY A 1 330 ? 1.193 2.228 25.341 1.00 29.25 330 GLY A CA 1
ATOM 2629 C C . GLY A 1 330 ? 1.203 0.806 25.879 1.00 29.25 330 GLY A C 1
ATOM 2630 O O . GLY A 1 330 ? 1.890 0.502 26.851 1.00 29.25 330 GLY A O 1
ATOM 2631 N N . SER A 1 331 ? 0.421 -0.073 25.258 1.00 35.03 331 SER A N 1
ATOM 2632 C CA . SER A 1 331 ? 0.419 -1.510 25.534 1.00 35.03 331 SER A CA 1
ATOM 2633 C C . SER A 1 331 ? 1.796 -2.127 25.233 1.00 35.03 331 SER A C 1
ATOM 2635 O O . SER A 1 331 ? 2.031 -2.639 24.139 1.00 35.03 331 SER A O 1
ATOM 2637 N N . HIS A 1 332 ? 2.691 -2.151 26.223 1.00 29.89 332 HIS A N 1
ATOM 2638 C CA . HIS A 1 332 ? 3.883 -2.998 26.233 1.00 29.89 332 HIS A CA 1
ATOM 2639 C C . HIS A 1 332 ? 3.772 -4.030 27.352 1.00 29.89 332 HIS A C 1
ATOM 2641 O O . HIS A 1 332 ? 4.099 -3.789 28.508 1.00 29.89 332 HIS A O 1
ATOM 2647 N N . ASN A 1 333 ? 3.304 -5.217 26.977 1.00 32.53 333 ASN A N 1
ATOM 2648 C CA . ASN A 1 333 ? 3.233 -6.368 27.860 1.00 32.53 333 ASN A CA 1
ATOM 2649 C C . A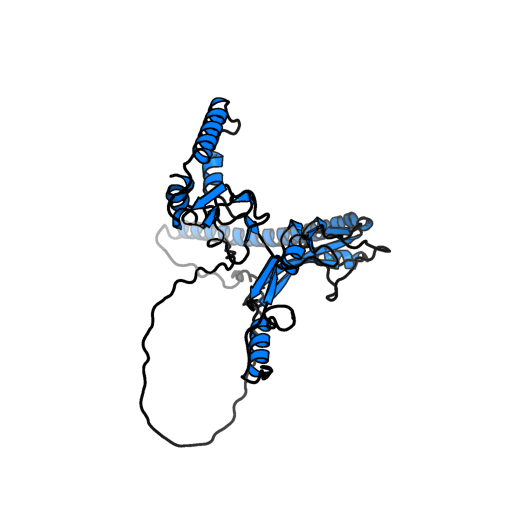SN A 1 333 ? 4.615 -7.054 27.896 1.00 32.53 333 ASN A C 1
ATOM 2651 O O . ASN A 1 333 ? 4.921 -7.890 27.042 1.00 32.53 333 ASN A O 1
ATOM 2655 N N . SER A 1 334 ? 5.474 -6.690 28.852 1.00 32.25 334 SER A N 1
ATOM 2656 C CA . SER A 1 334 ? 6.705 -7.424 29.175 1.00 32.25 334 SER A CA 1
ATOM 2657 C C . SER A 1 334 ? 6.475 -8.292 30.414 1.00 32.25 334 SER A C 1
ATOM 2659 O O . SER A 1 334 ? 6.524 -7.857 31.560 1.00 32.25 334 SER A O 1
ATOM 2661 N N . ARG A 1 335 ? 6.212 -9.578 30.176 1.00 29.05 335 ARG A N 1
ATOM 2662 C CA . ARG A 1 335 ? 6.135 -10.600 31.221 1.00 29.05 335 ARG A CA 1
ATOM 2663 C C . ARG A 1 335 ? 7.548 -11.099 31.526 1.00 29.05 335 ARG A C 1
ATOM 2665 O O . ARG A 1 335 ? 8.065 -11.950 30.807 1.00 29.05 335 ARG A O 1
ATOM 2672 N N . ALA A 1 336 ? 8.166 -10.551 32.570 1.00 31.95 336 ALA A N 1
ATOM 2673 C CA . ALA A 1 336 ? 9.376 -11.097 33.176 1.00 31.95 336 ALA A CA 1
ATOM 2674 C C . ALA A 1 336 ? 8.981 -12.082 34.287 1.00 31.95 336 ALA A C 1
ATOM 2676 O O . ALA A 1 336 ? 8.345 -11.711 35.273 1.00 31.95 336 ALA A O 1
ATOM 2677 N N . SER A 1 337 ? 9.328 -13.351 34.087 1.00 34.22 337 SER A N 1
ATOM 2678 C CA . SER A 1 337 ? 9.170 -14.421 35.069 1.00 34.22 337 SER A CA 1
ATOM 2679 C C . SER A 1 337 ? 10.264 -14.328 36.131 1.00 34.22 337 SER A C 1
ATOM 2681 O O . SER A 1 337 ? 11.445 -14.218 35.809 1.00 34.22 337 SER A O 1
ATOM 2683 N N . GLN A 1 338 ? 9.845 -14.406 37.391 1.00 31.58 338 GLN A N 1
ATOM 2684 C CA . GLN A 1 338 ? 10.697 -14.603 38.559 1.00 31.58 338 GLN A CA 1
ATOM 2685 C C . GLN A 1 338 ? 11.311 -16.010 38.538 1.00 31.58 338 GLN A C 1
ATOM 2687 O O . GLN A 1 338 ? 10.627 -16.986 38.226 1.00 31.58 338 GLN A O 1
ATOM 2692 N N . ALA A 1 339 ? 12.587 -16.104 38.904 1.00 30.00 339 ALA A N 1
ATOM 2693 C CA . ALA A 1 339 ? 13.258 -17.343 39.285 1.00 30.00 339 ALA A CA 1
ATOM 2694 C C . ALA A 1 339 ? 13.337 -17.427 40.821 1.00 30.00 339 ALA A C 1
ATOM 2696 O O . ALA A 1 339 ? 13.506 -16.383 41.457 1.00 30.00 339 ALA A O 1
ATOM 2697 N N . PRO A 1 340 ? 13.286 -18.627 41.426 1.00 30.98 340 PRO A N 1
ATOM 2698 C CA . PRO A 1 340 ? 13.730 -18.833 42.794 1.00 30.98 340 PRO A CA 1
ATOM 2699 C C . PRO A 1 340 ? 15.137 -19.451 42.864 1.00 30.98 340 PRO A C 1
ATOM 2701 O O . PRO A 1 340 ? 15.571 -20.210 41.999 1.00 30.98 340 PRO A O 1
ATOM 2704 N N . VAL A 1 341 ? 15.818 -19.085 43.947 1.00 29.55 341 VAL A N 1
ATOM 2705 C CA . VAL A 1 341 ? 17.161 -19.466 44.409 1.00 29.55 341 VAL A CA 1
ATOM 2706 C C . VAL A 1 341 ? 17.094 -20.740 45.255 1.00 29.55 341 VAL A C 1
ATOM 2708 O O . VAL A 1 341 ? 16.227 -20.765 46.117 1.00 29.55 341 VAL A O 1
ATOM 2711 N N . VAL A 1 342 ? 18.007 -21.710 45.050 1.00 29.45 342 VAL A N 1
ATOM 2712 C CA . VAL A 1 342 ? 18.877 -22.488 45.999 1.00 29.45 342 VAL A CA 1
ATOM 2713 C C . VAL A 1 342 ? 19.753 -23.402 45.098 1.00 29.45 342 VAL A C 1
ATOM 2715 O O . VAL A 1 342 ? 19.255 -23.839 44.069 1.00 29.45 342 VAL A O 1
ATOM 2718 N N . GLY A 1 343 ? 21.019 -23.773 45.302 1.00 26.66 343 GLY A N 1
ATOM 2719 C CA . GLY A 1 343 ? 21.978 -23.753 46.403 1.00 26.66 343 GLY A CA 1
ATOM 2720 C C . GLY A 1 343 ? 23.326 -24.320 45.903 1.00 26.66 343 GLY A C 1
ATOM 2721 O O . GLY A 1 343 ? 23.468 -24.692 44.742 1.00 26.66 343 GLY A O 1
ATOM 2722 N N . GLU A 1 344 ? 24.306 -24.328 46.797 1.00 26.02 344 GLU A N 1
ATOM 2723 C CA . GLU A 1 344 ? 25.761 -24.387 46.601 1.00 26.02 344 GLU A CA 1
ATOM 2724 C C . GLU A 1 344 ? 26.346 -25.696 46.023 1.00 26.02 344 GLU A C 1
ATOM 2726 O O . GLU A 1 344 ? 25.778 -26.773 46.173 1.00 26.02 344 GLU A O 1
ATOM 2731 N N . THR A 1 345 ? 27.547 -25.613 45.428 1.00 26.33 345 THR A N 1
ATOM 2732 C CA . THR A 1 345 ? 28.764 -26.390 45.784 1.00 26.33 345 THR A CA 1
ATOM 2733 C C . THR A 1 345 ? 29.968 -25.946 44.931 1.00 26.33 345 THR A C 1
ATOM 2735 O O . THR A 1 345 ? 29.853 -25.152 44.004 1.00 26.33 345 THR A O 1
ATOM 2738 N N . SER A 1 346 ? 31.148 -26.383 45.352 1.00 25.14 346 SER A N 1
ATOM 2739 C CA . SER A 1 346 ? 32.443 -25.708 45.396 1.00 25.14 346 SER A CA 1
ATOM 2740 C C . SER A 1 346 ? 33.444 -26.043 44.275 1.00 25.14 346 SER A C 1
ATOM 2742 O O . SER A 1 346 ? 33.439 -27.161 43.768 1.00 25.14 346 SER A O 1
ATOM 2744 N N . THR A 1 347 ? 34.452 -25.152 44.126 1.00 25.27 347 THR A N 1
ATOM 2745 C CA . THR A 1 347 ? 35.887 -25.404 43.763 1.00 25.27 347 THR A CA 1
ATOM 2746 C C . THR A 1 347 ? 36.189 -25.887 42.320 1.00 25.27 347 THR A C 1
ATOM 2748 O O . THR A 1 347 ? 35.397 -26.613 41.753 1.00 25.27 347 THR A O 1
ATOM 2751 N N . VAL A 1 348 ? 37.265 -25.550 41.583 1.00 28.36 348 VAL A N 1
ATOM 2752 C CA . VAL A 1 348 ? 38.690 -25.198 41.817 1.00 28.36 348 VAL A CA 1
ATOM 2753 C C . VAL A 1 348 ? 39.196 -24.292 40.659 1.00 28.36 348 VAL A C 1
ATOM 2755 O O . VAL A 1 348 ? 38.632 -24.288 39.570 1.00 28.36 348 VAL A O 1
ATOM 2758 N N . ARG A 1 349 ? 40.285 -23.551 40.923 1.00 26.14 349 ARG A N 1
ATOM 2759 C CA . ARG A 1 349 ? 41.155 -22.747 40.032 1.00 26.14 349 ARG A CA 1
ATOM 2760 C C . ARG A 1 349 ? 41.681 -23.438 38.758 1.00 26.14 349 ARG A C 1
ATOM 2762 O O . ARG A 1 349 ? 41.987 -24.624 38.784 1.00 26.14 349 ARG A O 1
ATOM 2769 N N . GLY A 1 350 ? 41.997 -22.622 37.747 1.00 27.36 350 GLY A N 1
ATOM 2770 C CA . GLY A 1 350 ? 42.968 -22.929 36.690 1.00 27.36 350 GLY A CA 1
ATOM 2771 C C . GLY A 1 350 ? 43.123 -21.777 35.693 1.00 27.36 350 GLY A C 1
ATOM 2772 O O . GLY A 1 350 ? 42.153 -21.415 35.036 1.00 27.36 350 GLY A O 1
ATOM 2773 N N . ASP A 1 351 ? 44.323 -21.198 35.644 1.00 26.73 351 ASP A N 1
ATOM 2774 C CA . ASP A 1 351 ? 44.799 -20.188 34.690 1.00 26.73 351 ASP A CA 1
ATOM 2775 C C . ASP A 1 351 ? 44.700 -20.667 33.223 1.00 26.73 351 ASP A C 1
ATOM 2777 O O . ASP A 1 351 ? 44.724 -21.873 32.985 1.00 26.73 351 ASP A O 1
ATOM 2781 N N . ASP A 1 352 ? 44.618 -19.754 32.242 1.00 28.20 352 ASP A N 1
ATOM 2782 C CA . ASP A 1 352 ? 45.662 -19.560 31.210 1.00 28.20 352 ASP A CA 1
ATOM 2783 C C . ASP A 1 352 ? 45.214 -18.696 29.995 1.00 28.20 352 ASP A C 1
ATOM 2785 O O . ASP A 1 352 ? 44.039 -18.413 29.779 1.00 28.20 352 ASP A O 1
ATOM 2789 N N . HIS A 1 353 ? 46.228 -18.240 29.261 1.00 30.08 353 HIS A N 1
ATOM 2790 C CA . HIS A 1 353 ? 46.444 -17.135 28.332 1.00 30.08 353 HIS A CA 1
ATOM 2791 C C . HIS A 1 353 ? 45.445 -16.752 27.222 1.00 30.08 353 HIS A C 1
ATOM 2793 O O . HIS A 1 353 ? 44.572 -17.483 26.766 1.00 30.08 353 HIS A O 1
ATOM 2799 N N . GLY A 1 354 ? 45.648 -15.508 26.767 1.00 27.28 354 GLY A N 1
ATOM 2800 C CA . GLY A 1 354 ? 44.818 -14.786 25.819 1.00 27.28 354 GLY A CA 1
ATOM 2801 C C . GLY A 1 354 ? 44.944 -15.217 24.360 1.00 27.28 354 GLY A C 1
ATOM 2802 O O . GLY A 1 354 ? 45.903 -15.863 23.952 1.00 27.28 354 GLY A O 1
ATOM 2803 N N . ASN A 1 355 ? 44.016 -14.721 23.541 1.00 29.91 355 ASN A N 1
ATOM 2804 C CA . ASN A 1 355 ? 44.342 -14.361 22.171 1.00 29.91 355 ASN A CA 1
ATOM 2805 C C . ASN A 1 355 ? 43.377 -13.301 21.628 1.00 29.91 355 ASN A C 1
ATOM 2807 O O . ASN A 1 355 ? 42.172 -13.331 21.871 1.00 29.91 355 ASN A O 1
ATOM 2811 N N . ARG A 1 356 ? 43.942 -12.361 20.875 1.00 32.59 356 ARG A N 1
ATOM 2812 C CA . ARG A 1 356 ? 43.274 -11.263 20.172 1.00 32.59 356 ARG A CA 1
ATOM 2813 C C . ARG A 1 356 ? 43.214 -11.619 18.684 1.00 32.59 356 ARG A C 1
ATOM 2815 O O . ARG A 1 356 ? 44.248 -11.996 18.143 1.00 32.59 356 ARG A O 1
ATOM 2822 N N . PRO A 1 357 ? 42.089 -11.375 17.996 1.00 33.44 357 PRO A N 1
ATOM 2823 C CA . PRO A 1 357 ? 42.133 -11.067 16.566 1.00 33.44 357 PRO A CA 1
ATOM 2824 C C . PRO A 1 357 ? 41.427 -9.723 16.307 1.00 33.44 357 PRO A C 1
ATOM 2826 O O . PRO A 1 357 ? 40.287 -9.509 16.700 1.00 33.44 357 PRO A O 1
ATOM 2829 N N . THR A 1 358 ? 42.160 -8.673 15.933 1.00 30.06 358 THR A N 1
ATOM 2830 C CA . THR A 1 358 ? 42.343 -8.196 14.544 1.00 30.06 358 THR A CA 1
ATOM 2831 C C . THR A 1 358 ? 41.031 -7.895 13.815 1.00 30.06 358 THR A C 1
ATOM 2833 O O . THR A 1 358 ? 40.417 -8.758 13.194 1.00 30.06 358 THR A O 1
ATOM 2836 N N . VAL A 1 359 ? 40.667 -6.613 13.887 1.00 29.36 359 VAL A N 1
ATOM 2837 C CA . VAL A 1 359 ? 39.654 -5.914 13.090 1.00 29.36 359 VAL A CA 1
ATOM 2838 C C . VAL A 1 359 ? 40.022 -6.003 11.609 1.00 29.36 359 VAL A C 1
ATOM 2840 O O . VAL A 1 359 ? 41.125 -5.620 11.224 1.00 29.36 359 VAL A O 1
ATOM 2843 N N . SER A 1 360 ? 39.099 -6.519 10.799 1.00 30.59 360 SER A N 1
ATOM 2844 C CA . SER A 1 360 ? 39.164 -6.514 9.335 1.00 30.59 360 SER A CA 1
ATOM 2845 C C . SER A 1 360 ? 38.003 -5.687 8.790 1.00 30.59 360 SER A C 1
ATOM 2847 O O . SER A 1 360 ? 36.927 -5.659 9.377 1.00 30.59 360 SER A O 1
ATOM 2849 N N . GLN A 1 361 ? 38.301 -4.999 7.698 1.00 28.59 361 GLN A N 1
ATOM 2850 C CA . GLN A 1 361 ? 37.658 -3.812 7.151 1.00 28.59 361 GLN A CA 1
ATOM 2851 C C . GLN A 1 361 ? 36.173 -3.952 6.802 1.00 28.59 361 GLN A C 1
ATOM 2853 O O . GLN A 1 361 ? 35.728 -4.956 6.244 1.00 28.59 361 GLN A O 1
ATOM 2858 N N . ASP A 1 362 ? 35.459 -2.864 7.084 1.00 28.25 362 ASP A N 1
ATOM 2859 C CA . ASP A 1 362 ? 34.094 -2.575 6.672 1.00 28.25 362 ASP A CA 1
ATOM 2860 C C . ASP A 1 362 ? 33.929 -2.707 5.151 1.00 28.25 362 ASP A C 1
ATOM 2862 O O . ASP A 1 362 ? 34.640 -2.087 4.360 1.00 28.25 362 ASP A O 1
ATOM 2866 N N . THR A 1 363 ? 32.958 -3.523 4.744 1.00 30.06 363 THR A N 1
ATOM 2867 C CA . THR A 1 363 ? 32.384 -3.498 3.398 1.00 30.06 363 THR A CA 1
ATOM 2868 C C . THR A 1 363 ? 30.966 -2.969 3.531 1.00 30.06 363 THR A C 1
ATOM 2870 O O . THR A 1 363 ? 30.115 -3.580 4.175 1.00 30.06 363 THR A O 1
ATOM 2873 N N . GLU A 1 364 ? 30.747 -1.787 2.963 1.00 30.14 364 GLU A N 1
ATOM 2874 C CA . GLU A 1 364 ? 29.479 -1.067 2.959 1.00 30.14 364 GLU A CA 1
ATOM 2875 C C . GLU A 1 364 ? 28.389 -1.926 2.293 1.00 30.14 364 GLU A C 1
ATOM 2877 O O . GLU A 1 364 ? 28.398 -2.187 1.088 1.00 30.14 364 GLU A O 1
ATOM 2882 N N . GLN A 1 365 ? 27.464 -2.419 3.119 1.00 27.03 365 GLN A N 1
ATOM 2883 C CA . GLN A 1 365 ? 26.232 -3.080 2.708 1.00 27.03 365 GLN A CA 1
ATOM 2884 C C . GLN A 1 365 ? 25.203 -2.017 2.320 1.00 27.03 365 GLN A C 1
ATOM 2886 O O . GLN A 1 365 ? 24.634 -1.349 3.180 1.00 27.03 365 GLN A O 1
ATOM 2891 N N . GLU A 1 366 ? 24.909 -1.904 1.025 1.00 28.61 366 GLU A N 1
ATOM 2892 C CA . GLU A 1 366 ? 23.677 -1.265 0.561 1.00 28.61 366 GLU A CA 1
ATOM 2893 C C . GLU A 1 366 ? 22.490 -2.183 0.881 1.00 28.61 366 GLU A C 1
ATOM 2895 O O . GLU A 1 366 ? 22.102 -3.078 0.120 1.00 28.61 366 GLU A O 1
ATOM 2900 N N . ASP A 1 367 ? 21.933 -1.962 2.067 1.00 29.00 367 ASP A N 1
ATOM 2901 C CA . ASP A 1 367 ? 20.716 -2.579 2.561 1.00 29.00 367 ASP A CA 1
ATOM 2902 C C . ASP A 1 367 ? 19.529 -2.090 1.715 1.00 29.00 367 ASP A C 1
ATOM 2904 O O . ASP A 1 367 ? 18.947 -1.032 1.933 1.00 29.00 367 ASP A O 1
ATOM 2908 N N . SER A 1 368 ? 19.145 -2.869 0.702 1.00 31.09 368 SER A N 1
ATOM 2909 C CA . SER A 1 368 ? 17.837 -2.733 0.045 1.00 31.09 368 SER A CA 1
ATOM 2910 C C . SER A 1 368 ? 16.745 -3.390 0.904 1.00 31.09 368 SER A C 1
ATOM 2912 O O . SER A 1 368 ? 15.960 -4.211 0.421 1.00 31.09 368 SER A O 1
ATOM 2914 N N . GLY A 1 369 ? 16.731 -3.056 2.193 1.00 28.16 369 GLY A N 1
ATOM 2915 C CA . GLY A 1 369 ? 15.592 -3.183 3.084 1.00 28.16 369 GLY A CA 1
ATOM 2916 C C . GLY A 1 369 ? 14.786 -1.896 2.972 1.00 28.16 369 GLY A C 1
ATOM 2917 O O . GLY A 1 369 ? 15.312 -0.811 3.186 1.00 28.16 369 GLY A O 1
ATOM 2918 N N . GLY A 1 370 ? 13.520 -1.999 2.568 1.00 34.97 370 GLY A N 1
ATOM 2919 C CA . GLY A 1 370 ? 12.618 -0.853 2.520 1.00 34.97 370 GLY A CA 1
ATOM 2920 C C . GLY A 1 370 ? 12.466 -0.246 3.910 1.00 34.97 370 GLY A C 1
ATOM 2921 O O . GLY A 1 370 ? 11.702 -0.761 4.724 1.00 34.97 370 GLY A O 1
ATOM 2922 N N . GLY A 1 371 ? 13.213 0.827 4.164 1.00 26.89 371 GLY A N 1
ATOM 2923 C CA . GLY A 1 371 ? 13.032 1.699 5.308 1.00 26.89 371 GLY A CA 1
ATOM 2924 C C . GLY A 1 371 ? 11.702 2.426 5.170 1.00 26.89 371 GLY A C 1
ATOM 2925 O O . GLY A 1 371 ? 11.541 3.279 4.303 1.00 26.89 371 GLY A O 1
ATOM 2926 N N . PHE A 1 372 ? 10.747 2.057 6.015 1.00 34.91 372 PHE A N 1
ATOM 2927 C CA . PHE A 1 372 ? 9.665 2.942 6.416 1.00 34.91 372 PHE A CA 1
ATOM 2928 C C . PHE A 1 372 ? 10.175 3.722 7.629 1.00 34.91 372 PHE A C 1
ATOM 2930 O O . PHE A 1 372 ? 10.460 3.124 8.666 1.00 34.91 372 PHE A O 1
ATOM 2937 N N . MET A 1 373 ? 10.322 5.036 7.483 1.00 32.38 373 MET A N 1
ATOM 2938 C CA . MET A 1 373 ? 10.445 5.969 8.600 1.00 32.38 373 MET A CA 1
ATOM 2939 C C . MET A 1 373 ? 9.160 6.804 8.647 1.00 32.38 373 MET A C 1
ATOM 2941 O O . MET A 1 373 ? 8.756 7.353 7.624 1.00 32.38 373 MET A O 1
ATOM 2945 N N . PHE A 1 374 ? 8.522 6.828 9.819 1.00 30.22 374 PHE A N 1
ATOM 2946 C CA . PHE A 1 374 ? 7.783 7.988 10.337 1.00 30.22 374 PHE A CA 1
ATOM 2947 C C . PHE A 1 374 ? 8.847 9.036 10.744 1.00 30.22 374 PHE A C 1
ATOM 2949 O O . PHE A 1 374 ? 9.965 8.641 11.083 1.00 30.22 374 PHE A O 1
ATOM 2956 N N . ASP A 1 375 ? 8.647 10.347 10.649 1.00 31.44 375 ASP A N 1
ATOM 2957 C CA . ASP A 1 375 ? 7.446 11.147 10.931 1.00 31.44 375 ASP A CA 1
ATOM 2958 C C . ASP A 1 375 ? 6.943 12.016 9.769 1.00 31.44 375 ASP A C 1
ATOM 2960 O O . ASP A 1 375 ? 7.772 12.459 8.937 1.00 31.44 375 ASP A O 1
#

Radius of gyration: 32.71 Å; Cα contacts (8 Å, |Δi|>4): 363; chains: 1; bounding box: 74×85×80 Å